Protein AF-A0A8S1NAY0-F1 (afdb_monomer_lite)

Structure (mmCIF, N/CA/C/O backbone):
data_AF-A0A8S1NAY0-F1
#
_entry.id   AF-A0A8S1NAY0-F1
#
loop_
_atom_site.group_PDB
_atom_site.id
_atom_site.type_symbol
_atom_site.label_atom_id
_atom_site.label_alt_id
_atom_site.label_comp_id
_atom_site.label_asym_id
_atom_site.label_entity_id
_atom_site.label_seq_id
_atom_site.pdbx_PDB_ins_code
_atom_site.Cartn_x
_atom_site.Cartn_y
_atom_site.Cartn_z
_atom_site.occupancy
_atom_site.B_iso_or_equiv
_atom_site.auth_seq_id
_atom_site.auth_comp_id
_atom_site.auth_asym_id
_atom_site.auth_atom_id
_atom_site.pdbx_PDB_model_num
ATOM 1 N N . MET A 1 1 ? 5.849 4.229 -7.018 1.00 86.25 1 MET A N 1
ATOM 2 C CA . MET A 1 1 ? 4.544 4.861 -6.757 1.00 86.25 1 MET A CA 1
ATOM 3 C C . MET A 1 1 ? 4.091 4.501 -5.354 1.00 86.25 1 MET A C 1
ATOM 5 O O . MET A 1 1 ? 4.391 3.398 -4.928 1.00 86.25 1 MET A O 1
ATOM 9 N N . PHE A 1 2 ? 3.414 5.404 -4.643 1.00 90.12 2 PHE A N 1
ATOM 10 C CA . PHE A 1 2 ? 3.100 5.224 -3.222 1.00 90.12 2 PHE A CA 1
ATOM 11 C C . PHE A 1 2 ? 1.638 5.580 -2.940 1.00 90.12 2 PHE A C 1
ATOM 13 O O . PHE A 1 2 ? 1.212 6.673 -3.317 1.00 90.12 2 PHE A O 1
ATOM 20 N N . PHE A 1 3 ? 0.903 4.657 -2.321 1.00 93.12 3 PHE A N 1
ATOM 21 C CA . PHE A 1 3 ? -0.475 4.816 -1.867 1.00 93.12 3 PHE A CA 1
ATOM 22 C C . PHE A 1 3 ? -0.513 5.612 -0.566 1.00 93.12 3 PHE A C 1
ATOM 24 O O . PHE A 1 3 ? 0.152 5.241 0.404 1.00 93.12 3 PHE A O 1
ATOM 31 N N . VAL A 1 4 ? -1.312 6.673 -0.543 1.00 90.25 4 VAL A N 1
ATOM 32 C CA . VAL A 1 4 ? -1.624 7.452 0.658 1.00 90.25 4 VAL A CA 1
ATOM 33 C C . VAL A 1 4 ? -3.137 7.476 0.786 1.00 90.25 4 VAL A C 1
ATOM 35 O O . VAL A 1 4 ? -3.835 7.734 -0.194 1.00 90.25 4 VAL A O 1
ATOM 38 N N . HIS A 1 5 ? -3.637 7.195 1.983 1.00 91.88 5 HIS A N 1
ATOM 39 C CA . HIS A 1 5 ? -5.064 7.217 2.274 1.00 91.88 5 HIS A CA 1
ATOM 40 C C . HIS A 1 5 ? -5.289 7.728 3.691 1.00 91.88 5 HIS A C 1
ATOM 42 O O . HIS A 1 5 ? -4.441 7.533 4.563 1.00 91.88 5 HIS A O 1
ATOM 48 N N . GLU A 1 6 ? -6.409 8.405 3.919 1.00 90.75 6 GLU A N 1
ATOM 49 C CA . GLU A 1 6 ? -6.708 8.974 5.227 1.00 90.75 6 GLU A CA 1
ATOM 50 C C . GLU A 1 6 ? -6.904 7.884 6.285 1.00 90.75 6 GLU A C 1
ATOM 52 O O . GLU A 1 6 ? -7.499 6.832 6.040 1.00 90.75 6 GLU A O 1
ATOM 57 N N . THR A 1 7 ? -6.397 8.157 7.483 1.00 92.12 7 THR A N 1
ATOM 58 C CA . THR A 1 7 ? -6.534 7.285 8.647 1.00 92.12 7 THR A CA 1
ATOM 59 C C . THR A 1 7 ? -7.938 7.449 9.246 1.00 92.12 7 THR A C 1
ATOM 61 O O . THR A 1 7 ? -8.336 8.591 9.489 1.00 92.12 7 THR A O 1
ATOM 64 N N . PRO A 1 8 ? -8.680 6.362 9.536 1.00 94.31 8 PRO A N 1
ATOM 65 C CA . PRO A 1 8 ? -9.880 6.438 10.368 1.00 94.31 8 PRO A CA 1
ATOM 66 C C . PRO A 1 8 ? -9.581 7.088 11.727 1.00 94.31 8 PRO A C 1
ATOM 68 O O . PRO A 1 8 ? -8.444 7.057 12.193 1.00 94.31 8 PRO A O 1
ATOM 71 N N . GLU A 1 9 ? -10.583 7.657 12.396 1.00 95.00 9 GLU A N 1
ATOM 72 C CA . GLU A 1 9 ? -10.365 8.363 13.671 1.00 95.00 9 GLU A CA 1
ATOM 73 C C . GLU A 1 9 ? -11.336 7.886 14.748 1.00 95.00 9 GLU A C 1
ATOM 75 O O . GLU A 1 9 ? -12.532 7.763 14.496 1.00 95.00 9 GLU A O 1
ATOM 80 N N . ILE A 1 10 ? -10.850 7.673 15.972 1.00 96.19 10 ILE A N 1
ATOM 81 C CA . ILE A 1 10 ? -11.715 7.462 17.139 1.00 96.19 10 ILE A CA 1
ATOM 82 C C . ILE A 1 10 ? -12.368 8.802 17.494 1.00 96.19 10 ILE A C 1
ATOM 84 O O . ILE A 1 10 ? -11.670 9.771 17.793 1.00 96.19 10 ILE A O 1
ATOM 88 N N . ILE A 1 11 ? -13.701 8.856 17.508 1.00 94.88 11 ILE A N 1
ATOM 89 C CA . ILE A 1 11 ? -14.461 10.089 17.796 1.00 94.88 11 ILE A CA 1
ATOM 90 C C . ILE A 1 11 ? -15.290 10.012 19.080 1.00 94.88 11 ILE A C 1
ATOM 92 O O . ILE A 1 11 ? -15.780 11.035 19.552 1.00 94.88 11 ILE A O 1
ATOM 96 N N . ASP A 1 12 ? -15.426 8.828 19.675 1.00 93.06 12 ASP A N 1
ATOM 97 C CA . ASP A 1 12 ? -16.081 8.665 20.975 1.00 93.06 12 ASP A CA 1
ATOM 98 C C . ASP A 1 12 ? -15.187 9.096 22.152 1.00 93.06 12 ASP A C 1
ATOM 100 O O . ASP A 1 12 ? -13.979 9.290 22.006 1.00 93.06 12 ASP A O 1
ATOM 104 N N . ASN A 1 13 ? -15.794 9.203 23.336 1.00 89.62 13 ASN A N 1
ATOM 105 C CA . ASN A 1 13 ? -15.108 9.379 24.616 1.00 89.62 13 ASN A CA 1
ATOM 106 C C . ASN A 1 13 ? -15.479 8.232 25.570 1.00 89.62 13 ASN A C 1
ATOM 108 O O . ASN A 1 13 ? -15.991 8.474 26.662 1.00 89.62 13 ASN A O 1
ATOM 112 N N . VAL A 1 14 ? -15.298 6.979 25.138 1.00 88.25 14 VAL A N 1
ATOM 113 C CA . VAL A 1 14 ? -15.527 5.808 26.002 1.00 88.25 14 VAL A CA 1
ATOM 114 C C . VAL A 1 14 ? -14.641 5.893 27.249 1.00 88.25 14 VAL A C 1
ATOM 116 O O . VAL A 1 14 ? -13.421 6.002 27.147 1.00 88.25 14 VAL A O 1
ATOM 119 N N . GLN A 1 15 ? -15.274 5.819 28.422 1.00 88.25 15 GLN A N 1
ATOM 120 C CA . GLN A 1 15 ? -14.637 5.883 29.739 1.00 88.25 15 GLN A CA 1
ATOM 121 C C . GLN A 1 15 ? -14.642 4.494 30.382 1.00 88.25 15 GLN A C 1
ATOM 123 O O . GLN A 1 15 ? -15.621 4.089 31.013 1.00 88.25 15 GLN A O 1
ATOM 128 N N . PHE A 1 16 ? -13.549 3.750 30.220 1.00 88.81 16 PHE A N 1
ATOM 129 C CA . PHE A 1 16 ? -13.402 2.419 30.818 1.00 88.81 16 PHE A CA 1
ATOM 130 C C . PHE A 1 16 ? -13.302 2.487 32.344 1.00 88.81 16 PHE A C 1
ATOM 132 O O . PHE A 1 16 ? -13.708 1.556 33.041 1.00 88.81 16 PHE A O 1
ATOM 139 N N . ILE A 1 17 ? -12.811 3.605 32.878 1.00 83.69 17 ILE A N 1
ATOM 140 C CA . ILE A 1 17 ? -12.644 3.840 34.308 1.00 83.69 17 ILE A CA 1
ATOM 141 C C . ILE A 1 17 ? -13.961 3.784 35.082 1.00 83.69 17 ILE A C 1
ATOM 143 O O . ILE A 1 17 ? -13.957 3.481 36.276 1.00 83.69 17 ILE A O 1
ATOM 147 N N . ASN A 1 18 ? -15.092 4.007 34.411 1.00 87.31 18 ASN A N 1
ATOM 148 C CA . ASN A 1 18 ? -16.414 3.931 35.026 1.00 87.31 18 ASN A CA 1
ATOM 149 C C . ASN A 1 18 ? -16.748 2.506 35.496 1.00 87.31 18 ASN A C 1
ATOM 151 O O . ASN A 1 18 ? -17.522 2.338 36.435 1.00 87.31 18 ASN A O 1
ATOM 155 N N . PHE A 1 19 ? -16.101 1.483 34.927 1.00 85.75 19 PHE A N 1
ATOM 156 C CA . PHE A 1 19 ? -16.286 0.094 35.340 1.00 85.75 19 PHE A CA 1
ATOM 157 C C . PHE A 1 19 ? -15.449 -0.310 36.552 1.00 85.75 19 PHE A C 1
ATOM 159 O O . PHE A 1 19 ? -15.673 -1.391 37.079 1.00 85.75 19 PHE A O 1
ATOM 166 N N . LYS A 1 20 ? -14.518 0.523 37.042 1.00 82.69 20 LYS A N 1
ATOM 167 C CA . LYS A 1 20 ? -13.555 0.125 38.090 1.00 82.69 20 LYS A CA 1
ATOM 168 C C . LYS A 1 20 ? -14.205 -0.400 39.378 1.00 82.69 20 LYS A C 1
ATOM 170 O O . LYS A 1 20 ? -13.636 -1.249 40.048 1.00 82.69 20 LYS A O 1
ATOM 175 N N . ASN A 1 21 ? -15.398 0.087 39.716 1.00 81.25 21 ASN A N 1
ATOM 176 C CA . ASN A 1 21 ? -16.114 -0.300 40.935 1.00 81.25 21 ASN A CA 1
ATOM 177 C C . ASN A 1 21 ? -17.147 -1.411 40.692 1.00 81.25 21 ASN A C 1
ATOM 179 O O . ASN A 1 21 ? -17.970 -1.678 41.565 1.00 81.25 21 ASN A O 1
ATOM 183 N N . LYS A 1 22 ? -17.157 -2.022 39.502 1.00 85.06 22 LYS A N 1
ATOM 184 C CA . LYS A 1 22 ? -18.103 -3.084 39.175 1.00 85.06 22 LYS A CA 1
ATOM 1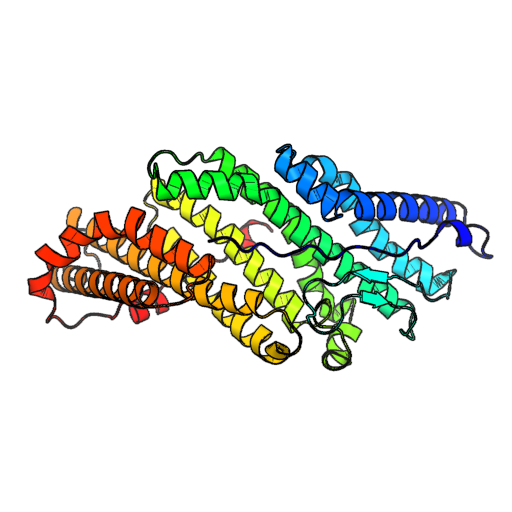85 C C . LYS A 1 22 ? -17.807 -4.330 40.009 1.00 85.06 22 LYS A C 1
ATOM 187 O O . LYS A 1 22 ? -16.651 -4.716 40.185 1.00 85.06 22 LYS A O 1
ATOM 192 N N . GLU A 1 23 ? -18.868 -4.944 40.520 1.00 82.25 23 GLU A N 1
ATOM 193 C CA . GLU A 1 23 ? -18.780 -6.147 41.343 1.00 82.25 23 GLU A CA 1
ATOM 194 C C . GLU A 1 23 ? -18.048 -7.275 40.594 1.00 82.25 23 GLU A C 1
ATOM 196 O O . GLU A 1 23 ? -18.279 -7.503 39.406 1.00 82.25 23 GLU A O 1
ATOM 201 N N . GLY A 1 24 ? -17.134 -7.963 41.285 1.00 81.75 24 GLY A N 1
ATOM 202 C CA . GLY A 1 24 ? -16.341 -9.061 40.719 1.00 81.75 24 GLY A CA 1
ATOM 203 C C . GLY A 1 24 ? -15.045 -8.655 40.002 1.00 81.75 24 GLY A C 1
ATOM 204 O O . GLY A 1 24 ? -14.338 -9.537 39.511 1.00 81.75 24 GLY A O 1
ATOM 205 N N . LEU A 1 25 ? -14.697 -7.363 39.953 1.00 87.19 25 LEU A N 1
ATOM 206 C CA . LEU A 1 25 ? -13.386 -6.906 39.479 1.00 87.19 25 LEU A CA 1
ATOM 207 C C . LEU A 1 25 ? -12.354 -6.883 40.612 1.00 87.19 25 LEU A C 1
ATOM 209 O O . LEU A 1 25 ? -12.577 -6.267 41.654 1.00 87.19 25 LEU A O 1
ATOM 213 N N . ILE A 1 26 ? -11.204 -7.523 40.390 1.00 89.75 26 ILE A N 1
ATOM 214 C CA . ILE A 1 26 ? -10.059 -7.469 41.311 1.00 89.75 26 ILE A CA 1
ATOM 215 C C . ILE A 1 26 ? -9.203 -6.224 41.041 1.00 89.75 26 ILE A C 1
ATOM 217 O O . ILE A 1 26 ? -9.323 -5.591 39.992 1.00 89.75 26 ILE A O 1
ATOM 221 N N . GLN A 1 27 ? -8.295 -5.883 41.960 1.00 89.88 27 GLN A N 1
ATOM 222 C CA . GLN A 1 27 ? -7.415 -4.711 41.833 1.00 89.88 27 GLN A CA 1
ATOM 223 C C . GLN A 1 27 ? -6.628 -4.691 40.507 1.00 89.88 27 GLN A C 1
ATOM 225 O O . GLN A 1 27 ? -6.456 -3.633 39.903 1.00 89.88 27 GLN A O 1
ATOM 230 N N . GLU A 1 28 ? -6.205 -5.857 40.012 1.00 91.25 28 GLU A N 1
ATOM 231 C CA . GLU A 1 28 ? -5.529 -5.979 38.715 1.00 91.25 28 GLU A CA 1
ATOM 232 C C . GLU A 1 28 ? -6.429 -5.573 37.537 1.00 91.25 28 GLU A C 1
ATOM 234 O O . GLU A 1 28 ? -5.970 -4.875 36.634 1.00 91.25 28 GLU A O 1
ATOM 239 N N . ASP A 1 29 ? -7.721 -5.928 37.561 1.00 91.00 29 ASP A N 1
ATOM 240 C CA . ASP A 1 29 ? -8.676 -5.525 36.518 1.00 91.00 29 ASP A CA 1
ATOM 241 C C . ASP A 1 29 ? -8.904 -4.009 36.539 1.00 91.00 29 ASP A C 1
ATOM 243 O O . ASP A 1 29 ? -9.025 -3.368 35.495 1.00 91.00 29 ASP A O 1
ATOM 247 N N . GLN A 1 30 ? -8.946 -3.417 37.734 1.00 90.00 30 GLN A N 1
ATOM 248 C CA . GLN A 1 30 ? -9.108 -1.973 37.908 1.00 90.00 30 GLN A CA 1
ATOM 249 C C . GLN A 1 30 ? -7.905 -1.209 37.351 1.00 90.00 30 GLN A C 1
ATOM 251 O O . GLN A 1 30 ? -8.074 -0.217 36.636 1.00 90.00 30 GLN A O 1
ATOM 256 N N . GLN A 1 31 ? -6.692 -1.691 37.637 1.00 91.19 31 GLN A N 1
ATOM 257 C CA . GLN A 1 31 ? -5.464 -1.130 37.080 1.00 91.19 31 GLN A CA 1
ATOM 258 C C . GLN A 1 31 ? -5.411 -1.311 35.559 1.00 91.19 31 GLN A C 1
ATOM 260 O O . GLN A 1 31 ? -5.000 -0.402 34.835 1.00 91.19 31 GLN A O 1
ATOM 265 N N . PHE A 1 32 ? -5.866 -2.460 35.056 1.00 92.44 32 PHE A N 1
ATOM 266 C CA . PHE A 1 32 ? -5.976 -2.712 33.625 1.00 92.44 32 PHE A CA 1
ATOM 267 C C . PHE A 1 32 ? -6.924 -1.718 32.940 1.00 92.44 32 PHE A C 1
ATOM 269 O O . PHE A 1 32 ? -6.541 -1.136 31.929 1.00 92.44 32 PHE A O 1
ATOM 276 N N . LEU A 1 33 ? -8.111 -1.453 33.500 1.00 91.56 33 LEU A N 1
ATOM 277 C CA . LEU A 1 33 ? -9.066 -0.479 32.948 1.00 91.56 33 LEU A CA 1
ATOM 278 C C . LEU A 1 33 ? -8.475 0.938 32.867 1.00 91.56 33 LEU A C 1
ATOM 280 O O . LEU A 1 33 ? -8.658 1.621 31.860 1.00 91.56 33 LEU A O 1
ATOM 284 N N . GLN A 1 34 ? -7.718 1.362 33.886 1.00 91.12 34 GLN A N 1
ATOM 285 C CA . GLN A 1 34 ? -6.991 2.640 33.868 1.00 91.12 34 GLN A CA 1
ATOM 286 C C . GLN A 1 34 ? -5.947 2.689 32.747 1.00 91.12 34 GLN A C 1
ATOM 288 O O . GLN A 1 34 ? -5.872 3.660 31.991 1.00 91.12 34 GLN A O 1
ATOM 293 N N . ASN A 1 35 ? -5.150 1.626 32.619 1.00 91.94 35 ASN A N 1
ATOM 294 C CA . ASN A 1 35 ? -4.120 1.526 31.589 1.00 91.94 35 ASN A CA 1
ATOM 295 C C . ASN A 1 35 ? -4.731 1.480 30.179 1.00 91.94 35 ASN A C 1
ATOM 297 O O . ASN A 1 35 ? -4.192 2.093 29.255 1.00 91.94 35 ASN A O 1
ATOM 301 N N . LEU A 1 36 ? -5.861 0.790 30.013 1.00 92.88 36 LEU A N 1
ATOM 302 C CA . LEU A 1 36 ? -6.613 0.703 28.763 1.00 92.88 36 LEU A CA 1
ATOM 303 C C . LEU A 1 36 ? -7.143 2.077 28.336 1.00 92.88 36 LEU A C 1
ATOM 305 O O . LEU A 1 36 ? -6.965 2.469 27.187 1.00 92.88 36 LEU A O 1
ATOM 309 N N . GLU A 1 37 ? -7.732 2.841 29.259 1.00 92.88 37 GLU A N 1
ATOM 310 C CA . GLU A 1 37 ? -8.231 4.190 28.970 1.00 92.88 37 GLU A CA 1
ATOM 311 C C . GLU A 1 37 ? -7.113 5.152 28.572 1.00 92.88 37 GLU A C 1
ATOM 313 O O . GLU A 1 37 ? -7.224 5.863 27.566 1.00 92.88 37 GLU A O 1
ATOM 318 N N . LYS A 1 38 ? -6.003 5.131 29.320 1.00 93.69 38 LYS A N 1
ATOM 319 C CA . LYS A 1 38 ? -4.826 5.945 29.013 1.00 93.69 38 LYS A CA 1
ATOM 320 C C . LYS A 1 38 ? -4.260 5.600 27.635 1.00 93.69 38 LYS A C 1
ATOM 322 O O . LYS A 1 38 ? -4.088 6.488 26.805 1.00 93.69 38 LYS A O 1
ATOM 327 N N . SER A 1 39 ? -4.013 4.317 27.373 1.00 94.94 39 SER A N 1
ATOM 328 C CA . SER A 1 39 ? -3.416 3.865 26.109 1.00 94.94 39 SER A CA 1
ATOM 329 C C . SER A 1 39 ? -4.332 4.097 24.901 1.00 94.94 39 SER A C 1
ATOM 331 O O . SER A 1 39 ? -3.851 4.544 23.860 1.00 94.94 39 SER A O 1
ATOM 333 N N . ARG A 1 40 ? -5.655 3.918 25.034 1.00 94.94 40 ARG A N 1
ATOM 334 C CA . ARG A 1 40 ? -6.608 4.271 23.967 1.00 94.94 40 ARG A CA 1
ATOM 335 C C . ARG A 1 40 ? -6.611 5.768 23.673 1.00 94.94 40 ARG A C 1
ATOM 337 O O . ARG A 1 40 ? -6.657 6.164 22.511 1.00 94.94 40 ARG A O 1
ATOM 344 N N . SER A 1 41 ? -6.550 6.598 24.713 1.00 94.56 41 SER A N 1
ATOM 345 C CA . SER A 1 41 ? -6.496 8.058 24.569 1.00 94.56 41 SER A CA 1
ATOM 346 C C . SER A 1 41 ? -5.208 8.509 23.878 1.00 94.56 41 SER A C 1
ATOM 348 O O . SER A 1 41 ? -5.254 9.376 23.006 1.00 94.56 41 SER A O 1
ATOM 350 N N . GLU A 1 42 ? -4.074 7.882 24.205 1.00 94.56 42 GLU A N 1
ATOM 351 C CA . GLU A 1 42 ? -2.800 8.101 23.513 1.00 94.56 42 GLU A CA 1
ATOM 352 C C . GLU A 1 42 ? -2.900 7.728 22.030 1.00 94.56 42 GLU A C 1
ATOM 354 O O . GLU A 1 42 ? -2.517 8.531 21.185 1.00 94.56 42 GLU A O 1
ATOM 359 N N . VAL A 1 43 ? -3.474 6.568 21.692 1.00 95.25 43 VAL A N 1
ATOM 360 C CA . VAL A 1 43 ? -3.692 6.162 20.292 1.00 95.25 43 VAL A CA 1
ATOM 361 C C . VAL A 1 43 ? -4.614 7.130 19.554 1.00 95.25 43 VAL A C 1
ATOM 363 O O . VAL A 1 43 ? -4.261 7.584 18.466 1.00 95.25 43 VAL A O 1
ATOM 366 N N . LYS A 1 44 ? -5.760 7.488 20.149 1.00 95.56 44 LYS A N 1
ATOM 367 C CA . LYS A 1 44 ? -6.710 8.465 19.593 1.00 95.56 44 LYS A CA 1
ATOM 368 C C . LYS A 1 44 ? -6.023 9.795 19.290 1.00 95.56 44 LYS A C 1
ATOM 370 O O . LYS A 1 44 ? -6.272 10.383 18.243 1.00 95.56 44 LYS A O 1
ATOM 375 N N . TYR A 1 45 ? -5.172 10.268 20.200 1.00 94.75 45 TYR A N 1
ATOM 376 C CA . TYR A 1 45 ? -4.409 11.492 20.002 1.00 94.75 45 TYR A CA 1
ATOM 377 C C . TYR A 1 45 ? -3.350 11.304 18.911 1.00 94.75 45 TYR A C 1
ATOM 379 O O . TYR A 1 45 ? -3.392 11.995 17.902 1.00 94.75 45 TYR A O 1
ATOM 387 N N . ILE A 1 46 ? -2.420 10.363 19.068 1.00 94.88 46 ILE A N 1
ATOM 388 C CA . ILE A 1 46 ? -1.251 10.211 18.189 1.00 94.88 46 ILE A CA 1
ATOM 389 C C . ILE A 1 46 ? -1.657 9.930 16.735 1.00 94.88 46 ILE A C 1
ATOM 391 O O . ILE A 1 46 ? -1.039 10.474 15.821 1.00 94.88 46 ILE A O 1
ATOM 395 N N . LEU A 1 47 ? -2.684 9.101 16.519 1.00 94.75 47 LEU A N 1
ATOM 396 C CA . LEU A 1 47 ? -3.136 8.693 15.186 1.00 94.75 47 LEU A CA 1
ATOM 397 C C . LEU A 1 47 ? -4.260 9.568 14.614 1.00 94.75 47 LEU A C 1
ATOM 399 O O . LEU A 1 47 ? -4.820 9.217 13.575 1.00 94.75 47 LEU A O 1
ATOM 403 N N . SER A 1 48 ? -4.593 10.698 15.247 1.00 92.00 48 SER A N 1
ATOM 404 C CA . SER A 1 48 ? -5.500 11.666 14.628 1.00 92.00 48 SER A CA 1
ATOM 405 C C . SER A 1 48 ? -4.881 12.246 13.357 1.00 92.00 48 SER A C 1
ATOM 407 O O . SER A 1 48 ? -3.659 12.395 13.241 1.00 92.00 48 SER A O 1
ATOM 409 N N . HIS A 1 49 ? -5.724 12.634 12.404 1.00 89.56 49 HIS A N 1
ATOM 410 C CA . HIS A 1 49 ? -5.280 13.240 11.156 1.00 89.56 49 HIS A CA 1
ATOM 411 C C . HIS A 1 49 ? -4.417 14.485 11.409 1.00 89.56 49 HIS A C 1
ATOM 413 O O . HIS A 1 49 ? -3.356 14.644 10.803 1.00 89.56 49 HIS A O 1
ATOM 419 N N . SER A 1 50 ? -4.836 15.351 12.339 1.00 90.44 50 SER A N 1
ATOM 420 C CA . SER A 1 50 ? -4.108 16.579 12.675 1.00 90.44 50 SER A CA 1
ATOM 421 C C . SER A 1 50 ? -2.714 16.301 13.237 1.00 90.44 50 SER A C 1
ATOM 423 O O . SER A 1 50 ? -1.755 16.973 12.851 1.00 90.44 50 SER A O 1
ATOM 425 N N . ASN A 1 51 ? -2.571 15.294 14.101 1.00 91.81 51 ASN A N 1
ATOM 426 C CA . ASN A 1 51 ? -1.282 14.960 14.694 1.00 91.81 51 ASN A CA 1
ATOM 427 C C . ASN A 1 51 ? -0.373 14.223 13.716 1.00 91.81 51 ASN A C 1
ATOM 429 O O . ASN A 1 51 ? 0.800 14.574 13.632 1.00 91.81 51 ASN A O 1
ATOM 433 N N . ILE A 1 52 ? -0.890 13.287 12.913 1.00 90.19 52 ILE A N 1
ATOM 434 C CA . ILE A 1 52 ? -0.102 12.655 11.843 1.00 90.19 52 ILE A CA 1
ATOM 435 C C . ILE A 1 52 ? 0.423 13.725 10.881 1.00 90.19 52 ILE A C 1
ATOM 437 O O . ILE A 1 52 ? 1.613 13.737 10.571 1.00 90.19 52 ILE A O 1
ATOM 441 N N . LYS A 1 53 ? -0.434 14.661 10.456 1.00 89.69 53 LYS A N 1
ATOM 442 C CA . LYS A 1 53 ? -0.034 15.781 9.598 1.00 89.69 53 LYS A CA 1
ATOM 443 C C . LYS A 1 53 ? 1.068 16.623 10.248 1.00 89.69 53 LYS A C 1
ATOM 445 O O . LYS A 1 53 ? 2.097 16.856 9.622 1.00 89.69 53 LYS A O 1
ATOM 450 N N . THR A 1 54 ? 0.897 16.991 11.516 1.00 90.88 54 THR A N 1
ATOM 451 C CA . THR A 1 54 ? 1.883 17.774 12.281 1.00 90.88 54 THR A CA 1
ATOM 452 C C . THR A 1 54 ? 3.221 17.035 12.411 1.00 90.88 54 THR A C 1
ATOM 454 O O . THR A 1 54 ? 4.282 17.636 12.259 1.00 90.88 54 THR A O 1
ATOM 457 N N . LEU A 1 55 ? 3.204 15.724 12.669 1.00 87.94 55 LEU A N 1
ATOM 458 C CA . LEU A 1 55 ? 4.411 14.893 12.734 1.00 87.94 55 LEU A CA 1
ATOM 459 C C . LEU A 1 55 ? 5.128 14.847 11.379 1.00 87.94 55 LEU A C 1
ATOM 461 O O . LEU A 1 55 ? 6.345 15.016 11.327 1.00 87.94 55 LEU A O 1
ATOM 465 N N . VAL A 1 56 ? 4.378 14.681 10.287 1.00 86.88 56 VAL A N 1
ATOM 466 C CA . VAL A 1 56 ? 4.899 14.680 8.911 1.00 86.88 56 VAL A CA 1
ATOM 467 C C . VAL A 1 56 ? 5.531 16.029 8.555 1.00 86.88 56 VAL A C 1
ATOM 469 O O . VAL A 1 56 ? 6.653 16.056 8.046 1.00 86.88 56 VAL A O 1
ATOM 472 N N . GLU A 1 57 ? 4.859 17.141 8.862 1.00 88.75 57 GLU A N 1
ATOM 473 C CA . GLU A 1 57 ? 5.349 18.507 8.624 1.00 88.75 57 GLU A CA 1
ATOM 474 C C . GLU A 1 57 ? 6.628 18.799 9.420 1.00 88.75 57 GLU A C 1
ATOM 476 O O . GLU A 1 57 ? 7.602 19.317 8.871 1.00 88.75 57 GLU A O 1
ATOM 481 N N . ASN A 1 58 ? 6.668 18.370 10.684 1.00 87.25 58 ASN A N 1
ATOM 482 C CA . ASN A 1 58 ? 7.829 18.517 11.562 1.00 87.25 58 ASN A CA 1
ATOM 483 C C . ASN A 1 58 ? 8.908 17.445 11.348 1.00 87.25 58 ASN A C 1
ATOM 485 O O . ASN A 1 58 ? 9.918 17.447 12.051 1.00 87.25 58 ASN A O 1
ATOM 489 N N . ARG A 1 59 ? 8.719 16.526 10.390 1.00 83.56 59 ARG A N 1
ATOM 490 C CA . ARG A 1 59 ? 9.641 15.417 10.082 1.00 83.56 59 ARG A CA 1
ATOM 491 C C . ARG A 1 59 ? 9.952 14.526 11.291 1.00 83.56 59 ARG A C 1
ATOM 493 O O . ARG A 1 59 ? 11.048 13.980 11.405 1.00 83.56 59 ARG A O 1
ATOM 500 N N . VAL A 1 60 ? 8.986 14.364 12.188 1.00 85.69 60 VAL A N 1
ATOM 501 C CA . VAL A 1 60 ? 9.090 13.475 13.345 1.00 85.69 60 VAL A CA 1
ATOM 502 C C . VAL A 1 60 ? 8.539 12.107 12.958 1.00 85.69 60 VAL A C 1
ATOM 504 O O . VAL A 1 60 ? 7.365 11.967 12.621 1.00 85.69 60 VAL A O 1
ATOM 507 N N . SER A 1 61 ? 9.390 11.082 13.023 1.00 85.56 61 SER A N 1
ATOM 508 C CA . SER A 1 61 ? 8.995 9.703 12.724 1.00 85.56 61 SER A CA 1
ATOM 509 C C . SER A 1 61 ? 8.010 9.169 13.766 1.00 85.56 61 SER A C 1
ATOM 511 O O . SER A 1 61 ? 8.243 9.278 14.977 1.00 85.56 61 SER A O 1
ATOM 513 N N . LEU A 1 62 ? 6.940 8.517 13.299 1.00 92.94 62 LEU A N 1
ATOM 514 C CA . LEU A 1 62 ? 5.959 7.863 14.170 1.00 92.94 62 LEU A CA 1
ATOM 515 C C . LEU A 1 62 ? 6.576 6.697 14.963 1.00 92.94 62 LEU A C 1
ATOM 517 O O . LEU A 1 62 ? 6.059 6.330 16.016 1.00 92.94 62 LEU A O 1
ATOM 521 N N . LEU A 1 63 ? 7.736 6.179 14.535 1.00 93.38 63 LEU A N 1
ATOM 522 C CA . LEU A 1 63 ? 8.504 5.187 15.297 1.00 93.38 63 LEU A CA 1
ATOM 523 C C . LEU A 1 63 ? 8.855 5.670 16.709 1.00 93.38 63 LEU A C 1
ATOM 525 O O . LEU A 1 63 ? 8.899 4.859 17.627 1.00 93.38 63 LEU A O 1
ATOM 529 N N . THR A 1 64 ? 9.027 6.980 16.915 1.00 92.38 64 THR A N 1
ATOM 530 C CA . THR A 1 64 ? 9.282 7.561 18.249 1.00 92.38 64 THR A CA 1
ATOM 531 C C . THR A 1 64 ? 8.108 7.398 19.221 1.00 92.38 64 THR A C 1
ATOM 533 O O . THR A 1 64 ? 8.262 7.614 20.421 1.00 92.38 64 THR A O 1
ATOM 536 N N . LYS A 1 65 ? 6.926 7.033 18.712 1.00 93.75 65 LYS A N 1
ATOM 537 C CA . LYS A 1 65 ? 5.694 6.800 19.475 1.00 93.75 65 LYS A CA 1
ATOM 538 C C . LYS A 1 65 ? 5.264 5.332 19.479 1.00 93.75 65 LYS A C 1
ATOM 540 O O . LYS A 1 65 ? 4.224 5.014 20.050 1.00 93.75 65 LYS A O 1
ATOM 545 N N . LYS A 1 66 ? 6.051 4.442 18.864 1.00 95.00 66 LYS A N 1
ATOM 546 C CA . LYS A 1 66 ? 5.700 3.034 18.648 1.00 95.00 66 LYS A CA 1
ATOM 547 C C . LYS A 1 66 ? 5.327 2.313 19.943 1.00 95.00 66 LYS A C 1
ATOM 549 O O . LYS A 1 66 ? 4.303 1.647 19.964 1.00 95.00 66 LYS A O 1
ATOM 554 N N . ASP A 1 67 ? 6.092 2.491 21.016 1.00 93.56 67 ASP A N 1
ATOM 555 C CA . ASP A 1 67 ? 5.852 1.769 22.274 1.00 93.56 67 ASP A CA 1
ATOM 556 C C . ASP A 1 67 ? 4.492 2.117 22.902 1.00 93.56 67 ASP A C 1
ATOM 558 O O . ASP A 1 67 ? 3.766 1.225 23.344 1.00 93.56 67 ASP A O 1
ATOM 562 N N . SER A 1 68 ? 4.097 3.397 22.874 1.00 91.50 68 SER A N 1
ATOM 563 C CA . SER A 1 68 ? 2.762 3.835 23.313 1.00 91.50 68 SER A CA 1
ATOM 564 C C . SER A 1 68 ? 1.652 3.209 22.468 1.00 91.50 68 SER A C 1
ATOM 566 O O . SER A 1 68 ? 0.644 2.749 23.004 1.00 91.50 68 SER A O 1
ATOM 568 N N . LEU A 1 69 ? 1.838 3.164 21.146 1.00 95.00 69 LEU A N 1
ATOM 569 C CA . LEU A 1 69 ? 0.848 2.601 20.230 1.00 95.00 69 LEU A CA 1
ATOM 570 C C . LEU A 1 69 ? 0.744 1.068 20.377 1.00 95.00 69 LEU A C 1
ATOM 572 O O . LEU A 1 69 ? -0.359 0.520 20.407 1.00 95.00 69 LEU A O 1
ATOM 576 N N . ASP A 1 70 ? 1.875 0.374 20.523 1.00 94.00 70 ASP A N 1
ATOM 577 C CA . ASP A 1 70 ? 1.947 -1.079 20.725 1.00 94.00 70 ASP A CA 1
ATOM 578 C C . ASP A 1 70 ? 1.297 -1.513 22.034 1.00 94.00 70 ASP A C 1
ATOM 580 O O . ASP A 1 70 ? 0.638 -2.556 22.087 1.00 94.00 70 ASP A O 1
ATOM 584 N N . ASN A 1 71 ? 1.442 -0.702 23.085 1.00 93.06 71 ASN A N 1
ATOM 585 C CA . ASN A 1 71 ? 0.802 -0.964 24.364 1.00 93.06 71 ASN A CA 1
ATOM 586 C C . ASN A 1 71 ? -0.720 -1.097 24.203 1.00 93.06 71 ASN A C 1
ATOM 588 O O . ASN A 1 71 ? -1.309 -2.036 24.736 1.00 93.06 71 ASN A O 1
ATOM 592 N N . TYR A 1 72 ? -1.352 -0.231 23.403 1.00 94.88 72 TYR A N 1
ATOM 593 C CA . TYR A 1 72 ? -2.791 -0.335 23.160 1.00 94.88 72 TYR A CA 1
ATOM 594 C C . TYR A 1 72 ? -3.176 -1.532 22.283 1.00 94.88 72 TYR A C 1
ATOM 596 O O . TYR A 1 72 ? -4.188 -2.184 22.533 1.00 94.88 72 TYR A O 1
ATOM 604 N N . LEU A 1 73 ? -2.369 -1.872 21.272 1.00 92.56 73 LEU A N 1
ATOM 605 C CA . LEU A 1 73 ? -2.614 -3.062 20.448 1.00 92.56 73 LEU A CA 1
ATOM 606 C C . LEU A 1 73 ? -2.595 -4.358 21.263 1.00 92.56 73 LEU A C 1
ATOM 608 O O . LEU A 1 73 ? -3.298 -5.308 20.917 1.00 92.56 73 LEU A O 1
ATOM 612 N N . LYS A 1 74 ? -1.784 -4.404 22.324 1.00 88.38 74 LYS A N 1
ATOM 613 C CA . LYS A 1 74 ? -1.759 -5.518 23.272 1.00 88.38 74 LYS A CA 1
ATOM 614 C C . LYS A 1 74 ? -2.996 -5.496 24.171 1.00 88.38 74 LYS A C 1
ATOM 616 O O . LYS A 1 74 ? -3.723 -6.484 24.233 1.00 88.38 74 LYS A O 1
ATOM 621 N N . THR A 1 75 ? -3.269 -4.367 24.826 1.00 87.94 75 THR A N 1
ATOM 622 C CA . THR A 1 75 ? -4.361 -4.273 25.808 1.00 87.94 75 THR A CA 1
ATOM 623 C C . THR A 1 75 ? -5.752 -4.340 25.178 1.00 87.94 75 THR A C 1
ATOM 625 O O . THR A 1 75 ? -6.681 -4.812 25.830 1.00 87.94 75 THR A O 1
ATOM 628 N N . ASN A 1 76 ? -5.933 -3.945 23.912 1.00 88.94 76 ASN A N 1
ATOM 629 C CA . ASN A 1 76 ? -7.240 -4.020 23.252 1.00 88.94 76 ASN A CA 1
ATOM 630 C C . ASN A 1 76 ? -7.701 -5.452 22.937 1.00 88.94 76 ASN A C 1
ATOM 632 O O . ASN A 1 76 ? -8.900 -5.681 22.801 1.00 88.94 76 ASN A O 1
ATOM 636 N N . VAL A 1 77 ? -6.784 -6.423 22.886 1.00 85.81 77 VAL A N 1
ATOM 637 C CA . VAL A 1 77 ? -7.138 -7.849 22.808 1.00 85.81 77 VAL A CA 1
ATOM 638 C C . VAL A 1 77 ? -7.625 -8.335 24.173 1.00 85.81 77 VAL A C 1
ATOM 640 O O . VAL A 1 77 ? -8.690 -8.942 24.275 1.00 85.81 77 VAL A O 1
ATOM 643 N N . ASP A 1 78 ? -6.902 -7.989 25.241 1.00 86.88 78 ASP A N 1
ATOM 644 C CA . ASP A 1 78 ? -7.265 -8.349 26.619 1.00 86.88 78 ASP A CA 1
ATOM 645 C C . ASP A 1 78 ? -8.584 -7.697 27.071 1.00 86.88 78 ASP A C 1
ATOM 647 O O . ASP A 1 78 ? -9.335 -8.267 27.868 1.00 86.88 78 ASP A O 1
ATOM 651 N N . MET A 1 79 ? -8.920 -6.532 26.505 1.00 89.00 79 MET A N 1
ATOM 652 C CA . MET A 1 79 ? -10.203 -5.859 26.708 1.00 89.00 79 MET A CA 1
ATOM 653 C C . MET A 1 79 ? -11.379 -6.783 26.366 1.00 89.00 79 MET A C 1
ATOM 655 O O . MET A 1 79 ? -12.351 -6.829 27.120 1.00 89.00 79 MET A O 1
ATOM 659 N N . MET A 1 80 ? -11.285 -7.552 25.277 1.00 84.75 80 MET A N 1
ATOM 660 C CA . MET A 1 80 ? -12.346 -8.469 24.858 1.00 84.75 80 MET A CA 1
ATOM 661 C C . MET A 1 80 ? -12.651 -9.501 25.950 1.00 84.75 80 MET A C 1
ATOM 663 O O . MET A 1 80 ? -13.810 -9.698 26.312 1.00 84.75 80 MET A O 1
ATOM 667 N N . ARG A 1 81 ? -11.613 -10.094 26.555 1.00 83.25 81 ARG A N 1
ATOM 668 C CA . ARG A 1 81 ? -11.759 -11.043 27.670 1.00 83.25 81 ARG A CA 1
ATOM 669 C C . ARG A 1 81 ? -12.488 -10.408 28.855 1.00 83.25 81 ARG A C 1
ATOM 671 O O . ARG A 1 81 ? -13.364 -11.039 29.449 1.00 83.25 81 ARG A O 1
ATOM 678 N N . LEU A 1 82 ? -12.140 -9.168 29.199 1.00 85.69 82 LEU A N 1
ATOM 679 C CA . LEU A 1 82 ? -12.747 -8.465 30.325 1.00 85.69 82 LEU A CA 1
ATOM 680 C C . LEU A 1 82 ? -14.237 -8.174 30.085 1.00 85.69 82 LEU A C 1
ATOM 682 O O . LEU A 1 82 ? -15.061 -8.413 30.973 1.00 85.69 82 LEU A O 1
ATOM 686 N N . TYR A 1 83 ? -14.588 -7.719 28.879 1.00 84.62 83 TYR A N 1
ATOM 687 C CA . TYR A 1 83 ? -15.972 -7.434 28.505 1.00 84.62 83 TYR A CA 1
ATOM 688 C C . TYR A 1 83 ? -16.842 -8.689 28.423 1.00 84.62 83 TYR A C 1
ATOM 690 O O . TYR A 1 83 ? -17.973 -8.669 28.906 1.00 84.62 83 TYR A O 1
ATOM 698 N N . LEU A 1 84 ? -16.312 -9.791 27.888 1.00 81.06 84 LEU A N 1
ATOM 699 C CA . LEU A 1 84 ? -17.056 -11.045 27.749 1.00 81.06 84 LEU A CA 1
ATOM 700 C C . LEU A 1 84 ? -17.304 -11.749 29.088 1.00 81.06 84 LEU A C 1
ATOM 702 O O . LEU A 1 84 ? -18.384 -12.293 29.306 1.00 81.06 84 LEU A O 1
ATOM 706 N N . ILE A 1 85 ? -16.317 -11.748 29.989 1.00 82.50 85 ILE A N 1
ATOM 707 C CA . ILE A 1 85 ? -16.373 -12.571 31.206 1.00 82.50 85 ILE A CA 1
ATOM 708 C C . ILE A 1 85 ? -16.901 -11.778 32.405 1.00 82.50 85 ILE A C 1
ATOM 710 O O . ILE A 1 85 ? -17.754 -12.278 33.143 1.00 82.50 85 ILE A O 1
ATOM 714 N N . LYS A 1 86 ? -16.390 -10.558 32.619 1.00 84.00 86 LYS A N 1
ATOM 715 C CA . LYS A 1 86 ? -16.599 -9.815 33.871 1.00 84.00 86 LYS A CA 1
ATOM 716 C C . LYS A 1 86 ? -17.586 -8.663 33.716 1.00 84.00 86 LYS A C 1
ATOM 718 O O . LYS A 1 86 ? -18.538 -8.578 34.484 1.00 84.00 86 LYS A O 1
ATOM 723 N N . ILE A 1 87 ? -17.394 -7.793 32.720 1.00 84.62 87 ILE A N 1
ATOM 724 C CA . ILE A 1 87 ? -18.245 -6.603 32.573 1.00 84.62 87 ILE A CA 1
ATOM 725 C C . ILE A 1 87 ? -19.623 -6.986 32.030 1.00 84.62 87 ILE A C 1
ATOM 727 O O . ILE A 1 87 ? -20.613 -6.498 32.558 1.00 84.62 87 ILE A O 1
ATOM 731 N N . LYS A 1 88 ? -19.732 -7.864 31.027 1.00 79.50 88 LYS A N 1
ATOM 732 C CA . LYS A 1 88 ? -21.023 -8.273 30.435 1.00 79.50 88 LYS A CA 1
ATOM 733 C C . LYS A 1 88 ? -21.888 -7.092 29.958 1.00 79.50 88 LYS A C 1
ATOM 735 O O . LYS A 1 88 ? -23.111 -7.153 30.005 1.00 79.50 88 LYS A O 1
ATOM 740 N N . GLU A 1 89 ? -21.246 -6.013 29.515 1.00 82.56 89 GLU A N 1
ATOM 741 C CA . GLU A 1 89 ? -21.889 -4.884 28.833 1.00 82.56 89 GLU A CA 1
ATOM 742 C C . GLU A 1 89 ? -21.324 -4.756 27.419 1.00 82.56 89 GLU A C 1
ATOM 744 O O . GLU A 1 89 ? -20.254 -5.284 27.117 1.00 82.56 89 GLU A O 1
ATOM 749 N N . HIS A 1 90 ? -22.034 -4.052 26.543 1.00 81.19 90 HIS A N 1
ATOM 750 C CA . HIS A 1 90 ? -21.576 -3.808 25.179 1.00 81.19 90 HIS A CA 1
ATOM 751 C C . HIS A 1 90 ? -20.829 -2.471 25.119 1.00 81.19 90 HIS A C 1
ATOM 753 O O . HIS A 1 90 ? -21.435 -1.433 25.409 1.00 81.19 90 HIS A O 1
ATOM 759 N N . PRO A 1 91 ? -19.532 -2.455 24.759 1.00 85.81 91 PRO A N 1
ATOM 760 C CA . PRO A 1 91 ? -18.826 -1.197 24.590 1.00 85.81 91 PRO A CA 1
ATOM 761 C C . PRO A 1 91 ? -19.380 -0.435 23.382 1.00 85.81 91 PRO A C 1
ATOM 763 O O . PRO A 1 91 ? -19.675 -1.021 22.343 1.00 85.81 91 PRO A O 1
ATOM 766 N N . LYS A 1 92 ? -19.505 0.888 23.524 1.00 91.25 92 LYS A N 1
ATOM 767 C CA . LYS A 1 92 ? -20.048 1.786 22.495 1.00 91.25 92 LYS A CA 1
ATOM 768 C C . LYS A 1 92 ? -18.941 2.628 21.863 1.00 91.25 92 LYS A C 1
ATOM 770 O O . LYS A 1 92 ? -18.778 3.804 22.174 1.00 91.25 92 LYS A O 1
ATOM 775 N N . PHE A 1 93 ? -18.181 2.022 20.966 1.00 95.19 93 PHE A N 1
ATOM 776 C CA . PHE A 1 93 ? -17.174 2.703 20.154 1.00 95.19 93 PHE A CA 1
ATOM 777 C C . PHE A 1 93 ? -17.786 3.465 18.979 1.00 95.19 93 PHE A C 1
ATOM 779 O O . PHE A 1 93 ? -18.788 3.023 18.404 1.00 95.19 93 PHE A O 1
ATOM 786 N N . SER A 1 94 ? -17.164 4.585 18.607 1.00 96.31 94 SER A N 1
ATOM 787 C CA . SER A 1 94 ? -17.508 5.372 17.423 1.00 96.31 94 SER A CA 1
ATOM 788 C C . SER A 1 94 ? -16.264 5.836 16.670 1.00 96.31 94 SER A C 1
ATOM 790 O O . SER A 1 94 ? -15.328 6.374 17.268 1.00 96.31 94 SER A O 1
ATOM 792 N N . TYR A 1 95 ? -16.305 5.718 15.343 1.00 96.69 95 TYR A N 1
ATOM 793 C CA . TYR A 1 95 ? -15.208 6.104 14.458 1.00 96.69 95 TYR A CA 1
ATOM 794 C C . TYR A 1 95 ? -15.689 7.002 13.330 1.00 96.69 95 TYR A C 1
ATOM 796 O O . TYR A 1 95 ? -16.810 6.858 12.842 1.00 96.69 95 TYR A O 1
ATOM 804 N N . LYS A 1 96 ? -14.804 7.884 12.878 1.00 96.06 96 LYS A N 1
ATOM 805 C CA . LYS A 1 96 ? -14.882 8.523 11.570 1.00 96.06 96 LYS A CA 1
ATOM 806 C C . LYS A 1 96 ? -14.270 7.584 10.530 1.00 96.06 96 LYS A C 1
ATOM 808 O O . LYS A 1 96 ? -13.168 7.073 10.735 1.00 96.06 96 LYS A O 1
ATOM 813 N N . LEU A 1 97 ? -15.005 7.357 9.450 1.00 95.19 97 LEU A N 1
ATOM 814 C CA . LEU A 1 97 ? -14.651 6.459 8.355 1.00 95.19 97 LEU A CA 1
ATOM 815 C C . LEU A 1 97 ? -13.956 7.216 7.219 1.00 95.19 97 LEU A C 1
ATOM 817 O O . LEU A 1 97 ? -14.224 8.401 7.014 1.00 95.19 97 LEU A O 1
ATOM 821 N N . THR A 1 98 ? -13.084 6.522 6.487 1.00 93.69 98 THR A N 1
ATOM 822 C CA . THR A 1 98 ? -12.321 7.086 5.356 1.00 93.69 98 THR A CA 1
ATOM 823 C C . THR A 1 98 ? -12.393 6.233 4.088 1.00 93.69 98 THR A C 1
ATOM 825 O O . THR A 1 98 ? -12.113 6.737 3.002 1.00 93.69 98 THR A O 1
ATOM 828 N N . ILE A 1 99 ? -12.816 4.965 4.187 1.00 95.06 99 ILE A N 1
ATOM 829 C CA . ILE A 1 99 ? -12.928 4.048 3.045 1.00 95.06 99 ILE A CA 1
ATOM 830 C C . ILE A 1 99 ? -14.365 4.036 2.518 1.00 95.06 99 ILE A C 1
ATOM 832 O O . ILE A 1 99 ? -14.581 4.069 1.304 1.00 95.06 99 ILE A O 1
ATOM 836 N N . ASN A 1 100 ? -15.349 3.992 3.418 1.00 94.88 100 ASN A N 1
ATOM 837 C CA . ASN A 1 100 ? -16.768 4.021 3.086 1.00 94.88 100 ASN A CA 1
ATOM 838 C C . ASN A 1 100 ? -17.188 5.397 2.549 1.00 94.88 100 ASN A C 1
ATOM 840 O O . ASN A 1 100 ? -17.201 6.381 3.283 1.00 94.88 100 ASN A O 1
ATOM 844 N N . LYS A 1 101 ? -17.619 5.461 1.283 1.00 94.44 101 LYS A N 1
ATOM 845 C CA . LYS A 1 101 ? -18.078 6.725 0.681 1.00 94.44 101 LYS A CA 1
ATOM 846 C C . LYS A 1 101 ? -19.518 7.097 1.039 1.00 94.44 101 LYS A C 1
ATOM 848 O O . LYS A 1 101 ? -19.932 8.229 0.805 1.00 94.44 101 LYS A O 1
ATOM 853 N N . LYS A 1 102 ? -20.321 6.142 1.528 1.00 91.56 102 LYS A N 1
ATOM 854 C CA . LYS A 1 102 ? -21.748 6.351 1.842 1.00 91.56 102 LYS A CA 1
ATOM 855 C C . LYS A 1 10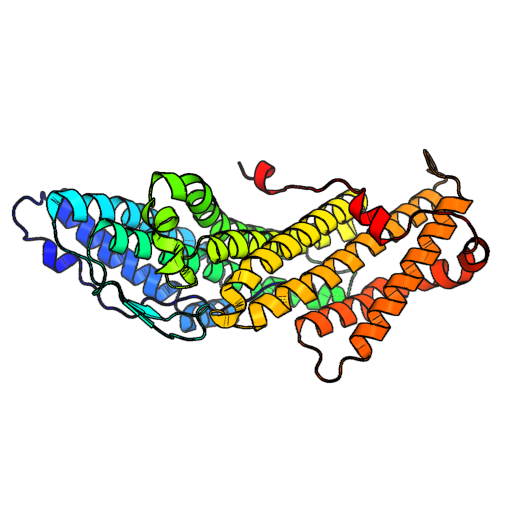2 ? -21.959 6.852 3.266 1.00 91.56 102 LYS A C 1
ATOM 857 O O . LYS A 1 102 ? -22.918 7.575 3.519 1.00 91.56 102 LYS A O 1
ATOM 862 N N . GLN A 1 103 ? -21.105 6.437 4.197 1.00 89.81 103 GLN A N 1
ATOM 863 C CA . GLN A 1 103 ? -21.208 6.775 5.614 1.00 89.81 103 GLN A CA 1
ATOM 864 C C . GLN A 1 103 ? -19.882 7.343 6.105 1.00 89.81 103 GLN A C 1
ATOM 866 O O . GLN A 1 103 ? -18.842 6.726 5.929 1.00 89.81 103 GLN A O 1
ATOM 871 N N . GLN A 1 104 ? -19.934 8.491 6.779 1.00 90.75 104 GLN A N 1
ATOM 872 C CA . GLN A 1 104 ? -18.744 9.135 7.347 1.00 90.75 104 GLN A CA 1
ATOM 873 C C . GLN A 1 104 ? -18.429 8.672 8.773 1.00 90.75 104 GLN A C 1
ATOM 875 O O . GLN A 1 104 ? -17.358 8.974 9.296 1.00 90.75 104 GLN A O 1
ATOM 880 N N . GLN A 1 105 ? -19.366 7.992 9.436 1.00 94.62 105 GLN A N 1
ATOM 881 C CA . GLN A 1 105 ? -19.217 7.554 10.819 1.00 94.62 105 GLN A CA 1
ATOM 882 C C . GLN A 1 105 ? -19.759 6.143 11.006 1.00 94.62 105 GLN A C 1
ATOM 884 O O . GLN A 1 105 ? -20.775 5.777 10.417 1.00 94.62 105 GLN A O 1
ATOM 889 N N . TYR A 1 106 ? -19.110 5.393 11.890 1.00 94.12 106 TYR A N 1
ATOM 890 C CA . TYR A 1 106 ? -19.547 4.083 12.350 1.00 94.12 106 TYR A CA 1
ATOM 891 C C . TYR A 1 106 ? -19.697 4.082 13.862 1.00 94.12 106 TYR A C 1
ATOM 893 O O . TYR A 1 106 ? -18.852 4.636 14.566 1.00 94.12 106 TYR A O 1
ATOM 901 N N . LYS A 1 107 ? -20.759 3.447 14.361 1.00 94.38 107 LYS A N 1
ATOM 902 C CA . LYS A 1 107 ? -21.035 3.297 15.790 1.00 94.38 107 LYS A CA 1
ATOM 903 C C . LYS A 1 107 ? -21.376 1.847 16.087 1.00 94.38 107 LYS A C 1
ATOM 905 O O . LYS A 1 107 ? -22.231 1.264 15.429 1.00 94.38 107 LYS A O 1
ATOM 910 N N . THR A 1 108 ? -20.754 1.297 17.119 1.00 91.88 108 THR A N 1
ATOM 911 C CA . THR A 1 108 ? -20.977 -0.092 17.558 1.00 91.88 108 THR A CA 1
ATOM 912 C C . THR A 1 108 ? -22.201 -0.253 18.464 1.00 91.88 108 THR A C 1
ATOM 914 O O . THR A 1 108 ? -22.544 -1.364 18.837 1.00 91.88 108 THR A O 1
ATOM 917 N N . GLU A 1 109 ? -22.912 0.832 18.786 1.00 86.44 109 GLU A N 1
ATOM 918 C CA . GLU A 1 109 ? -24.112 0.801 19.637 1.00 86.44 109 GLU A CA 1
ATOM 919 C C . GLU A 1 109 ? -25.234 -0.098 19.091 1.00 86.44 109 GLU A C 1
ATOM 921 O O . GLU A 1 109 ? -26.035 -0.615 19.861 1.00 86.44 109 GLU A O 1
ATOM 926 N N . GLN A 1 110 ? -25.278 -0.303 17.773 1.00 78.69 110 GLN A N 1
ATOM 927 C CA . GLN A 1 110 ? -26.262 -1.165 17.111 1.00 78.69 110 GLN A CA 1
ATOM 928 C C . GLN A 1 110 ? -25.838 -2.645 17.057 1.00 78.69 110 GLN A C 1
ATOM 930 O O . GLN A 1 110 ? -26.561 -3.468 16.502 1.00 78.69 110 GLN A O 1
ATOM 935 N N . ILE A 1 111 ? -24.663 -2.992 17.592 1.00 83.75 111 ILE A N 1
ATOM 936 C CA . ILE A 1 111 ? -24.135 -4.356 17.594 1.00 83.75 111 ILE A CA 1
ATOM 937 C C . ILE A 1 111 ? -24.666 -5.120 18.809 1.00 83.75 111 ILE A C 1
ATOM 939 O O . ILE A 1 111 ? -24.615 -4.642 19.939 1.00 83.75 111 ILE A O 1
ATOM 943 N N . ASN A 1 112 ? -25.121 -6.350 18.572 1.00 75.69 112 ASN A N 1
ATOM 944 C CA . ASN A 1 112 ? -25.812 -7.158 19.579 1.00 75.69 112 ASN A CA 1
ATOM 945 C C . ASN A 1 112 ? -24.878 -7.894 20.556 1.00 75.69 112 ASN A C 1
ATOM 947 O O . ASN A 1 112 ? -25.351 -8.432 21.554 1.00 75.69 112 ASN A O 1
ATOM 951 N N . THR A 1 113 ? -23.572 -7.982 20.278 1.00 85.88 113 THR A N 1
ATOM 952 C CA . THR A 1 113 ? -22.617 -8.737 21.105 1.00 85.88 113 THR A CA 1
ATOM 953 C C . THR A 1 113 ? -21.376 -7.913 21.445 1.00 85.88 113 THR A C 1
ATOM 955 O O . THR A 1 113 ? -20.894 -7.096 20.661 1.00 85.88 113 THR A O 1
ATOM 958 N N . ALA A 1 114 ? -20.843 -8.113 22.656 1.00 86.44 114 ALA A N 1
ATOM 959 C CA . ALA A 1 114 ? -19.625 -7.432 23.096 1.00 86.44 114 ALA A CA 1
ATOM 960 C C . ALA A 1 114 ? -18.393 -7.925 22.321 1.00 86.44 114 ALA A C 1
ATOM 962 O O . ALA A 1 114 ? -17.454 -7.160 22.118 1.00 86.44 114 ALA A O 1
ATOM 963 N N . GLU A 1 115 ? -18.419 -9.180 21.864 1.00 87.62 115 GLU A N 1
ATOM 964 C CA . GLU A 1 115 ? -17.396 -9.770 20.999 1.00 87.62 115 GLU A CA 1
ATOM 965 C C . GLU A 1 115 ? -17.267 -8.996 19.688 1.00 87.62 115 GLU A C 1
ATOM 967 O O . GLU A 1 115 ? -16.179 -8.546 19.349 1.00 87.62 115 GLU A O 1
ATOM 972 N N . GLU A 1 116 ? -18.381 -8.762 18.992 1.00 89.12 116 GLU A N 1
ATOM 973 C CA . GLU A 1 116 ? -18.382 -8.039 17.720 1.00 89.12 116 GLU A CA 1
ATOM 974 C C . GLU A 1 116 ? -17.940 -6.583 17.899 1.00 89.12 116 GLU A C 1
ATOM 976 O O . GLU A 1 116 ? -17.134 -6.085 17.114 1.00 89.12 116 GLU A O 1
ATOM 981 N N . ALA A 1 117 ? -18.401 -5.902 18.954 1.00 90.75 117 ALA A N 1
ATOM 982 C CA . ALA A 1 117 ? -17.994 -4.526 19.239 1.00 90.75 117 ALA A CA 1
ATOM 983 C C . ALA A 1 117 ? -16.489 -4.419 19.563 1.00 90.75 117 ALA A C 1
ATOM 985 O O . ALA A 1 117 ? -15.798 -3.562 19.008 1.00 90.75 117 ALA A O 1
ATOM 986 N N . CYS A 1 118 ? -15.957 -5.315 20.402 1.00 91.56 118 CYS A N 1
ATOM 987 C CA . CYS A 1 118 ? -14.520 -5.401 20.685 1.00 91.56 118 CYS A CA 1
ATOM 988 C C . CYS A 1 118 ? -13.713 -5.790 19.439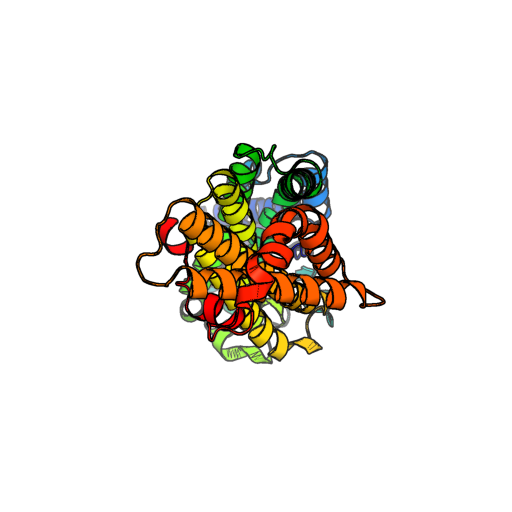 1.00 91.56 118 CYS A C 1
ATOM 990 O O . CYS A 1 118 ? -12.652 -5.221 19.189 1.00 91.56 118 CYS A O 1
ATOM 992 N N . GLY A 1 119 ? -14.222 -6.720 18.632 1.00 91.44 119 GLY A N 1
ATOM 993 C CA . GLY A 1 119 ? -13.619 -7.136 17.372 1.00 91.44 119 GLY A CA 1
ATOM 994 C C . GLY A 1 119 ? -13.523 -5.993 16.365 1.00 91.44 119 GLY A C 1
ATOM 995 O O . GLY A 1 119 ? -12.484 -5.813 15.730 1.00 91.44 119 GLY A O 1
ATOM 996 N N . CYS A 1 120 ? -14.561 -5.155 16.279 1.00 92.50 120 CYS A N 1
ATOM 997 C CA . CYS A 1 120 ? -14.526 -3.928 15.486 1.00 92.50 120 CYS A CA 1
ATOM 998 C C . CYS A 1 120 ? -13.411 -2.982 15.961 1.00 92.50 120 CYS A C 1
ATOM 1000 O O . CYS A 1 120 ? -12.652 -2.499 15.127 1.00 92.50 120 CYS A O 1
ATOM 1002 N N . GLU A 1 121 ? -13.257 -2.754 17.272 1.00 94.31 121 GLU A N 1
ATOM 1003 C CA . GLU A 1 121 ? -12.157 -1.931 17.814 1.00 94.31 121 GLU A CA 1
ATOM 1004 C C . GLU A 1 121 ? -10.790 -2.529 17.476 1.00 94.31 121 GLU A C 1
ATOM 1006 O O . GLU A 1 121 ? -9.899 -1.813 17.020 1.00 94.31 121 GLU A O 1
ATOM 1011 N N . ILE A 1 122 ? -10.630 -3.848 17.610 1.00 93.69 122 ILE A N 1
ATOM 1012 C CA . ILE A 1 122 ? -9.395 -4.552 17.253 1.00 93.69 122 ILE A CA 1
ATOM 1013 C C . ILE A 1 122 ? -9.010 -4.269 15.794 1.00 93.69 122 ILE A C 1
ATOM 1015 O O . ILE A 1 122 ? -7.853 -3.917 15.542 1.00 93.69 122 ILE A O 1
ATOM 1019 N N . VAL A 1 123 ? -9.953 -4.388 14.854 1.00 94.25 123 VAL A N 1
ATOM 1020 C CA . VAL A 1 123 ? -9.720 -4.159 13.418 1.00 94.25 123 VAL A CA 1
ATOM 1021 C C . VAL A 1 123 ? -9.483 -2.680 13.116 1.00 94.25 123 VAL A C 1
ATOM 1023 O O . VAL A 1 123 ? -8.481 -2.343 12.484 1.00 94.25 123 VAL A O 1
ATOM 1026 N N . MET A 1 124 ? -10.358 -1.791 13.593 1.00 94.94 124 MET A N 1
ATOM 1027 C CA . MET A 1 124 ? -10.282 -0.352 13.317 1.00 94.94 124 MET A CA 1
ATOM 1028 C C . MET A 1 124 ? -8.966 0.245 13.807 1.00 94.94 124 MET A C 1
ATOM 1030 O O . MET A 1 124 ? -8.289 0.946 13.060 1.00 94.94 124 MET A O 1
ATOM 1034 N N . VAL A 1 125 ? -8.533 -0.100 15.019 1.00 94.94 125 VAL A N 1
ATOM 1035 C CA . VAL A 1 125 ? -7.262 0.387 15.572 1.00 94.94 125 VAL A CA 1
ATOM 1036 C C . VAL A 1 125 ? -6.075 -0.102 14.745 1.00 94.94 125 VAL A C 1
ATOM 1038 O O . VAL A 1 125 ? -5.122 0.644 14.536 1.00 94.94 125 VAL A O 1
ATOM 1041 N N . ARG A 1 126 ? -6.120 -1.332 14.224 1.00 94.62 126 ARG A N 1
ATOM 1042 C CA . ARG A 1 126 ? -5.048 -1.876 13.376 1.00 94.62 126 ARG A CA 1
ATOM 1043 C C . ARG A 1 126 ? -5.031 -1.227 11.992 1.00 94.62 126 ARG A C 1
ATOM 1045 O O . ARG A 1 126 ? -3.946 -1.005 11.464 1.00 94.62 126 ARG A O 1
ATOM 1052 N N . TYR A 1 127 ? -6.185 -0.841 11.448 1.00 94.69 127 TYR A N 1
ATOM 1053 C CA . TYR A 1 127 ? -6.256 0.034 10.273 1.00 94.69 127 TYR A CA 1
ATOM 1054 C C . TYR A 1 127 ? -5.624 1.396 10.529 1.00 94.69 127 TYR A C 1
ATOM 1056 O O . TYR A 1 127 ? -4.809 1.858 9.729 1.00 94.69 127 TYR A O 1
ATOM 1064 N N . MET A 1 128 ? -5.979 2.024 11.653 1.00 95.31 128 MET A N 1
ATOM 1065 C CA . MET A 1 128 ? -5.415 3.313 12.040 1.00 95.31 128 MET A CA 1
ATOM 1066 C C . MET A 1 128 ? -3.896 3.226 12.167 1.00 95.31 128 MET A C 1
ATOM 1068 O O . MET A 1 128 ? -3.175 4.088 11.673 1.00 95.31 128 MET A O 1
ATOM 1072 N N . TYR A 1 129 ? -3.412 2.154 12.791 1.00 95.62 129 TYR A N 1
ATOM 1073 C CA . TYR A 1 129 ? -1.994 1.883 12.969 1.00 95.62 129 TYR A CA 1
ATOM 1074 C C . TYR A 1 129 ? -1.289 1.693 11.614 1.00 95.62 129 TYR A C 1
ATOM 1076 O O . TYR A 1 129 ? -0.315 2.388 11.326 1.00 95.62 129 TYR A O 1
ATOM 1084 N N . LEU A 1 130 ? -1.816 0.827 10.740 1.00 96.12 130 LEU A N 1
ATOM 1085 C CA . LEU A 1 130 ? -1.287 0.579 9.394 1.00 96.12 130 LEU A CA 1
ATOM 1086 C C . LEU A 1 130 ? -1.149 1.876 8.582 1.00 96.12 130 LEU A C 1
ATOM 1088 O O . LEU A 1 130 ? -0.079 2.173 8.046 1.00 96.12 130 LEU A O 1
ATOM 1092 N N . LEU A 1 131 ? -2.234 2.648 8.498 1.00 95.56 131 LEU A N 1
ATOM 1093 C CA . LEU A 1 131 ? -2.292 3.866 7.692 1.00 95.56 131 LEU A CA 1
ATOM 1094 C C . LEU A 1 131 ? -1.508 5.013 8.329 1.00 95.56 131 LEU A C 1
ATOM 1096 O O . LEU A 1 131 ? -0.843 5.756 7.613 1.00 95.56 131 LEU A O 1
ATOM 1100 N N . GLY A 1 132 ? -1.501 5.126 9.658 1.00 95.12 132 GLY A N 1
ATOM 1101 C CA . GLY A 1 132 ? -0.711 6.125 10.374 1.00 95.12 132 GLY A CA 1
ATOM 1102 C C . GLY A 1 132 ? 0.786 5.973 10.115 1.00 95.12 132 GLY A C 1
ATOM 1103 O O . GLY A 1 132 ? 1.446 6.935 9.715 1.00 95.12 132 GLY A O 1
ATOM 1104 N N . PHE A 1 133 ? 1.315 4.754 10.250 1.00 96.06 133 PHE A N 1
ATOM 1105 C CA . PHE A 1 133 ? 2.714 4.471 9.929 1.00 96.06 133 PHE A CA 1
ATOM 1106 C C . PHE A 1 133 ? 3.004 4.660 8.437 1.00 96.06 133 PHE A C 1
ATOM 1108 O O . PHE A 1 133 ? 3.971 5.344 8.100 1.00 96.06 133 PHE A O 1
ATOM 1115 N N . ASN A 1 134 ? 2.143 4.168 7.538 1.00 95.19 134 ASN A N 1
ATOM 1116 C CA . ASN A 1 134 ? 2.300 4.395 6.099 1.00 95.19 134 ASN A CA 1
ATOM 1117 C C . ASN A 1 134 ? 2.379 5.891 5.749 1.00 95.19 134 ASN A C 1
ATOM 1119 O O . ASN A 1 134 ? 3.289 6.327 5.046 1.00 95.19 134 ASN A O 1
ATOM 1123 N N . ASN A 1 135 ? 1.466 6.695 6.289 1.00 93.31 135 ASN A N 1
ATOM 1124 C CA . ASN A 1 135 ? 1.407 8.128 6.024 1.00 93.31 135 ASN A CA 1
ATOM 1125 C C . ASN A 1 135 ? 2.600 8.871 6.640 1.00 93.31 135 ASN A C 1
ATOM 1127 O O . ASN A 1 135 ? 3.094 9.827 6.041 1.00 93.31 135 ASN A O 1
ATOM 1131 N N . SER A 1 136 ? 3.137 8.398 7.769 1.00 93.06 136 SER A N 1
ATOM 1132 C CA . SER A 1 136 ? 4.355 8.966 8.362 1.00 93.06 136 SER A CA 1
ATOM 1133 C C . SER A 1 136 ? 5.615 8.760 7.506 1.00 93.06 136 SER A C 1
ATOM 1135 O O . SER A 1 136 ? 6.577 9.512 7.649 1.00 93.06 136 SER A O 1
ATOM 1137 N N . ALA A 1 137 ? 5.600 7.819 6.552 1.00 93.25 137 ALA A N 1
ATOM 1138 C CA . ALA A 1 137 ? 6.685 7.632 5.587 1.00 93.25 137 ALA A CA 1
ATOM 1139 C C . ALA A 1 137 ? 6.655 8.643 4.417 1.00 93.25 137 ALA A C 1
ATOM 1141 O O . ALA A 1 137 ? 7.611 8.724 3.641 1.00 93.25 137 ALA A O 1
ATOM 1142 N N . THR A 1 138 ? 5.598 9.459 4.291 1.00 91.06 138 THR A N 1
ATOM 1143 C CA . THR A 1 138 ? 5.411 10.418 3.183 1.00 91.06 138 THR A CA 1
ATOM 1144 C C . THR A 1 138 ? 6.605 11.358 2.951 1.00 91.06 138 THR A C 1
ATOM 1146 O O . THR A 1 138 ? 6.981 11.529 1.789 1.00 91.06 138 THR A O 1
ATOM 1149 N N . PRO A 1 139 ? 7.273 11.937 3.974 1.00 89.88 139 PRO A N 1
ATOM 1150 C CA . PRO A 1 139 ? 8.445 12.787 3.747 1.00 89.88 139 PRO A CA 1
ATOM 1151 C C . PRO A 1 139 ? 9.575 12.082 2.987 1.00 89.88 139 PRO A C 1
ATOM 1153 O O . PRO A 1 139 ? 10.210 12.695 2.129 1.00 89.88 139 PRO A O 1
ATOM 1156 N N . TYR A 1 140 ? 9.808 10.800 3.276 1.00 91.31 140 TYR A N 1
ATOM 1157 C CA . TYR A 1 140 ? 10.824 9.982 2.610 1.00 91.31 140 TYR A CA 1
ATOM 1158 C C . TYR A 1 140 ? 10.414 9.664 1.171 1.00 91.31 140 TYR A C 1
ATOM 1160 O O . TYR A 1 140 ? 11.229 9.761 0.258 1.00 91.31 140 TYR A O 1
ATOM 1168 N N . VAL A 1 141 ? 9.127 9.376 0.943 1.00 89.12 141 VAL A N 1
ATOM 1169 C CA . VAL A 1 141 ? 8.569 9.191 -0.405 1.00 89.12 141 VAL A CA 1
ATOM 1170 C C . VAL A 1 141 ? 8.774 10.443 -1.250 1.00 89.12 141 VAL A C 1
ATOM 1172 O O . VAL A 1 141 ? 9.202 10.335 -2.393 1.00 89.12 141 VAL A O 1
ATOM 1175 N N . LEU A 1 142 ? 8.475 11.631 -0.719 1.00 88.12 142 LEU A N 1
ATOM 1176 C CA . LEU A 1 142 ? 8.610 12.887 -1.460 1.00 88.12 142 LEU A CA 1
ATOM 1177 C C . LEU A 1 142 ? 10.068 13.170 -1.840 1.00 88.12 142 LEU A C 1
ATOM 1179 O O . LEU A 1 142 ? 10.330 13.521 -2.991 1.00 88.12 142 LEU A O 1
ATOM 1183 N N . ARG A 1 143 ? 11.014 12.954 -0.915 1.00 87.31 143 ARG A N 1
ATOM 1184 C CA . ARG A 1 143 ? 12.452 13.071 -1.209 1.00 87.31 143 ARG A CA 1
ATOM 1185 C C . ARG A 1 143 ? 12.892 12.063 -2.260 1.00 87.31 143 ARG A C 1
ATOM 1187 O O . ARG A 1 143 ? 13.519 12.450 -3.239 1.00 87.31 143 ARG A O 1
ATOM 1194 N N . LEU A 1 144 ? 12.476 10.805 -2.122 1.00 87.50 144 LEU A N 1
ATOM 1195 C CA . LEU A 1 144 ? 12.782 9.763 -3.095 1.00 87.50 144 LEU A CA 1
ATOM 1196 C C . LEU A 1 144 ? 12.218 10.097 -4.480 1.00 87.50 144 LEU A C 1
ATOM 1198 O O . LEU A 1 144 ? 12.935 9.983 -5.465 1.00 87.50 144 LEU A O 1
ATOM 1202 N N . ARG A 1 145 ? 10.968 10.571 -4.574 1.00 86.50 145 ARG A N 1
ATOM 1203 C CA . ARG A 1 145 ? 10.364 11.006 -5.845 1.00 86.50 145 ARG A CA 1
ATOM 1204 C C . ARG A 1 145 ? 11.151 12.149 -6.481 1.00 86.50 145 ARG A C 1
ATOM 1206 O O . ARG A 1 145 ? 11.392 12.103 -7.684 1.00 86.50 145 ARG A O 1
ATOM 1213 N N . TYR A 1 146 ? 11.559 13.142 -5.691 1.00 84.06 146 TYR A N 1
ATOM 1214 C CA . TYR A 1 146 ? 12.397 14.236 -6.177 1.00 84.06 146 TYR A CA 1
ATOM 1215 C C . TYR A 1 146 ? 13.742 13.717 -6.697 1.00 84.06 146 TYR A C 1
ATOM 1217 O O . TYR A 1 146 ? 14.107 14.011 -7.834 1.00 84.06 146 TYR A O 1
ATOM 1225 N N . SER A 1 147 ? 14.435 12.874 -5.925 1.00 82.25 147 SER A N 1
ATOM 1226 C CA . SER A 1 147 ? 15.687 12.256 -6.364 1.00 82.25 147 SER A CA 1
ATOM 1227 C C . SER A 1 147 ? 15.493 11.436 -7.638 1.00 82.25 147 SER A C 1
ATOM 1229 O O . SER A 1 147 ? 16.260 11.592 -8.576 1.00 82.25 147 SER A O 1
ATOM 1231 N N . MET A 1 148 ? 14.449 10.612 -7.728 1.00 81.00 148 MET A N 1
ATOM 1232 C CA . MET A 1 148 ? 14.167 9.793 -8.910 1.00 81.00 148 MET A CA 1
ATOM 1233 C C . MET A 1 148 ? 13.928 10.626 -10.171 1.00 81.00 148 MET A C 1
ATOM 1235 O O . MET A 1 148 ? 14.429 10.263 -11.230 1.00 81.00 148 MET A O 1
ATOM 1239 N N . LEU A 1 149 ? 13.139 11.699 -10.076 1.00 80.81 149 LEU A N 1
ATOM 1240 C CA . LEU A 1 149 ? 12.694 12.461 -11.245 1.00 80.81 149 LEU A CA 1
ATOM 1241 C C . LEU A 1 149 ? 13.668 13.573 -11.652 1.00 80.81 149 LEU A C 1
ATOM 1243 O O . LEU A 1 149 ? 13.711 13.913 -12.830 1.00 80.81 149 LEU A O 1
ATOM 1247 N N . SER A 1 150 ? 14.437 14.118 -10.706 1.00 76.12 150 SER A N 1
ATOM 1248 C CA . SER A 1 150 ? 15.296 15.289 -10.935 1.00 76.12 150 SER A CA 1
ATOM 1249 C C . SER A 1 150 ? 16.791 14.970 -10.855 1.00 76.12 150 SER A C 1
ATOM 1251 O O . SER A 1 150 ? 17.581 15.551 -11.593 1.00 76.12 150 SER A O 1
ATOM 1253 N N . THR A 1 151 ? 17.208 14.056 -9.971 1.00 72.06 151 THR A N 1
ATOM 1254 C CA . THR A 1 151 ? 18.628 13.717 -9.742 1.00 72.06 151 THR A CA 1
ATOM 1255 C C . THR A 1 151 ? 18.823 12.202 -9.554 1.00 72.06 151 THR A C 1
ATOM 1257 O O . THR A 1 151 ? 19.217 11.760 -8.470 1.00 72.06 151 THR A O 1
ATOM 1260 N N . PRO A 1 152 ? 18.538 11.374 -10.580 1.00 65.75 152 PRO A N 1
ATOM 1261 C CA . PRO A 1 152 ? 18.316 9.926 -10.442 1.00 65.75 152 PRO A CA 1
ATOM 1262 C C . PRO A 1 152 ? 19.507 9.106 -9.926 1.00 65.75 152 PRO A C 1
ATOM 1264 O O . PRO A 1 152 ? 19.310 7.939 -9.579 1.00 65.75 152 PRO A O 1
ATOM 1267 N N . ASN A 1 153 ? 20.704 9.702 -9.866 1.00 66.75 153 ASN A N 1
ATOM 1268 C CA . ASN A 1 153 ? 21.938 9.103 -9.347 1.00 66.75 153 ASN A CA 1
ATOM 1269 C C . ASN A 1 153 ? 22.200 9.409 -7.856 1.00 66.75 153 ASN A C 1
ATOM 1271 O O . ASN A 1 153 ? 23.100 8.814 -7.276 1.00 66.75 153 ASN A O 1
ATOM 1275 N N . ASN A 1 154 ? 21.414 10.295 -7.232 1.00 72.50 154 ASN A N 1
ATOM 1276 C CA . ASN A 1 154 ? 21.577 10.735 -5.840 1.00 72.50 154 ASN A CA 1
ATOM 1277 C C . ASN A 1 154 ? 20.413 10.237 -4.968 1.00 72.50 154 ASN A C 1
ATOM 1279 O O . ASN A 1 154 ? 19.631 11.023 -4.425 1.00 72.50 154 ASN A O 1
ATOM 1283 N N . ILE A 1 155 ? 20.254 8.917 -4.887 1.00 78.19 155 ILE A N 1
ATOM 1284 C CA . ILE A 1 155 ? 19.284 8.289 -3.984 1.00 78.19 155 ILE A CA 1
ATOM 1285 C C . ILE A 1 155 ? 19.960 8.049 -2.634 1.00 78.19 155 ILE A C 1
ATOM 1287 O O . ILE A 1 155 ? 20.975 7.358 -2.575 1.00 78.19 155 ILE A O 1
ATOM 1291 N N . ASP A 1 156 ? 19.381 8.579 -1.558 1.00 84.00 156 ASP A N 1
ATOM 1292 C CA . ASP A 1 156 ? 19.828 8.277 -0.199 1.00 84.00 156 ASP A CA 1
ATOM 1293 C C . ASP A 1 156 ? 19.229 6.940 0.267 1.00 84.00 156 ASP A C 1
ATOM 1295 O O . ASP A 1 156 ? 18.017 6.800 0.449 1.00 84.00 156 ASP A O 1
ATOM 1299 N N . LEU A 1 157 ? 20.087 5.933 0.447 1.00 86.88 157 LEU A N 1
ATOM 1300 C CA . LEU A 1 157 ? 19.673 4.612 0.918 1.00 86.88 157 LEU A CA 1
ATOM 1301 C C . LEU A 1 157 ? 19.200 4.633 2.380 1.00 86.88 157 LEU A C 1
ATOM 1303 O O . LEU A 1 157 ? 18.376 3.795 2.746 1.00 86.88 157 LEU A O 1
ATOM 1307 N N . ASN A 1 158 ? 19.656 5.586 3.201 1.00 88.50 158 ASN A N 1
ATOM 1308 C CA . ASN A 1 158 ? 19.199 5.715 4.587 1.00 88.50 158 ASN A CA 1
ATOM 1309 C C . ASN A 1 158 ? 17.729 6.138 4.637 1.00 88.50 158 ASN A C 1
ATOM 1311 O O . ASN A 1 158 ? 16.955 5.601 5.428 1.00 88.50 158 ASN A O 1
ATOM 1315 N N . ASP A 1 159 ? 17.325 7.049 3.747 1.00 88.75 159 ASP A N 1
ATOM 1316 C CA . ASP A 1 159 ? 15.928 7.466 3.615 1.00 88.75 159 ASP A CA 1
ATOM 1317 C C . ASP A 1 159 ? 15.023 6.291 3.228 1.00 88.75 159 ASP A C 1
ATOM 1319 O O . ASP A 1 159 ? 13.911 6.160 3.743 1.00 88.75 159 ASP A O 1
ATOM 1323 N N . ILE A 1 160 ? 15.505 5.412 2.345 1.00 91.75 160 ILE A N 1
ATOM 1324 C CA . ILE A 1 160 ? 14.782 4.200 1.953 1.00 91.75 160 ILE A CA 1
ATOM 1325 C C . ILE A 1 160 ? 14.647 3.233 3.135 1.00 91.75 160 ILE A C 1
ATOM 1327 O O . ILE A 1 160 ? 13.553 2.730 3.395 1.00 91.75 160 ILE A O 1
ATOM 1331 N N . GLN A 1 161 ? 15.737 2.976 3.861 1.00 92.19 161 GLN A N 1
ATOM 1332 C CA . GLN A 1 161 ? 15.739 2.063 5.006 1.00 92.19 161 GLN A CA 1
ATOM 1333 C C . GLN A 1 161 ? 14.825 2.551 6.132 1.00 92.19 161 GLN A C 1
ATOM 1335 O O . GLN A 1 161 ? 14.055 1.762 6.683 1.00 92.19 161 GLN A O 1
ATOM 1340 N N . GLU A 1 162 ? 14.860 3.845 6.446 1.00 92.44 162 GLU A N 1
ATOM 1341 C CA . GLU A 1 162 ? 14.008 4.421 7.485 1.00 92.44 162 GLU A CA 1
ATOM 1342 C C . GLU A 1 162 ? 12.529 4.372 7.078 1.00 92.44 162 GLU A C 1
ATOM 1344 O O . GLU A 1 162 ? 11.683 3.965 7.875 1.00 92.44 162 GLU A O 1
ATOM 1349 N N . ALA A 1 163 ? 12.201 4.672 5.816 1.00 93.69 163 ALA A N 1
ATOM 1350 C CA . ALA A 1 163 ? 10.835 4.538 5.314 1.00 93.69 163 ALA A CA 1
ATOM 1351 C C . ALA A 1 163 ? 10.321 3.091 5.387 1.00 93.69 163 ALA A C 1
ATOM 1353 O O . ALA A 1 163 ? 9.204 2.849 5.849 1.00 93.69 163 ALA A O 1
ATOM 1354 N N . LEU A 1 164 ? 11.146 2.119 4.981 1.00 94.69 164 LEU A N 1
ATOM 1355 C CA . LEU A 1 164 ? 10.821 0.696 5.087 1.00 94.69 164 LEU A CA 1
ATOM 1356 C C . LEU A 1 164 ? 10.599 0.276 6.541 1.00 94.69 164 LEU A C 1
ATOM 1358 O O . LEU A 1 164 ? 9.637 -0.436 6.823 1.00 94.69 164 LEU A O 1
ATOM 1362 N N . LYS A 1 165 ? 11.437 0.744 7.472 1.00 95.19 165 LYS A N 1
ATOM 1363 C CA . LYS A 1 165 ? 11.298 0.469 8.909 1.00 95.19 165 LYS A CA 1
ATOM 1364 C C . LYS A 1 165 ? 9.983 1.013 9.466 1.00 95.19 165 LYS A C 1
ATOM 1366 O O . LYS A 1 165 ? 9.284 0.300 10.186 1.00 95.19 165 LYS A O 1
ATOM 1371 N N . ILE A 1 166 ? 9.628 2.246 9.104 1.00 95.31 166 ILE A N 1
ATOM 1372 C CA . ILE A 1 166 ? 8.365 2.888 9.483 1.00 95.31 166 ILE A CA 1
ATOM 1373 C C . ILE A 1 166 ? 7.173 2.068 8.971 1.00 95.31 166 ILE A C 1
ATOM 1375 O O . ILE A 1 166 ? 6.304 1.686 9.754 1.00 95.31 166 ILE A O 1
ATOM 1379 N N . ILE A 1 167 ? 7.133 1.759 7.672 1.00 95.75 167 ILE A N 1
ATOM 1380 C CA . ILE A 1 167 ? 5.998 1.049 7.061 1.00 95.75 167 ILE A CA 1
ATOM 1381 C C . ILE A 1 167 ? 5.884 -0.369 7.620 1.00 95.75 167 ILE A C 1
ATOM 1383 O O . ILE A 1 167 ? 4.786 -0.804 7.963 1.00 95.75 167 ILE A O 1
ATOM 1387 N N . SER A 1 168 ? 7.012 -1.064 7.784 1.00 95.00 168 SER A N 1
ATOM 1388 C CA . SER A 1 168 ? 7.051 -2.422 8.336 1.00 95.00 168 SER A CA 1
ATOM 1389 C C . SER A 1 168 ? 6.513 -2.470 9.766 1.00 95.00 168 SER A C 1
ATOM 1391 O O . SER A 1 168 ? 5.781 -3.398 10.108 1.00 95.00 168 SER A O 1
ATOM 1393 N N . ALA A 1 169 ? 6.817 -1.460 10.593 1.00 94.81 169 ALA A N 1
ATOM 1394 C CA . ALA A 1 169 ? 6.270 -1.362 11.946 1.00 94.81 169 ALA A CA 1
ATOM 1395 C C . ALA A 1 169 ? 4.736 -1.281 11.931 1.00 94.81 169 ALA A C 1
ATOM 1397 O O . ALA A 1 169 ? 4.089 -1.980 12.706 1.00 94.81 169 ALA A O 1
ATOM 1398 N N . GLY A 1 170 ? 4.165 -0.497 11.010 1.00 94.00 170 GLY A N 1
ATOM 1399 C CA . GLY A 1 170 ? 2.719 -0.400 10.793 1.00 94.00 170 GLY A CA 1
ATOM 1400 C C . GLY A 1 170 ? 2.074 -1.672 10.248 1.00 94.00 170 GLY A C 1
ATOM 1401 O O . GLY A 1 170 ? 0.974 -2.057 10.647 1.00 94.00 170 GLY A O 1
ATOM 1402 N N . TRP A 1 171 ? 2.764 -2.320 9.314 1.00 95.06 171 TRP A N 1
ATOM 1403 C CA . TRP A 1 171 ? 2.255 -3.454 8.555 1.00 95.06 171 TRP A CA 1
ATOM 1404 C C . TRP A 1 171 ? 2.235 -4.759 9.358 1.00 95.06 171 TRP A C 1
ATOM 1406 O O . TRP A 1 171 ? 1.264 -5.510 9.265 1.00 95.06 171 TRP A O 1
ATOM 1416 N N . MET A 1 172 ? 3.239 -5.012 10.206 1.00 93.00 172 MET A N 1
ATOM 1417 C CA . MET A 1 172 ? 3.349 -6.269 10.961 1.00 93.00 172 MET A CA 1
ATOM 1418 C C . MET A 1 172 ? 2.118 -6.588 11.837 1.00 93.00 172 MET A C 1
ATOM 1420 O O . MET A 1 172 ? 1.600 -7.705 11.739 1.00 93.00 172 MET A O 1
ATOM 1424 N N . PRO A 1 173 ? 1.585 -5.673 12.677 1.00 93.12 173 PRO A N 1
ATOM 1425 C CA . PRO A 1 173 ? 0.386 -5.964 13.467 1.00 93.12 173 PRO A CA 1
ATOM 1426 C C . PRO A 1 173 ? -0.850 -6.260 12.612 1.00 93.12 173 PRO A C 1
ATOM 1428 O O . PRO A 1 173 ? -1.671 -7.104 12.977 1.00 93.12 173 PRO A O 1
ATOM 1431 N N . PHE A 1 174 ? -0.975 -5.591 11.464 1.00 93.38 174 PHE A N 1
ATOM 1432 C CA . PHE A 1 174 ? -2.081 -5.791 10.533 1.00 93.38 174 PHE A CA 1
ATOM 1433 C C . PHE A 1 174 ? -1.972 -7.132 9.794 1.00 93.38 174 PHE A C 1
ATOM 1435 O O . PHE A 1 174 ? -2.963 -7.843 9.635 1.00 93.38 174 PHE A O 1
ATOM 1442 N N . GLN A 1 175 ? -0.759 -7.535 9.408 1.00 91.88 175 GLN A N 1
ATOM 1443 C CA . GLN A 1 175 ? -0.500 -8.861 8.849 1.00 91.88 175 GLN A CA 1
ATOM 1444 C C . GLN A 1 175 ? -0.845 -9.965 9.857 1.00 91.88 175 GLN A C 1
ATOM 1446 O O . GLN A 1 175 ? -1.483 -10.948 9.489 1.00 91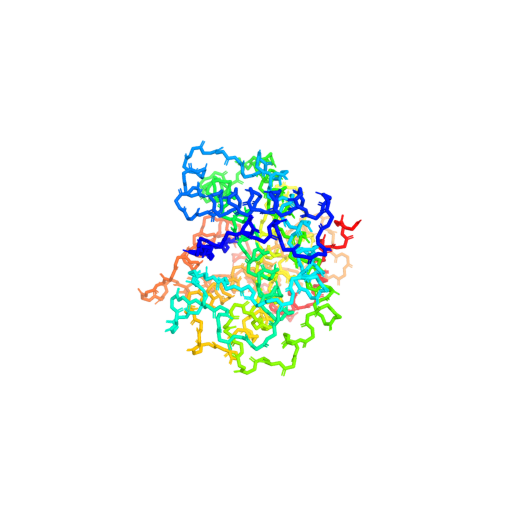.88 175 GLN A O 1
ATOM 1451 N N . ARG A 1 176 ? -0.472 -9.799 11.135 1.00 89.88 176 ARG A N 1
ATOM 1452 C CA . ARG A 1 176 ? -0.823 -10.761 12.192 1.00 89.88 176 ARG A CA 1
ATOM 1453 C C . ARG A 1 176 ? -2.332 -10.903 12.349 1.00 89.88 176 ARG A C 1
ATOM 1455 O O . ARG A 1 176 ? -2.800 -12.030 12.428 1.00 89.88 176 ARG A O 1
ATOM 1462 N N . LEU A 1 177 ? -3.080 -9.793 12.322 1.00 89.88 177 LEU A N 1
ATOM 1463 C CA . LEU A 1 177 ? -4.548 -9.817 12.308 1.00 89.88 177 LEU A CA 1
ATOM 1464 C C . LEU A 1 177 ? -5.076 -10.655 11.140 1.00 89.88 177 LEU A C 1
ATOM 1466 O O . LEU A 1 177 ? -5.895 -11.537 11.357 1.00 89.88 177 LEU A O 1
ATOM 1470 N N . CYS A 1 178 ? -4.561 -10.432 9.928 1.00 88.88 178 CYS A N 1
ATOM 1471 C CA . CYS A 1 178 ? -4.969 -11.180 8.738 1.00 88.88 178 CYS A CA 1
ATOM 1472 C C . CYS A 1 178 ? -4.781 -12.700 8.867 1.00 88.88 178 CYS A C 1
ATOM 1474 O O . CYS A 1 178 ? -5.522 -13.440 8.232 1.00 88.88 178 CYS A O 1
ATOM 1476 N N . ASN A 1 179 ? -3.817 -13.161 9.669 1.00 86.19 179 ASN A N 1
ATOM 1477 C CA . ASN A 1 179 ? -3.527 -14.587 9.843 1.00 86.19 179 ASN A CA 1
ATOM 1478 C C . ASN A 1 179 ? -4.418 -15.280 10.884 1.00 86.19 179 ASN A C 1
ATOM 1480 O O . ASN A 1 179 ? -4.458 -16.502 10.907 1.00 86.19 179 ASN A O 1
ATOM 1484 N N . VAL A 1 180 ? -5.077 -14.523 11.765 1.00 83.62 180 VAL A N 1
ATOM 1485 C CA . VAL A 1 180 ? -5.871 -15.064 12.889 1.00 83.62 180 VAL A CA 1
ATOM 1486 C C . VAL A 1 180 ? -7.340 -14.655 12.822 1.00 83.62 180 VAL A C 1
ATOM 1488 O O . VAL A 1 180 ? -8.111 -14.939 13.732 1.00 83.62 180 VAL A O 1
ATOM 1491 N N . MET A 1 181 ? -7.724 -13.927 11.776 1.00 82.94 181 MET A N 1
ATOM 1492 C CA . MET A 1 181 ? -9.042 -13.313 11.653 1.00 82.94 181 MET A CA 1
ATOM 1493 C C . MET A 1 181 ? -10.162 -14.346 11.553 1.00 82.94 181 MET A C 1
ATOM 1495 O O . MET A 1 181 ? -11.206 -14.157 12.172 1.00 82.94 181 MET A O 1
ATOM 1499 N N . ASP A 1 182 ? -9.919 -15.442 10.837 1.00 77.25 182 ASP A N 1
ATOM 1500 C CA . ASP A 1 182 ? -10.900 -16.516 10.672 1.00 77.25 182 ASP A CA 1
ATOM 1501 C C . ASP A 1 182 ? -11.177 -17.243 12.001 1.00 77.25 182 ASP A C 1
ATOM 1503 O O . ASP A 1 182 ? -12.312 -17.649 12.249 1.00 77.25 182 ASP A O 1
ATOM 1507 N N . ASP A 1 183 ? -10.170 -17.321 12.880 1.00 74.19 183 ASP A N 1
ATOM 1508 C CA . ASP A 1 183 ? -10.250 -18.014 14.171 1.00 74.19 183 ASP A CA 1
ATOM 1509 C C . ASP A 1 183 ? -10.762 -17.112 15.304 1.00 74.19 183 ASP A C 1
ATOM 1511 O O . ASP A 1 183 ? -11.563 -17.538 16.134 1.00 74.19 183 ASP A O 1
ATOM 1515 N N . LEU A 1 184 ? -10.285 -15.863 15.372 1.00 71.75 184 LEU A N 1
ATOM 1516 C CA . LEU A 1 184 ? -10.555 -14.953 16.493 1.00 71.75 184 LEU A CA 1
ATOM 1517 C C . LEU A 1 184 ? -11.731 -14.008 16.252 1.00 71.75 184 LEU A C 1
ATOM 1519 O O . LEU A 1 184 ? -12.262 -13.459 17.212 1.00 71.75 184 LEU A O 1
ATOM 1523 N N . LEU A 1 185 ? -12.109 -13.765 14.996 1.00 82.19 185 LEU A N 1
ATOM 1524 C CA . LEU A 1 185 ? -13.121 -12.777 14.618 1.00 82.19 185 LEU A CA 1
ATOM 1525 C C . LEU A 1 185 ? -14.087 -13.368 13.582 1.00 82.19 185 LEU A C 1
ATOM 1527 O O . LEU A 1 185 ? -14.376 -12.753 12.558 1.00 82.19 185 LEU A O 1
ATOM 1531 N N . TYR A 1 186 ? -14.618 -14.560 13.864 1.00 82.94 186 TYR A N 1
ATOM 1532 C CA . TYR A 1 186 ? -15.464 -15.343 12.951 1.00 82.94 186 TYR A CA 1
ATOM 1533 C C . TYR A 1 186 ? -16.691 -14.584 12.405 1.00 82.94 186 TYR A C 1
ATOM 1535 O O . TYR A 1 186 ? -17.164 -14.848 11.293 1.00 82.94 186 TYR A O 1
ATOM 1543 N N . PHE A 1 187 ? -17.206 -13.591 13.140 1.00 86.12 187 PHE A N 1
ATOM 1544 C CA . PHE A 1 187 ? -18.282 -12.723 12.646 1.00 86.12 187 PHE A CA 1
ATOM 1545 C C . PHE A 1 187 ? -17.872 -11.932 11.395 1.00 86.12 187 PHE A C 1
ATOM 1547 O O . PHE A 1 187 ? -18.721 -11.655 10.547 1.00 86.12 187 PHE A O 1
ATOM 1554 N N . LEU A 1 188 ? -16.584 -11.596 11.253 1.00 83.88 188 LEU A N 1
ATOM 1555 C CA . LEU A 1 188 ? -16.066 -10.978 10.042 1.00 83.88 188 LEU A CA 1
ATOM 1556 C C . LEU A 1 188 ? -16.279 -11.935 8.876 1.00 83.88 188 LEU A C 1
ATOM 1558 O O . LEU A 1 188 ? -16.839 -11.532 7.872 1.00 83.88 188 LEU A O 1
ATOM 1562 N N . VAL A 1 189 ? -15.989 -13.225 9.016 1.00 84.62 189 VAL A N 1
ATOM 1563 C CA . VAL A 1 189 ? -16.208 -14.204 7.938 1.00 84.62 189 VAL A CA 1
ATOM 1564 C C . VAL A 1 189 ? -17.696 -14.369 7.601 1.00 84.62 189 VAL A C 1
ATOM 1566 O O . VAL A 1 189 ? -18.079 -14.375 6.432 1.00 84.62 189 VAL A O 1
ATOM 1569 N N . THR A 1 190 ? -18.559 -14.465 8.613 1.00 87.94 190 THR A N 1
ATOM 1570 C CA . THR A 1 190 ? -19.969 -14.849 8.418 1.00 87.94 190 THR A CA 1
ATOM 1571 C C . THR A 1 190 ? -20.918 -13.703 8.085 1.00 87.94 190 THR A C 1
ATOM 1573 O O . THR A 1 190 ? -21.951 -13.939 7.457 1.00 87.94 190 THR A O 1
ATOM 1576 N N . LYS A 1 191 ? -20.592 -12.458 8.451 1.00 90.88 191 LYS A N 1
ATOM 1577 C CA . LYS A 1 191 ? -21.488 -11.299 8.280 1.00 90.88 191 LYS A CA 1
ATOM 1578 C C . LYS A 1 191 ? -21.063 -10.325 7.180 1.00 90.88 191 LYS A C 1
ATOM 1580 O O . LYS A 1 191 ? -21.528 -9.191 7.174 1.00 90.88 191 LYS A O 1
ATOM 1585 N N . GLN A 1 192 ? -20.238 -10.740 6.214 1.00 89.88 192 GLN A N 1
ATOM 1586 C CA . GLN A 1 192 ? -19.654 -9.856 5.184 1.00 89.88 192 GLN A CA 1
ATOM 1587 C C . GLN A 1 192 ? -20.637 -8.891 4.489 1.00 89.88 192 GLN A C 1
ATOM 1589 O O . GLN A 1 192 ? -20.264 -7.761 4.189 1.00 89.88 192 GLN A O 1
ATOM 1594 N N . GLN A 1 193 ? -21.891 -9.293 4.258 1.00 89.56 193 GLN A N 1
ATOM 1595 C CA . GLN A 1 193 ? -22.899 -8.440 3.609 1.00 89.56 193 GLN A CA 1
ATOM 1596 C C . GLN A 1 193 ? -23.463 -7.329 4.513 1.00 89.56 193 GLN A C 1
ATOM 1598 O O . GLN A 1 193 ? -23.997 -6.346 4.010 1.00 89.56 193 GLN A O 1
ATOM 1603 N N . GLN A 1 194 ? -23.353 -7.479 5.835 1.00 90.69 194 GLN A N 1
ATOM 1604 C CA . GLN A 1 194 ? -23.859 -6.527 6.834 1.00 90.69 194 GLN A CA 1
ATOM 1605 C C . GLN A 1 194 ? -22.776 -5.556 7.319 1.00 90.69 194 GLN A C 1
ATOM 1607 O O . GLN A 1 194 ? -23.086 -4.531 7.922 1.00 90.69 194 GLN A O 1
ATOM 1612 N N . LEU A 1 195 ? -21.506 -5.889 7.086 1.00 92.31 195 LEU A N 1
ATOM 1613 C CA . LEU A 1 195 ? -20.372 -5.097 7.542 1.00 92.31 195 LEU A CA 1
ATOM 1614 C C . LEU A 1 195 ? -20.192 -3.838 6.695 1.00 92.31 195 LEU A C 1
ATOM 1616 O O . LEU A 1 195 ? -20.402 -3.847 5.482 1.00 92.31 195 LEU A O 1
ATOM 1620 N N . ILE A 1 196 ? -19.716 -2.771 7.335 1.00 94.38 196 ILE A N 1
ATOM 1621 C CA . ILE A 1 196 ? -19.185 -1.604 6.627 1.00 94.38 196 ILE A CA 1
ATOM 1622 C C . ILE A 1 196 ? -17.930 -1.989 5.825 1.00 94.38 196 ILE A C 1
ATOM 1624 O O . ILE A 1 196 ? -17.232 -2.931 6.214 1.00 94.38 196 ILE A O 1
ATOM 1628 N N . PRO A 1 197 ? -17.595 -1.264 4.743 1.00 95.38 197 PRO A N 1
ATOM 1629 C CA . PRO A 1 197 ? -16.432 -1.548 3.911 1.00 95.38 197 PRO A CA 1
ATOM 1630 C C . PRO A 1 197 ? -15.130 -1.765 4.682 1.00 95.38 197 PRO A C 1
ATOM 1632 O O . PRO A 1 197 ? -14.434 -2.729 4.390 1.00 95.38 197 PRO A O 1
ATOM 1635 N N . GLU A 1 198 ? -14.818 -0.949 5.687 1.00 94.56 198 GLU A N 1
ATOM 1636 C CA . GLU A 1 198 ? -13.609 -1.056 6.517 1.00 94.56 198 GLU A CA 1
ATOM 1637 C C . GLU A 1 198 ? -13.472 -2.426 7.192 1.00 94.56 198 GLU A C 1
ATOM 1639 O O . GLU A 1 198 ? -12.364 -2.902 7.398 1.00 94.56 198 GLU A O 1
ATOM 1644 N N . LEU A 1 199 ? -14.584 -3.082 7.522 1.00 94.31 199 LEU A N 1
ATOM 1645 C CA . LEU A 1 199 ? -14.588 -4.370 8.216 1.00 94.31 199 LEU A CA 1
ATOM 1646 C C . LEU A 1 199 ? -14.745 -5.560 7.256 1.00 94.31 199 LEU A C 1
ATOM 1648 O O . LEU A 1 199 ? -14.686 -6.713 7.681 1.00 94.31 199 LEU A O 1
ATOM 1652 N N . LYS A 1 200 ? -14.941 -5.320 5.954 1.00 94.56 200 LYS A N 1
ATOM 1653 C CA . LYS A 1 200 ? -15.025 -6.400 4.964 1.00 94.56 200 LYS A CA 1
ATOM 1654 C C . LYS A 1 200 ? -13.646 -7.013 4.725 1.00 94.56 200 LYS A C 1
ATOM 1656 O O . LYS A 1 200 ? -12.659 -6.299 4.543 1.00 94.56 200 LYS A O 1
ATOM 1661 N N . MET A 1 201 ? -13.592 -8.340 4.605 1.00 92.06 201 MET A N 1
ATOM 1662 C CA . MET A 1 201 ? -12.367 -9.086 4.281 1.00 92.06 201 MET A CA 1
ATOM 1663 C C . MET A 1 201 ? -11.774 -8.614 2.957 1.00 92.06 201 MET A C 1
ATOM 1665 O O . MET A 1 201 ? -10.559 -8.476 2.816 1.00 92.06 201 MET A O 1
ATOM 1669 N N . THR A 1 202 ? -12.653 -8.295 2.005 1.00 93.94 202 THR A N 1
ATOM 1670 C CA . THR A 1 202 ? -12.311 -7.673 0.727 1.00 93.94 202 THR A CA 1
ATOM 1671 C C . THR A 1 202 ? -11.423 -6.447 0.920 1.00 93.94 202 THR A C 1
ATOM 1673 O O . THR A 1 202 ? -10.390 -6.340 0.263 1.00 93.94 202 THR A O 1
ATOM 1676 N N . THR A 1 203 ? -11.769 -5.549 1.841 1.00 95.50 203 THR A N 1
ATOM 1677 C CA . THR A 1 203 ? -11.000 -4.329 2.112 1.00 95.50 203 THR A CA 1
ATOM 1678 C C . THR A 1 203 ? -9.746 -4.632 2.919 1.00 95.50 203 THR A C 1
ATOM 1680 O O . THR A 1 203 ? -8.675 -4.141 2.563 1.00 95.50 203 THR A O 1
ATOM 1683 N N . ILE A 1 204 ? -9.851 -5.473 3.953 1.00 94.94 204 ILE A N 1
ATOM 1684 C CA . ILE A 1 204 ? -8.738 -5.822 4.851 1.00 94.94 204 ILE A CA 1
ATOM 1685 C C . ILE A 1 204 ? -7.581 -6.415 4.059 1.00 94.94 204 ILE A C 1
ATOM 1687 O O . ILE A 1 204 ? -6.469 -5.881 4.061 1.00 94.94 204 ILE A O 1
ATOM 1691 N N . PHE A 1 205 ? -7.849 -7.466 3.289 1.00 94.44 205 PHE A N 1
ATOM 1692 C CA . PHE A 1 205 ? -6.804 -8.090 2.497 1.00 94.44 205 PHE A CA 1
ATOM 1693 C C . PHE A 1 205 ? -6.337 -7.216 1.339 1.00 94.44 205 PHE A C 1
ATOM 1695 O O . PHE A 1 205 ? -5.173 -7.308 0.964 1.00 94.44 205 PHE A O 1
ATOM 1702 N N . SER A 1 206 ? -7.192 -6.365 0.769 1.00 97.12 206 SER A N 1
ATOM 1703 C CA . SER A 1 206 ? -6.744 -5.453 -0.288 1.00 97.12 206 SER A CA 1
ATOM 1704 C C . SER A 1 206 ? -5.765 -4.423 0.262 1.00 97.12 206 SER A C 1
ATOM 1706 O O . SER A 1 206 ? -4.685 -4.277 -0.295 1.00 97.12 206 SER A O 1
ATOM 1708 N N . PHE A 1 207 ? -6.059 -3.789 1.399 1.00 96.69 207 PHE A N 1
ATOM 1709 C CA . PHE A 1 207 ? -5.150 -2.820 2.019 1.00 96.69 207 PHE A CA 1
ATOM 1710 C C . PHE A 1 207 ? -3.819 -3.452 2.433 1.00 96.69 207 PHE A C 1
ATOM 1712 O O . PHE A 1 207 ? -2.778 -2.835 2.218 1.00 96.69 207 PHE A O 1
ATOM 1719 N N . LYS A 1 208 ? -3.816 -4.704 2.917 1.00 95.19 208 LYS A N 1
ATOM 1720 C CA . LYS A 1 208 ? -2.572 -5.467 3.125 1.00 95.19 208 LYS A CA 1
ATOM 1721 C C . LYS A 1 208 ? -1.708 -5.478 1.853 1.00 95.19 208 LYS A C 1
ATOM 1723 O O . LYS A 1 208 ? -0.537 -5.108 1.910 1.00 95.19 208 LYS A O 1
ATOM 1728 N N . LEU A 1 209 ? -2.296 -5.841 0.710 1.00 96.12 209 LEU A N 1
ATOM 1729 C CA . LEU A 1 209 ? -1.597 -5.899 -0.579 1.00 96.12 209 LEU A CA 1
ATOM 1730 C C . LEU A 1 209 ? -1.130 -4.516 -1.063 1.00 96.12 209 LEU A C 1
ATOM 1732 O O . LEU A 1 209 ? -0.023 -4.397 -1.590 1.00 96.12 209 LEU A O 1
ATOM 1736 N N . LEU A 1 210 ? -1.937 -3.463 -0.876 1.00 97.06 210 LEU A N 1
ATOM 1737 C CA . LEU A 1 210 ? -1.556 -2.096 -1.265 1.00 97.06 210 LEU A CA 1
ATOM 1738 C C . LEU A 1 210 ? -0.329 -1.610 -0.476 1.00 97.06 210 LEU A C 1
ATOM 1740 O O . LEU A 1 210 ? 0.578 -1.012 -1.054 1.00 97.06 210 LEU A O 1
ATOM 1744 N N . ILE A 1 211 ? -0.255 -1.912 0.824 1.00 96.50 211 ILE A N 1
ATOM 1745 C CA . ILE A 1 211 ? 0.895 -1.535 1.657 1.00 96.50 211 ILE A CA 1
ATOM 1746 C C . ILE A 1 211 ? 2.140 -2.372 1.328 1.00 96.50 211 ILE A C 1
ATOM 1748 O O . ILE A 1 211 ? 3.249 -1.840 1.303 1.00 96.50 211 ILE A O 1
ATOM 1752 N N . GLU A 1 212 ? 1.985 -3.646 0.966 1.00 95.44 212 GLU A N 1
ATOM 1753 C CA . GLU A 1 212 ? 3.094 -4.442 0.418 1.00 95.44 212 GLU A CA 1
ATOM 1754 C C . GLU A 1 212 ? 3.642 -3.837 -0.884 1.00 95.44 212 GLU A C 1
ATOM 1756 O O . GLU A 1 212 ? 4.857 -3.773 -1.080 1.00 95.44 212 GLU A O 1
ATOM 1761 N N . CYS A 1 213 ? 2.773 -3.300 -1.746 1.00 96.62 213 CYS A N 1
ATOM 1762 C CA . CYS A 1 213 ? 3.201 -2.585 -2.951 1.00 96.62 213 CYS A CA 1
ATOM 1763 C C . CYS A 1 213 ? 3.964 -1.290 -2.623 1.00 96.62 213 CYS A C 1
ATOM 1765 O O . CYS A 1 213 ? 4.919 -0.946 -3.326 1.00 96.62 213 CYS A O 1
ATOM 1767 N N . ASN A 1 214 ? 3.596 -0.597 -1.542 1.00 95.62 214 ASN A N 1
ATOM 1768 C CA . ASN A 1 214 ? 4.340 0.559 -1.045 1.00 95.62 214 ASN A CA 1
ATOM 1769 C C . ASN A 1 214 ? 5.749 0.184 -0.568 1.00 95.62 214 ASN A C 1
ATOM 1771 O O . ASN A 1 214 ? 6.698 0.890 -0.899 1.00 95.62 214 ASN A O 1
ATOM 1775 N N . MET A 1 215 ? 5.913 -0.931 0.150 1.00 95.38 215 MET A N 1
ATOM 1776 C CA . MET A 1 215 ? 7.244 -1.438 0.522 1.00 95.38 215 MET A CA 1
ATOM 1777 C C . MET A 1 215 ? 8.057 -1.833 -0.719 1.00 95.38 215 MET A C 1
ATOM 1779 O O . MET A 1 215 ? 9.216 -1.448 -0.859 1.00 95.38 215 MET A O 1
ATOM 1783 N N . ASN A 1 216 ? 7.430 -2.508 -1.686 1.00 94.94 216 ASN A N 1
ATOM 1784 C CA . ASN A 1 216 ? 8.068 -2.880 -2.950 1.00 94.94 216 ASN A CA 1
ATOM 1785 C C . ASN A 1 216 ? 8.573 -1.676 -3.753 1.00 94.94 216 ASN A C 1
ATOM 1787 O O . ASN A 1 216 ? 9.613 -1.774 -4.400 1.00 94.94 216 ASN A O 1
ATOM 1791 N N . PHE A 1 217 ? 7.890 -0.531 -3.696 1.00 94.19 217 PHE A N 1
ATOM 1792 C CA . PHE A 1 217 ? 8.397 0.701 -4.300 1.00 94.19 217 PHE A CA 1
ATOM 1793 C C . PHE A 1 217 ? 9.772 1.105 -3.736 1.00 94.19 217 PHE A C 1
ATOM 1795 O O . PHE A 1 217 ? 10.657 1.470 -4.504 1.00 94.19 217 PHE A O 1
ATOM 1802 N N . PHE A 1 218 ? 9.985 0.982 -2.428 1.00 93.88 218 PHE A N 1
ATOM 1803 C CA . PHE A 1 218 ? 11.277 1.259 -1.795 1.00 93.88 218 PHE A CA 1
ATOM 1804 C C . PHE A 1 218 ? 12.343 0.204 -2.113 1.00 93.88 218 PHE A C 1
ATOM 1806 O O . PHE A 1 218 ? 13.503 0.548 -2.357 1.00 93.88 218 PHE A O 1
ATOM 1813 N N . TYR A 1 219 ? 11.958 -1.073 -2.171 1.00 93.56 219 TYR A N 1
ATOM 1814 C CA . TYR A 1 219 ? 12.876 -2.138 -2.576 1.00 93.56 219 TYR A CA 1
ATOM 1815 C C . TYR A 1 219 ? 13.392 -1.935 -4.007 1.00 93.56 219 TYR A C 1
ATOM 1817 O O . TYR A 1 219 ? 14.594 -2.060 -4.242 1.00 93.56 219 TYR A O 1
ATOM 1825 N N . LEU A 1 220 ? 12.534 -1.526 -4.951 1.00 92.94 220 LEU A N 1
ATOM 1826 C CA . LEU A 1 220 ? 12.961 -1.199 -6.319 1.00 92.94 220 LEU A CA 1
ATOM 1827 C C . LEU A 1 220 ? 14.065 -0.141 -6.345 1.00 92.94 220 LEU A C 1
ATOM 1829 O O . LEU A 1 220 ? 15.075 -0.312 -7.028 1.00 92.94 220 LEU A O 1
ATOM 1833 N N . GLU A 1 221 ? 13.908 0.919 -5.558 1.00 91.12 221 GLU A N 1
ATOM 1834 C CA . GLU A 1 221 ? 14.886 2.004 -5.512 1.00 91.12 221 GLU A CA 1
ATOM 1835 C C . GLU A 1 221 ? 16.156 1.641 -4.727 1.00 91.12 221 GLU A C 1
ATOM 1837 O O . GLU A 1 221 ? 17.196 2.259 -4.941 1.00 91.12 221 GLU A O 1
ATOM 1842 N N . THR A 1 222 ? 16.126 0.581 -3.911 1.00 91.38 222 THR A N 1
ATOM 1843 C CA . THR A 1 222 ? 17.345 -0.047 -3.367 1.00 91.38 222 THR A CA 1
ATOM 1844 C C . THR A 1 222 ? 18.117 -0.807 -4.449 1.00 91.38 222 THR A C 1
ATOM 1846 O O . THR A 1 222 ? 19.345 -0.721 -4.522 1.00 91.38 222 THR A O 1
ATOM 1849 N N . PHE A 1 223 ? 17.414 -1.557 -5.303 1.00 92.75 223 PHE A N 1
ATOM 1850 C CA . PHE A 1 223 ? 18.028 -2.425 -6.316 1.00 92.75 223 PHE A CA 1
ATOM 1851 C C . PHE A 1 223 ? 18.508 -1.687 -7.559 1.00 92.75 223 PHE A C 1
ATOM 1853 O O . PHE A 1 223 ? 19.490 -2.108 -8.177 1.00 92.75 223 PHE A O 1
ATOM 1860 N N . ARG A 1 224 ? 17.842 -0.586 -7.924 1.00 90.44 224 ARG A N 1
ATOM 1861 C CA . ARG A 1 224 ? 18.125 0.158 -9.154 1.00 90.44 224 ARG A CA 1
ATOM 1862 C C . ARG A 1 224 ? 19.571 0.676 -9.231 1.00 90.44 224 ARG A C 1
ATOM 1864 O O . ARG A 1 224 ? 20.224 0.371 -10.230 1.00 90.44 224 ARG A O 1
ATOM 1871 N N . PRO A 1 225 ? 20.134 1.371 -8.219 1.00 87.69 225 PRO A N 1
ATOM 1872 C CA . PRO A 1 225 ? 21.535 1.810 -8.256 1.00 87.69 225 PRO A CA 1
ATOM 1873 C C . PRO A 1 225 ? 22.530 0.644 -8.310 1.00 87.69 225 PRO A C 1
ATOM 1875 O O . PRO A 1 225 ? 23.594 0.755 -8.913 1.00 87.69 225 PRO A O 1
ATOM 1878 N N . GLN A 1 226 ? 22.158 -0.492 -7.716 1.00 90.31 226 GLN A N 1
ATOM 1879 C CA . GLN A 1 226 ? 22.968 -1.711 -7.668 1.00 90.31 226 GLN A CA 1
ATOM 1880 C C . GLN A 1 226 ? 22.843 -2.565 -8.937 1.00 90.31 226 GLN A C 1
ATOM 1882 O O . GLN A 1 226 ? 23.498 -3.601 -9.039 1.00 90.31 226 GLN A O 1
ATOM 1887 N N . LYS A 1 227 ? 21.999 -2.158 -9.898 1.00 92.12 227 LYS A N 1
ATOM 1888 C CA . LYS A 1 227 ? 21.735 -2.881 -11.151 1.00 92.12 227 LYS A CA 1
ATOM 1889 C C . LYS A 1 227 ? 21.288 -4.333 -10.929 1.00 92.12 227 LYS A C 1
ATOM 1891 O O . LYS A 1 227 ? 21.570 -5.209 -11.744 1.00 92.12 227 LYS A O 1
ATOM 1896 N N . GLN A 1 228 ? 20.570 -4.601 -9.836 1.00 93.88 228 GLN A N 1
ATOM 1897 C CA . GLN A 1 228 ? 20.019 -5.929 -9.544 1.00 93.88 228 GLN A CA 1
ATOM 1898 C C . GLN A 1 228 ? 18.723 -6.163 -10.337 1.00 93.88 228 GLN A C 1
ATOM 1900 O O . GLN A 1 228 ? 17.636 -6.283 -9.768 1.00 93.88 228 GLN A O 1
ATOM 1905 N N . TYR A 1 229 ? 18.834 -6.199 -11.667 1.00 94.75 229 TYR A N 1
ATOM 1906 C CA . TYR A 1 229 ? 17.684 -6.210 -12.575 1.00 94.75 229 TYR A CA 1
ATOM 1907 C C . TYR A 1 229 ? 16.751 -7.399 -12.350 1.00 94.75 229 TYR A C 1
ATOM 1909 O O . TYR A 1 229 ? 15.539 -7.224 -12.387 1.00 94.75 229 TYR A O 1
ATOM 1917 N N . ASP A 1 230 ? 17.286 -8.582 -12.037 1.00 93.25 230 ASP A N 1
ATOM 1918 C CA . ASP A 1 230 ? 16.461 -9.745 -11.700 1.00 93.25 230 ASP A CA 1
ATOM 1919 C C . ASP A 1 230 ? 15.556 -9.473 -10.497 1.00 93.25 230 ASP A C 1
ATOM 1921 O O . ASP A 1 230 ? 14.348 -9.681 -10.582 1.00 93.25 230 ASP A O 1
ATOM 1925 N N . ASN A 1 231 ? 16.102 -8.927 -9.408 1.00 95.19 231 ASN A N 1
ATOM 1926 C CA . ASN A 1 231 ? 15.308 -8.575 -8.229 1.00 95.19 231 ASN A CA 1
ATOM 1927 C C . ASN A 1 231 ? 14.256 -7.513 -8.569 1.00 95.19 231 ASN A C 1
ATOM 1929 O O . ASN A 1 231 ? 13.102 -7.653 -8.169 1.00 95.19 231 ASN A O 1
ATOM 1933 N N . MET A 1 232 ? 14.613 -6.505 -9.373 1.00 96.00 232 MET A N 1
ATOM 1934 C CA . MET A 1 232 ? 13.666 -5.485 -9.839 1.00 96.00 232 MET A CA 1
ATOM 1935 C C . MET A 1 232 ? 12.496 -6.102 -10.620 1.00 96.00 232 MET A C 1
ATOM 1937 O O . MET A 1 232 ? 11.341 -5.766 -10.360 1.00 96.00 232 MET A O 1
ATOM 1941 N N . ILE A 1 233 ? 12.767 -7.048 -11.527 1.00 96.25 233 ILE A N 1
ATOM 1942 C CA . ILE A 1 233 ? 11.731 -7.754 -12.296 1.00 96.25 233 ILE A CA 1
ATOM 1943 C C . ILE A 1 233 ? 10.801 -8.521 -11.349 1.00 96.25 233 ILE A C 1
ATOM 1945 O O . ILE A 1 233 ? 9.578 -8.376 -11.450 1.00 96.25 233 ILE A O 1
ATOM 1949 N N . LYS A 1 234 ? 11.356 -9.290 -10.400 1.00 95.00 234 LYS A N 1
ATOM 1950 C CA . LYS A 1 234 ? 10.547 -10.092 -9.469 1.00 95.00 234 LYS A CA 1
ATOM 1951 C C . LYS A 1 234 ? 9.671 -9.228 -8.557 1.00 95.00 234 LYS A C 1
ATOM 1953 O O . LYS A 1 234 ? 8.509 -9.567 -8.315 1.00 95.00 234 LYS A O 1
ATOM 1958 N N . VAL A 1 235 ? 10.198 -8.094 -8.082 1.00 95.38 235 VAL A N 1
ATOM 1959 C CA . VAL A 1 235 ? 9.445 -7.108 -7.287 1.00 95.38 235 VAL A CA 1
ATOM 1960 C C . VAL A 1 235 ? 8.301 -6.515 -8.111 1.00 95.38 235 VAL A C 1
ATOM 1962 O O . VAL A 1 235 ? 7.158 -6.499 -7.657 1.00 95.38 235 VAL A O 1
ATOM 1965 N N . CYS A 1 236 ? 8.577 -6.072 -9.340 1.00 96.81 236 CYS A N 1
ATOM 1966 C CA . CYS A 1 236 ? 7.563 -5.509 -10.232 1.00 96.81 236 CYS A CA 1
ATOM 1967 C C . CYS A 1 236 ? 6.449 -6.510 -10.546 1.00 96.81 236 CYS A C 1
ATOM 1969 O O . CYS A 1 236 ? 5.272 -6.156 -10.474 1.00 96.81 236 CYS A O 1
ATOM 1971 N N . LYS A 1 237 ? 6.799 -7.768 -10.838 1.00 95.62 237 LYS A N 1
ATOM 1972 C CA . LYS A 1 237 ? 5.834 -8.850 -11.071 1.00 95.62 237 LYS A CA 1
ATOM 1973 C C . LYS A 1 237 ? 4.957 -9.105 -9.842 1.00 95.62 237 LYS A C 1
ATOM 1975 O O . LYS A 1 237 ? 3.736 -9.229 -9.971 1.00 95.62 237 LYS A O 1
ATOM 1980 N N . SER A 1 238 ? 5.569 -9.137 -8.660 1.00 95.38 238 SER A N 1
ATOM 1981 C CA . SER A 1 238 ? 4.872 -9.282 -7.380 1.00 95.38 238 SER A CA 1
ATOM 1982 C C . SER A 1 238 ? 3.868 -8.145 -7.165 1.00 95.38 238 SER A C 1
ATOM 1984 O O . SER A 1 238 ? 2.677 -8.407 -7.013 1.00 95.38 238 SER A O 1
ATOM 1986 N N . SER A 1 239 ? 4.304 -6.885 -7.262 1.00 96.88 239 SER A N 1
ATOM 1987 C CA . SER A 1 239 ? 3.423 -5.718 -7.104 1.00 96.88 239 SER A CA 1
ATOM 1988 C C . SER A 1 239 ? 2.308 -5.670 -8.146 1.00 96.88 239 SER A C 1
ATOM 1990 O O . SER A 1 239 ? 1.159 -5.416 -7.802 1.00 96.88 239 SER A O 1
ATOM 1992 N N . TYR A 1 240 ? 2.617 -5.946 -9.416 1.00 96.62 240 TYR A N 1
ATOM 1993 C CA . TYR A 1 240 ? 1.624 -5.967 -10.491 1.00 96.62 240 TYR A CA 1
ATOM 1994 C C . TYR A 1 240 ? 0.497 -6.968 -10.202 1.00 96.62 240 TYR A C 1
ATOM 1996 O O . TYR A 1 240 ? -0.677 -6.622 -10.299 1.00 96.62 240 TYR A O 1
ATOM 2004 N N . THR A 1 241 ? 0.856 -8.182 -9.775 1.00 95.69 241 THR A N 1
ATOM 2005 C CA . THR A 1 241 ? -0.112 -9.238 -9.438 1.00 95.69 241 THR A CA 1
ATOM 2006 C C . THR A 1 241 ? -0.940 -8.856 -8.208 1.00 95.69 241 THR A C 1
ATOM 2008 O O . THR A 1 241 ? -2.166 -8.896 -8.258 1.00 95.69 241 THR A O 1
ATOM 2011 N N . LYS A 1 242 ? -0.291 -8.367 -7.143 1.00 97.00 242 LYS A N 1
ATOM 2012 C CA . LYS A 1 242 ? -0.968 -7.899 -5.923 1.00 97.00 242 LYS A CA 1
ATOM 2013 C C . LYS A 1 242 ? -1.979 -6.777 -6.201 1.00 97.00 242 LYS A C 1
ATOM 2015 O O . LYS A 1 242 ? -3.057 -6.760 -5.612 1.00 97.00 242 LYS A O 1
ATOM 2020 N N . LEU A 1 243 ? -1.661 -5.854 -7.110 1.00 98.00 243 LEU A N 1
ATOM 2021 C CA . LEU A 1 243 ? -2.560 -4.761 -7.496 1.00 98.00 243 LEU A CA 1
ATOM 2022 C C . LEU A 1 243 ? -3.731 -5.227 -8.366 1.00 98.00 243 LEU A C 1
ATOM 2024 O O . LEU A 1 243 ? -4.802 -4.626 -8.290 1.00 98.00 243 LEU A O 1
ATOM 2028 N N . ILE A 1 244 ? -3.558 -6.277 -9.176 1.00 97.44 244 ILE A N 1
ATOM 2029 C CA . ILE A 1 244 ? -4.672 -6.937 -9.873 1.00 97.44 244 ILE A CA 1
ATOM 2030 C C . ILE A 1 244 ? -5.606 -7.586 -8.851 1.00 97.44 244 ILE A C 1
ATOM 2032 O O . ILE A 1 244 ? -6.814 -7.358 -8.896 1.00 97.44 244 ILE A O 1
ATOM 2036 N N . ASP A 1 245 ? -5.056 -8.334 -7.895 1.00 97.56 245 ASP A N 1
ATOM 2037 C CA . ASP A 1 245 ? -5.847 -9.020 -6.871 1.00 97.56 245 ASP A CA 1
ATOM 2038 C C . ASP A 1 245 ? -6.619 -8.030 -5.992 1.00 97.56 245 ASP A C 1
ATOM 2040 O O . ASP A 1 245 ? -7.818 -8.206 -5.758 1.00 97.56 245 ASP A O 1
ATOM 2044 N N . ALA A 1 246 ? -5.960 -6.956 -5.546 1.00 98.19 246 ALA A N 1
ATOM 2045 C CA . ALA A 1 246 ? -6.600 -5.884 -4.790 1.00 98.19 246 ALA A CA 1
ATOM 2046 C C . ALA A 1 246 ? -7.695 -5.185 -5.610 1.00 98.19 246 ALA A C 1
ATOM 2048 O O . ALA A 1 246 ? -8.798 -4.982 -5.106 1.00 98.19 246 ALA A O 1
ATOM 2049 N N . TYR A 1 247 ? -7.435 -4.871 -6.885 1.00 98.50 247 TYR A N 1
ATOM 2050 C CA . TYR A 1 247 ? -8.433 -4.265 -7.768 1.00 98.50 247 TYR A CA 1
ATOM 2051 C C . TYR A 1 247 ? -9.662 -5.160 -7.944 1.00 98.50 247 TYR A C 1
ATOM 2053 O O . TYR A 1 247 ? -10.791 -4.693 -7.790 1.00 98.50 247 TYR A O 1
ATOM 2061 N N . ASN A 1 248 ? -9.458 -6.448 -8.228 1.00 98.12 248 ASN A N 1
ATOM 2062 C CA . ASN A 1 248 ? -10.540 -7.407 -8.444 1.00 98.12 248 ASN A CA 1
ATOM 2063 C C . ASN A 1 248 ? -11.406 -7.571 -7.191 1.00 98.12 248 ASN A C 1
ATOM 2065 O O . ASN A 1 248 ? -12.632 -7.592 -7.291 1.00 98.12 248 ASN A O 1
ATOM 2069 N N . ARG A 1 249 ? -10.779 -7.633 -6.010 1.00 96.94 249 ARG A N 1
ATOM 2070 C CA . ARG A 1 249 ? -11.473 -7.669 -4.716 1.00 96.94 249 ARG A CA 1
ATOM 2071 C C . ARG A 1 249 ? -12.282 -6.396 -4.496 1.00 96.94 249 ARG A C 1
ATOM 2073 O O . ARG A 1 249 ? -13.500 -6.461 -4.364 1.00 96.94 249 ARG A O 1
ATOM 2080 N N . LEU A 1 250 ? -11.632 -5.236 -4.509 1.00 97.81 250 LEU A N 1
ATOM 2081 C CA . LEU A 1 250 ? -12.280 -3.949 -4.239 1.00 97.81 250 LEU A CA 1
ATOM 2082 C C . LEU A 1 250 ? -13.382 -3.617 -5.254 1.00 97.81 250 LEU A C 1
ATOM 2084 O O . LEU A 1 250 ? -14.370 -2.979 -4.899 1.00 97.81 250 LEU A O 1
ATOM 2088 N N . SER A 1 251 ? -13.268 -4.105 -6.492 1.00 97.69 251 SER A N 1
ATOM 2089 C CA . SER A 1 251 ? -14.300 -3.939 -7.521 1.00 97.69 251 SER A CA 1
ATOM 2090 C C . SER A 1 251 ? -15.643 -4.567 -7.137 1.00 97.69 251 SER A C 1
ATOM 2092 O O . SER A 1 251 ? -16.680 -4.084 -7.589 1.00 97.69 251 SER A O 1
ATOM 2094 N N . GLN A 1 252 ? -15.649 -5.586 -6.269 1.00 96.62 252 GLN A N 1
ATOM 2095 C CA . GLN A 1 252 ? -16.874 -6.208 -5.747 1.00 96.62 252 GLN A CA 1
ATOM 2096 C C . GLN A 1 252 ? -17.682 -5.257 -4.854 1.00 96.62 252 GLN A C 1
ATOM 2098 O O . GLN A 1 252 ? -18.890 -5.418 -4.727 1.00 96.62 252 GLN A O 1
ATOM 2103 N N . ILE A 1 253 ? -17.022 -4.261 -4.256 1.00 96.56 253 ILE A N 1
ATOM 2104 C CA . ILE A 1 253 ? -17.618 -3.269 -3.350 1.00 96.56 253 ILE A CA 1
ATOM 2105 C C . ILE A 1 253 ? -17.403 -1.833 -3.853 1.00 96.56 253 ILE A C 1
ATOM 2107 O O . ILE A 1 253 ? -17.469 -0.877 -3.080 1.00 96.56 253 ILE A O 1
ATOM 2111 N N . LYS A 1 254 ? -17.155 -1.654 -5.160 1.00 96.94 254 LYS A N 1
ATOM 2112 C CA . LYS A 1 254 ? -16.848 -0.350 -5.785 1.00 96.94 254 LYS A CA 1
ATOM 2113 C C . LYS A 1 254 ? -17.903 0.727 -5.511 1.00 96.94 254 LYS A C 1
ATOM 2115 O O . LYS A 1 254 ? -17.599 1.919 -5.462 1.00 96.94 254 LYS A O 1
ATOM 2120 N N . ASP A 1 255 ? -19.152 0.312 -5.315 1.00 96.44 255 ASP A N 1
ATOM 2121 C CA . ASP A 1 255 ? -20.274 1.209 -5.051 1.00 96.44 255 ASP A CA 1
ATOM 2122 C C . ASP A 1 255 ? -20.332 1.665 -3.588 1.00 96.44 255 ASP A C 1
ATOM 2124 O O . ASP A 1 255 ? -21.090 2.576 -3.267 1.00 96.44 255 ASP A O 1
ATOM 2128 N N . GLU A 1 256 ? -19.513 1.091 -2.707 1.00 96.31 256 GLU A N 1
ATOM 2129 C CA . GLU A 1 256 ? -19.434 1.414 -1.278 1.00 96.31 256 GLU A CA 1
ATOM 2130 C C . GLU A 1 256 ? -18.157 2.172 -0.898 1.00 96.31 256 GLU A C 1
ATOM 2132 O O . GLU A 1 256 ? -18.151 2.861 0.119 1.00 96.31 256 GLU A O 1
ATOM 2137 N N . ILE A 1 257 ? -17.103 2.087 -1.715 1.00 96.94 257 ILE A N 1
ATOM 2138 C CA . ILE A 1 257 ? -15.796 2.692 -1.425 1.00 96.94 257 ILE A CA 1
ATOM 2139 C C . ILE A 1 257 ? -15.495 3.918 -2.287 1.00 96.94 257 ILE A C 1
ATOM 2141 O O . ILE A 1 257 ? -16.073 4.102 -3.367 1.00 96.94 257 ILE A O 1
ATOM 2145 N N . HIS A 1 258 ? -14.556 4.737 -1.815 1.00 94.94 258 HIS A N 1
ATOM 2146 C CA . HIS A 1 258 ? -14.004 5.859 -2.569 1.00 94.94 258 HIS A CA 1
ATOM 2147 C C . HIS A 1 258 ? -13.328 5.406 -3.882 1.00 94.94 258 HIS A C 1
ATOM 2149 O O . HIS A 1 258 ? -12.528 4.463 -3.869 1.00 94.94 258 HIS A O 1
ATOM 2155 N N . PRO A 1 259 ? -13.626 6.058 -5.026 1.00 93.56 259 PRO A N 1
ATOM 2156 C CA . PRO A 1 259 ? -13.109 5.649 -6.335 1.00 93.56 259 PRO A CA 1
ATOM 2157 C C . PRO A 1 259 ? -11.586 5.784 -6.441 1.00 93.56 259 PRO A C 1
ATOM 2159 O O . PRO A 1 259 ? -10.959 4.974 -7.125 1.00 93.56 259 PRO A O 1
ATOM 2162 N N . GLU A 1 260 ? -10.977 6.725 -5.709 1.00 94.12 260 GLU A N 1
ATOM 2163 C CA . GLU A 1 260 ? -9.529 6.971 -5.758 1.00 94.12 260 GLU A CA 1
ATOM 2164 C C . GLU A 1 260 ? -8.697 5.731 -5.363 1.00 94.12 260 GLU A C 1
ATOM 2166 O O . GLU A 1 260 ? -7.558 5.569 -5.805 1.00 94.12 260 GLU A O 1
ATOM 2171 N N . ILE A 1 261 ? -9.262 4.816 -4.561 1.00 95.94 261 ILE A N 1
ATOM 2172 C CA . ILE A 1 261 ? -8.603 3.559 -4.169 1.00 95.94 261 ILE A CA 1
ATOM 2173 C C . ILE A 1 261 ? -8.452 2.629 -5.386 1.00 95.94 261 ILE A C 1
ATOM 2175 O O . ILE A 1 261 ? -7.396 2.024 -5.595 1.00 95.94 261 ILE A O 1
ATOM 2179 N N . LEU A 1 262 ? -9.490 2.530 -6.222 1.00 96.69 262 LEU A N 1
ATOM 2180 C CA . LEU A 1 262 ? -9.452 1.739 -7.456 1.00 96.69 262 LEU A CA 1
ATOM 2181 C C . LEU A 1 262 ? -8.580 2.409 -8.521 1.00 96.69 262 LEU A C 1
ATOM 2183 O O . LEU A 1 262 ? -7.849 1.716 -9.231 1.00 96.69 262 LEU A O 1
ATOM 2187 N N . GLU A 1 263 ? -8.612 3.742 -8.598 1.00 95.25 263 GLU A N 1
ATOM 2188 C CA . GLU A 1 263 ? -7.721 4.513 -9.469 1.00 95.25 263 GLU A CA 1
ATOM 2189 C C . GLU A 1 263 ? -6.252 4.246 -9.135 1.00 95.25 263 GLU A C 1
ATOM 2191 O O . GLU A 1 263 ? -5.469 3.949 -10.038 1.00 95.25 263 GLU A O 1
ATOM 2196 N N . TYR A 1 264 ? -5.883 4.245 -7.846 1.00 96.50 264 TYR A N 1
ATOM 2197 C CA . TYR A 1 264 ? -4.537 3.858 -7.424 1.00 96.50 264 TYR A CA 1
ATOM 2198 C C . TYR A 1 264 ? -4.168 2.456 -7.913 1.00 96.50 264 TYR A C 1
ATOM 2200 O O . TYR A 1 264 ? -3.065 2.268 -8.421 1.00 96.50 264 TYR A O 1
ATOM 2208 N N . CYS A 1 265 ? -5.065 1.472 -7.789 1.00 97.75 265 CYS A N 1
ATOM 2209 C CA . CYS A 1 265 ? -4.766 0.105 -8.212 1.00 97.75 265 CYS A CA 1
ATOM 2210 C C . CYS A 1 265 ? -4.467 0.030 -9.717 1.00 97.75 265 CYS A C 1
ATOM 2212 O O . CYS A 1 265 ? -3.480 -0.588 -10.116 1.00 97.75 265 CYS A O 1
ATOM 2214 N N . LEU A 1 266 ? -5.277 0.692 -10.549 1.00 96.31 266 LEU A N 1
ATOM 2215 C CA . LEU A 1 266 ? -5.109 0.690 -12.005 1.00 96.31 266 LEU A CA 1
ATOM 2216 C C . LEU A 1 266 ? -3.852 1.444 -12.445 1.00 96.31 266 LEU A C 1
ATOM 2218 O O . LEU A 1 266 ? -3.059 0.915 -13.227 1.00 96.31 266 LEU A O 1
ATOM 2222 N N . SER A 1 267 ? -3.628 2.651 -11.922 1.00 96.69 267 SER A N 1
ATOM 2223 C CA . SER A 1 267 ? -2.392 3.399 -12.180 1.00 96.69 267 SER A CA 1
ATOM 2224 C C . SER A 1 267 ? -1.182 2.598 -11.682 1.00 96.69 267 SER A C 1
ATOM 2226 O O . SER A 1 267 ? -0.176 2.473 -12.381 1.00 96.69 267 SER A O 1
ATOM 2228 N N . GLY A 1 268 ? -1.325 1.963 -10.511 1.00 97.06 268 GLY A N 1
ATOM 2229 C CA . GLY A 1 268 ? -0.459 0.946 -9.900 1.00 97.06 268 GLY A CA 1
ATOM 2230 C C . GLY A 1 268 ? 0.069 -0.061 -10.891 1.00 97.06 268 GLY A C 1
ATOM 2231 O O . GLY A 1 268 ? 1.279 -0.195 -11.095 1.00 97.06 268 GLY A O 1
ATOM 2232 N N . GLN A 1 269 ? -0.873 -0.767 -11.498 1.00 96.94 269 GLN A N 1
ATOM 2233 C CA . GLN A 1 269 ? -0.599 -1.816 -12.460 1.00 96.94 269 GLN A CA 1
ATOM 2234 C C . GLN A 1 269 ? 0.223 -1.281 -13.635 1.00 96.94 269 GLN A C 1
ATOM 2236 O O . GLN A 1 269 ? 1.222 -1.902 -13.993 1.00 96.94 269 GLN A O 1
ATOM 2241 N N . LYS A 1 270 ? -0.120 -0.109 -14.190 1.00 96.50 270 LYS A N 1
ATOM 2242 C CA . LYS A 1 270 ? 0.652 0.510 -15.285 1.00 96.50 270 LYS A CA 1
ATOM 2243 C C . LYS A 1 270 ? 2.085 0.820 -14.855 1.00 96.50 270 LYS A C 1
ATOM 2245 O O . LYS A 1 270 ? 3.020 0.434 -15.552 1.00 96.50 270 LYS A O 1
ATOM 2250 N N . TYR A 1 271 ? 2.262 1.453 -13.694 1.00 97.19 271 TYR A N 1
ATOM 2251 C CA . TYR A 1 271 ? 3.578 1.811 -13.162 1.00 97.19 271 TYR A CA 1
ATOM 2252 C C . TYR A 1 271 ? 4.488 0.590 -13.005 1.00 97.19 271 TYR A C 1
ATOM 2254 O O . TYR A 1 271 ? 5.578 0.556 -13.574 1.00 97.19 271 TYR A O 1
ATOM 2262 N N . PHE A 1 272 ? 4.044 -0.430 -12.264 1.00 97.44 272 PHE A N 1
ATOM 2263 C CA . PHE A 1 272 ? 4.867 -1.616 -12.011 1.00 97.44 272 PHE A CA 1
ATOM 2264 C C . PHE A 1 272 ? 5.056 -2.477 -13.262 1.00 97.44 272 PHE A C 1
ATOM 2266 O O . PHE A 1 272 ? 6.107 -3.095 -13.413 1.00 97.44 272 PHE A O 1
ATOM 2273 N N . LYS A 1 273 ? 4.095 -2.476 -14.195 1.00 96.75 273 LYS A N 1
ATOM 2274 C CA . LYS A 1 273 ? 4.254 -3.120 -15.504 1.00 96.75 273 LYS A CA 1
ATOM 2275 C C . LYS A 1 273 ? 5.366 -2.458 -16.313 1.00 96.75 273 LYS A C 1
ATOM 2277 O O . LYS A 1 273 ? 6.287 -3.150 -16.735 1.00 96.75 273 LYS A O 1
ATOM 2282 N N . VAL A 1 274 ? 5.312 -1.134 -16.472 1.00 97.12 274 VAL A N 1
ATOM 2283 C CA . VAL A 1 274 ? 6.337 -0.342 -17.173 1.00 97.12 274 VAL A CA 1
ATOM 2284 C C . VAL A 1 274 ? 7.706 -0.531 -16.530 1.00 97.12 274 VAL A C 1
ATOM 2286 O O . VAL A 1 274 ? 8.677 -0.823 -17.222 1.00 97.12 274 VAL A O 1
ATOM 2289 N N . TYR A 1 275 ? 7.785 -0.416 -15.204 1.00 97.31 275 TYR A N 1
ATOM 2290 C CA . TYR A 1 275 ? 9.032 -0.598 -14.467 1.00 97.31 275 TYR A CA 1
ATOM 2291 C C . TYR A 1 275 ? 9.582 -2.023 -14.655 1.00 97.31 275 TYR A C 1
ATOM 2293 O O . TYR A 1 275 ? 10.778 -2.208 -14.890 1.00 97.31 275 TYR A O 1
ATOM 2301 N N . GLY A 1 276 ? 8.713 -3.035 -14.607 1.00 97.19 276 GLY A N 1
ATOM 2302 C CA . GLY A 1 276 ? 9.070 -4.435 -14.819 1.00 97.19 276 GLY A CA 1
ATOM 2303 C C . GLY A 1 276 ? 9.656 -4.684 -16.204 1.00 97.19 276 GLY A C 1
ATOM 2304 O O . GLY A 1 276 ? 10.781 -5.167 -16.304 1.00 97.19 276 GLY A O 1
ATOM 2305 N N . ILE A 1 277 ? 8.948 -4.299 -17.271 1.00 97.06 277 ILE A N 1
ATOM 2306 C CA . ILE A 1 277 ? 9.443 -4.499 -18.642 1.00 97.06 277 ILE A CA 1
ATOM 2307 C C . ILE A 1 277 ? 10.700 -3.666 -18.918 1.00 97.06 277 ILE A C 1
ATOM 2309 O O . ILE A 1 277 ? 11.619 -4.155 -19.567 1.00 97.06 277 ILE A O 1
ATOM 2313 N N . TRP A 1 278 ? 10.814 -2.461 -18.352 1.00 97.19 278 TRP A N 1
ATOM 2314 C CA . TRP A 1 278 ? 12.045 -1.673 -18.423 1.00 97.19 278 TRP A CA 1
ATOM 2315 C C . TRP A 1 278 ? 13.228 -2.379 -17.747 1.00 97.19 278 TRP A C 1
ATOM 2317 O O . TRP A 1 278 ? 14.326 -2.409 -18.294 1.00 97.19 278 TRP A O 1
ATOM 2327 N N . SER A 1 279 ? 13.001 -3.025 -16.603 1.00 96.94 279 SER A N 1
ATOM 2328 C CA . SER A 1 279 ? 14.034 -3.815 -15.919 1.00 96.94 279 SER A CA 1
ATOM 2329 C C . SER A 1 279 ? 14.489 -5.014 -16.763 1.00 96.94 279 SER A C 1
ATOM 2331 O O . SER A 1 279 ? 15.679 -5.324 -16.790 1.00 96.94 279 SER A O 1
ATOM 2333 N N . ILE A 1 280 ? 13.570 -5.649 -17.505 1.00 95.62 280 ILE A N 1
ATOM 2334 C CA . ILE A 1 280 ? 13.891 -6.708 -18.481 1.00 95.62 280 ILE A CA 1
ATOM 2335 C C . ILE A 1 280 ? 14.740 -6.149 -19.625 1.00 95.62 280 ILE A C 1
ATOM 2337 O O . ILE A 1 280 ? 15.736 -6.767 -19.990 1.00 95.62 280 ILE A O 1
ATOM 2341 N N . LEU A 1 281 ? 14.397 -4.971 -20.158 1.00 95.38 281 LEU A N 1
ATOM 2342 C CA . LEU A 1 281 ? 15.199 -4.304 -21.188 1.00 95.38 281 LEU A CA 1
ATOM 2343 C C . LEU A 1 281 ? 16.626 -4.050 -20.698 1.00 95.38 281 LEU A C 1
ATOM 2345 O O . LEU A 1 281 ? 17.568 -4.437 -21.381 1.00 95.38 281 LEU A O 1
ATOM 2349 N N . LEU A 1 282 ? 16.797 -3.470 -19.506 1.00 94.75 282 LEU A N 1
ATOM 2350 C CA . LEU A 1 282 ? 18.126 -3.200 -18.944 1.00 94.75 282 LEU A CA 1
ATOM 2351 C C . LEU A 1 282 ? 18.936 -4.484 -18.729 1.00 94.75 282 LEU A C 1
ATOM 2353 O O . LEU A 1 282 ? 20.137 -4.515 -19.007 1.00 94.75 282 LEU A O 1
ATOM 2357 N N . LYS A 1 283 ? 18.279 -5.556 -18.273 1.00 93.81 283 LYS A N 1
ATOM 2358 C CA . LYS A 1 283 ? 18.902 -6.875 -18.146 1.00 93.81 283 LYS A CA 1
ATOM 2359 C C . LYS A 1 283 ? 19.363 -7.404 -19.503 1.00 93.81 283 LYS A C 1
ATOM 2361 O O . LYS A 1 283 ? 20.532 -7.742 -19.646 1.00 93.81 283 LYS A O 1
ATOM 2366 N N . ASN A 1 284 ? 18.477 -7.422 -20.496 1.00 92.75 284 ASN A N 1
ATOM 2367 C CA . ASN A 1 284 ? 18.788 -7.903 -21.840 1.00 92.75 284 ASN A CA 1
ATOM 2368 C C . ASN A 1 284 ? 19.915 -7.079 -22.486 1.00 92.75 284 ASN A C 1
ATOM 2370 O O . ASN A 1 284 ? 20.814 -7.645 -23.100 1.00 92.75 284 ASN A O 1
ATOM 2374 N N . GLU A 1 285 ? 19.911 -5.752 -22.328 1.00 91.94 285 GLU A N 1
ATOM 2375 C CA . GLU A 1 285 ? 20.987 -4.888 -22.828 1.00 91.94 285 GLU A CA 1
ATOM 2376 C C . GLU A 1 285 ? 22.329 -5.167 -22.141 1.00 91.94 285 GLU A C 1
ATOM 2378 O O . GLU A 1 285 ? 23.366 -5.160 -22.808 1.00 91.94 285 GLU A O 1
ATOM 2383 N N . SER A 1 286 ? 22.318 -5.446 -20.835 1.00 91.94 286 SER A N 1
ATOM 2384 C CA . SER A 1 286 ? 23.501 -5.891 -20.095 1.00 91.94 286 SER A CA 1
ATOM 2385 C C . SER A 1 286 ? 23.990 -7.253 -20.598 1.00 91.94 286 SER A C 1
ATOM 2387 O O . SER A 1 286 ? 25.180 -7.418 -20.858 1.00 91.94 286 SER A O 1
ATOM 2389 N N . ASP A 1 287 ? 23.092 -8.219 -20.790 1.00 90.81 287 ASP A N 1
ATOM 2390 C CA . ASP A 1 287 ? 23.450 -9.551 -21.284 1.00 90.81 287 ASP A CA 1
ATOM 2391 C C . ASP A 1 287 ? 24.024 -9.496 -22.707 1.00 90.81 287 ASP A C 1
ATOM 2393 O O . ASP A 1 287 ? 25.008 -10.174 -22.990 1.00 90.81 287 ASP A O 1
ATOM 2397 N N . ILE A 1 288 ? 23.488 -8.631 -23.575 1.00 89.31 288 ILE A N 1
ATOM 2398 C CA . ILE A 1 288 ? 24.055 -8.351 -24.901 1.00 89.31 288 ILE A CA 1
ATOM 2399 C C . ILE A 1 288 ? 25.461 -7.742 -24.786 1.00 89.31 288 ILE A C 1
ATOM 2401 O O . ILE A 1 288 ? 26.375 -8.173 -25.484 1.00 89.31 288 ILE A O 1
ATOM 2405 N N . LEU A 1 289 ? 25.643 -6.731 -23.928 1.00 88.19 289 LEU A N 1
ATOM 2406 C CA . LEU A 1 289 ? 26.914 -6.010 -23.795 1.00 88.19 289 LEU A CA 1
ATOM 2407 C C . LEU A 1 289 ? 28.054 -6.909 -23.300 1.00 88.19 289 LEU A C 1
ATOM 2409 O O . LEU A 1 289 ? 29.196 -6.733 -23.717 1.00 88.19 289 LEU A O 1
ATOM 2413 N N . PHE A 1 290 ? 27.748 -7.846 -22.404 1.00 87.12 290 PHE A N 1
ATOM 2414 C CA . PHE A 1 290 ? 28.732 -8.746 -21.796 1.00 87.12 290 PHE A CA 1
ATOM 2415 C C . PHE A 1 290 ? 28.767 -10.142 -22.429 1.00 87.12 290 PHE A C 1
ATOM 2417 O O . PHE A 1 290 ? 29.390 -11.035 -21.856 1.00 87.12 290 PHE A O 1
ATOM 2424 N N . ASP A 1 291 ? 28.082 -10.338 -23.559 1.00 81.69 291 ASP A N 1
ATOM 2425 C CA . ASP A 1 291 ? 27.939 -11.624 -24.254 1.00 81.69 291 ASP A CA 1
ATOM 2426 C C . ASP A 1 291 ? 27.466 -12.774 -23.336 1.00 81.69 291 ASP A C 1
ATOM 2428 O O . ASP A 1 291 ? 27.908 -13.920 -23.396 1.00 81.69 291 ASP A O 1
ATOM 2432 N N . ARG A 1 292 ? 26.538 -12.463 -22.424 1.00 79.19 292 ARG A N 1
ATOM 2433 C CA . ARG A 1 292 ? 25.947 -13.404 -21.455 1.00 79.19 292 ARG A CA 1
ATOM 2434 C C . ARG A 1 292 ? 24.629 -13.965 -21.967 1.00 79.19 292 ARG A C 1
ATOM 2436 O O . ARG A 1 292 ? 23.651 -14.074 -21.234 1.00 79.19 292 ARG A O 1
ATOM 2443 N N . THR A 1 293 ? 24.607 -14.359 -23.231 1.00 67.75 293 THR A N 1
ATOM 2444 C CA . THR A 1 293 ? 23.385 -14.736 -23.952 1.00 67.75 293 THR A CA 1
ATOM 2445 C C . THR A 1 293 ? 22.791 -16.089 -23.538 1.00 67.75 293 THR A C 1
ATOM 2447 O O . THR A 1 293 ? 21.761 -16.467 -24.078 1.00 67.75 293 THR A O 1
ATOM 2450 N N . LYS A 1 294 ? 23.376 -16.788 -22.545 1.00 64.69 294 LYS A N 1
ATOM 2451 C CA . LYS A 1 294 ? 23.009 -18.110 -21.976 1.00 64.69 294 LYS A CA 1
ATOM 2452 C C . LYS A 1 294 ? 21.957 -18.915 -22.764 1.00 64.69 294 LYS A C 1
ATOM 2454 O O . LYS A 1 294 ? 22.315 -19.891 -23.410 1.00 64.69 294 LYS A O 1
ATOM 2459 N N . ASN A 1 295 ? 20.680 -18.516 -22.683 1.00 65.88 295 ASN A N 1
ATOM 2460 C CA . ASN A 1 295 ? 19.518 -19.249 -23.207 1.00 65.88 295 ASN A CA 1
ATOM 2461 C C . ASN A 1 295 ? 18.778 -18.564 -24.381 1.00 65.88 295 ASN A C 1
ATOM 2463 O O . ASN A 1 295 ? 17.791 -19.113 -24.868 1.00 65.88 295 ASN A O 1
ATOM 2467 N N . LYS A 1 296 ? 19.179 -17.362 -24.816 1.00 78.94 296 LYS A N 1
ATOM 2468 C CA . LYS A 1 296 ? 18.523 -16.597 -25.893 1.00 78.94 296 LYS A CA 1
ATOM 2469 C C . LYS A 1 296 ? 19.569 -16.027 -26.843 1.00 78.94 296 LYS A C 1
ATOM 2471 O O . LYS A 1 296 ? 20.509 -15.383 -26.404 1.00 78.94 296 LYS A O 1
ATOM 2476 N N . SER A 1 297 ? 19.392 -16.209 -28.151 1.00 84.06 297 SER A N 1
ATOM 2477 C CA . SER A 1 297 ? 20.321 -15.644 -29.136 1.00 84.06 297 SER A CA 1
ATOM 2478 C C . SER A 1 297 ? 20.336 -14.111 -29.084 1.00 84.06 297 SER A C 1
ATOM 2480 O O . SER A 1 297 ? 19.329 -13.483 -28.744 1.00 84.06 297 SER A O 1
ATOM 2482 N N . TYR A 1 298 ? 21.460 -13.505 -29.484 1.00 86.62 298 TYR A N 1
ATOM 2483 C CA . TYR A 1 298 ? 21.601 -12.050 -29.626 1.00 86.62 298 TYR A CA 1
ATOM 2484 C C . TYR A 1 298 ? 20.405 -11.434 -30.369 1.00 86.62 298 TYR A C 1
ATOM 2486 O O . TYR A 1 298 ? 19.787 -10.491 -29.887 1.00 86.62 298 TYR A O 1
ATOM 2494 N N . THR A 1 299 ? 20.024 -12.032 -31.501 1.00 86.94 299 THR A N 1
ATOM 2495 C CA . THR A 1 299 ? 18.915 -11.588 -32.354 1.00 86.94 299 THR A CA 1
ATOM 2496 C C . THR A 1 299 ? 17.555 -11.617 -31.652 1.00 86.94 299 THR A C 1
ATOM 2498 O O . THR A 1 299 ? 16.721 -10.746 -31.893 1.00 86.94 299 THR A O 1
ATOM 2501 N N . ILE A 1 300 ? 17.310 -12.604 -30.784 1.00 88.81 300 ILE A N 1
ATOM 2502 C CA . ILE A 1 300 ? 16.074 -12.671 -29.993 1.00 88.81 300 ILE A CA 1
ATOM 2503 C C . ILE A 1 300 ? 16.083 -11.573 -28.928 1.00 88.81 300 ILE A C 1
ATOM 2505 O O . ILE A 1 300 ? 15.091 -10.860 -28.783 1.00 88.81 300 ILE A O 1
ATOM 2509 N N . LEU A 1 301 ? 17.200 -11.397 -28.216 1.00 88.94 301 LEU A N 1
ATOM 2510 C CA . LEU A 1 301 ? 17.322 -10.385 -27.164 1.00 88.94 301 LEU A CA 1
ATOM 2511 C C . LEU A 1 301 ? 17.160 -8.962 -27.714 1.00 88.94 301 LEU A C 1
ATOM 2513 O O . LEU A 1 301 ? 16.422 -8.168 -27.132 1.00 88.94 301 LEU A O 1
ATOM 2517 N N . THR A 1 302 ? 17.778 -8.639 -28.854 1.00 90.88 302 THR A N 1
ATOM 2518 C CA . THR A 1 302 ? 17.620 -7.325 -29.498 1.00 90.88 302 THR A CA 1
ATOM 2519 C C . THR A 1 302 ? 16.182 -7.086 -29.959 1.00 90.88 302 THR A C 1
ATOM 2521 O O . THR A 1 302 ? 15.655 -5.987 -29.774 1.00 90.88 302 THR A O 1
ATOM 2524 N N . ALA A 1 303 ? 15.511 -8.109 -30.503 1.00 91.06 303 ALA A N 1
ATOM 2525 C CA . ALA A 1 303 ? 14.100 -8.025 -30.876 1.00 91.06 303 ALA A CA 1
A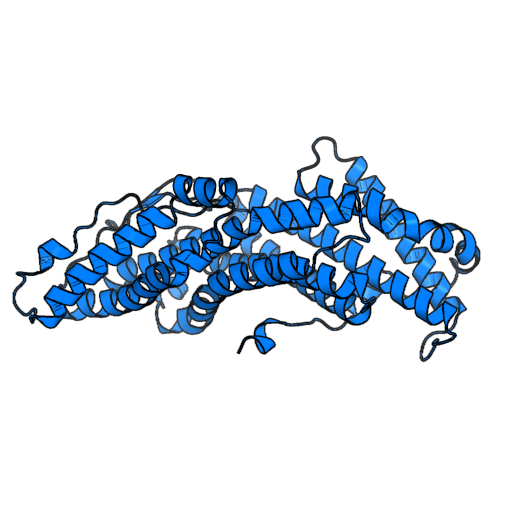TOM 2526 C C . ALA A 1 303 ? 13.191 -7.778 -29.658 1.00 91.06 303 ALA A C 1
ATOM 2528 O O . ALA A 1 303 ? 12.280 -6.953 -29.728 1.00 91.06 303 ALA A O 1
ATOM 2529 N N . GLU A 1 304 ? 13.446 -8.453 -28.531 1.00 92.81 304 GLU A N 1
ATOM 2530 C CA . GLU A 1 304 ? 12.734 -8.217 -27.266 1.00 92.81 304 GLU A CA 1
ATOM 2531 C C . GLU A 1 304 ? 12.951 -6.792 -26.752 1.00 92.81 304 GLU A C 1
ATOM 2533 O O . GLU A 1 304 ? 11.973 -6.107 -26.455 1.00 92.81 304 GLU A O 1
ATOM 2538 N N . CYS A 1 305 ? 14.198 -6.305 -26.718 1.00 94.00 305 CYS A N 1
ATOM 2539 C CA . CYS A 1 305 ? 14.503 -4.928 -26.319 1.00 94.00 305 CYS A CA 1
ATOM 2540 C C . CYS A 1 305 ? 13.733 -3.903 -27.164 1.00 94.00 305 CYS A C 1
ATOM 2542 O O . CYS A 1 305 ? 13.141 -2.970 -26.621 1.00 94.00 305 CYS A O 1
ATOM 2544 N N . HIS A 1 306 ? 13.680 -4.103 -28.485 1.00 93.44 306 HIS A N 1
ATOM 2545 C CA . HIS A 1 306 ? 12.938 -3.221 -29.381 1.00 93.44 306 HIS A CA 1
ATOM 2546 C C . HIS A 1 306 ? 11.424 -3.233 -29.099 1.00 93.44 306 HIS A C 1
ATOM 2548 O O . HIS A 1 306 ? 10.802 -2.174 -28.996 1.00 93.44 306 HIS A O 1
ATOM 2554 N N . LYS A 1 307 ? 10.820 -4.419 -28.922 1.00 94.00 307 LYS A N 1
ATOM 2555 C CA . LYS A 1 307 ? 9.385 -4.540 -28.601 1.00 94.00 307 LYS A CA 1
ATOM 2556 C C . LYS A 1 307 ? 9.042 -3.929 -27.243 1.00 94.00 307 LYS A C 1
ATOM 2558 O O . LYS A 1 307 ? 8.027 -3.244 -27.136 1.00 94.00 307 LYS A O 1
ATOM 2563 N N . ILE A 1 308 ? 9.890 -4.132 -26.232 1.00 95.62 308 ILE A N 1
ATOM 2564 C CA . ILE A 1 308 ? 9.732 -3.508 -24.913 1.00 95.62 308 ILE A CA 1
ATOM 2565 C C . ILE A 1 308 ? 9.754 -1.984 -25.043 1.00 95.62 308 ILE A C 1
ATOM 2567 O O . ILE A 1 308 ? 8.849 -1.317 -24.542 1.00 95.62 308 ILE A O 1
ATOM 2571 N N . ALA A 1 309 ? 10.754 -1.431 -25.735 1.00 95.44 309 ALA A N 1
ATOM 2572 C CA . ALA A 1 309 ? 10.888 0.012 -25.892 1.00 95.44 309 ALA A CA 1
ATOM 2573 C C . ALA A 1 309 ? 9.664 0.632 -26.588 1.00 95.44 309 ALA A C 1
ATOM 2575 O O . ALA A 1 309 ? 9.129 1.628 -26.102 1.00 95.44 309 ALA A O 1
ATOM 2576 N N . ASN A 1 310 ? 9.160 0.006 -27.659 1.00 93.69 310 ASN A N 1
ATOM 2577 C CA . ASN A 1 310 ? 7.940 0.457 -28.339 1.00 93.69 310 ASN A CA 1
ATOM 2578 C C . ASN A 1 310 ? 6.714 0.432 -27.417 1.00 93.69 310 ASN A C 1
ATOM 2580 O O . ASN A 1 310 ? 5.946 1.392 -27.400 1.00 93.69 310 ASN A O 1
ATOM 2584 N N . GLN A 1 311 ? 6.541 -0.624 -26.616 1.00 95.44 311 GLN A N 1
ATOM 2585 C CA . GLN A 1 311 ? 5.407 -0.714 -25.695 1.00 95.44 311 GLN A CA 1
ATOM 2586 C C . GLN A 1 311 ? 5.461 0.358 -24.593 1.00 95.44 311 GLN A C 1
ATOM 2588 O O . GLN A 1 311 ? 4.423 0.905 -24.213 1.00 95.44 311 GLN A O 1
ATOM 2593 N N . ILE A 1 312 ? 6.653 0.696 -24.090 1.00 97.00 312 ILE A N 1
ATOM 2594 C CA . ILE A 1 312 ? 6.817 1.786 -23.116 1.00 97.00 312 ILE A CA 1
ATOM 2595 C C . ILE A 1 312 ? 6.440 3.132 -23.750 1.00 97.00 312 ILE A C 1
ATOM 2597 O O . ILE A 1 312 ? 5.696 3.902 -23.141 1.00 97.00 312 ILE A O 1
ATOM 2601 N N . VAL A 1 313 ? 6.895 3.399 -24.982 1.00 95.25 313 VAL A N 1
ATOM 2602 C CA . VAL A 1 313 ? 6.539 4.621 -25.726 1.00 95.25 313 VAL A CA 1
ATOM 2603 C C . VAL A 1 313 ? 5.030 4.710 -25.951 1.00 95.25 313 VAL A C 1
ATOM 2605 O O . VAL A 1 313 ? 4.440 5.757 -25.689 1.00 95.25 313 VAL A O 1
ATOM 2608 N N . GLN A 1 314 ? 4.393 3.613 -26.366 1.00 95.31 314 GLN A N 1
ATOM 2609 C CA . GLN A 1 314 ? 2.941 3.551 -26.530 1.00 95.31 314 GLN A CA 1
ATOM 2610 C C . GLN A 1 314 ? 2.217 3.847 -25.209 1.00 95.31 314 GLN A C 1
ATOM 2612 O O . GLN A 1 314 ? 1.312 4.675 -25.177 1.00 95.31 314 GLN A O 1
ATOM 2617 N N . THR A 1 315 ? 2.661 3.248 -24.100 1.00 96.19 315 THR A N 1
ATOM 2618 C CA . THR A 1 315 ? 2.072 3.507 -22.776 1.00 96.19 315 THR A CA 1
ATOM 2619 C C . THR A 1 315 ? 2.185 4.989 -22.394 1.00 96.19 315 THR A C 1
ATOM 2621 O O . THR A 1 315 ? 1.245 5.570 -21.854 1.00 96.19 315 THR A O 1
ATOM 2624 N N . ALA A 1 316 ? 3.317 5.636 -22.693 1.00 96.38 316 ALA A N 1
ATOM 2625 C CA . ALA A 1 316 ? 3.493 7.067 -22.448 1.00 96.38 316 ALA A CA 1
ATOM 2626 C C . ALA A 1 316 ? 2.535 7.929 -23.286 1.00 96.38 316 ALA A C 1
ATOM 2628 O O . ALA A 1 316 ? 1.972 8.895 -22.769 1.00 96.38 316 ALA A O 1
ATOM 2629 N N . GLN A 1 317 ? 2.331 7.572 -24.558 1.00 95.88 317 GLN A N 1
ATOM 2630 C CA . GLN A 1 317 ? 1.388 8.252 -25.450 1.00 95.88 317 GLN A CA 1
ATOM 2631 C C . GLN A 1 317 ? -0.052 8.112 -24.948 1.00 95.88 317 GLN A C 1
ATOM 2633 O O . GLN A 1 317 ? -0.753 9.117 -24.825 1.00 95.88 317 GLN A O 1
ATOM 2638 N N . GLU A 1 318 ? -0.460 6.896 -24.580 1.00 95.81 318 GLU A N 1
ATOM 2639 C CA . GLU A 1 318 ? -1.777 6.616 -24.002 1.00 95.81 318 GLU A CA 1
ATOM 2640 C C . GLU A 1 318 ? -2.020 7.475 -22.757 1.00 95.81 318 GLU A C 1
ATOM 2642 O O . GLU A 1 318 ? -3.014 8.198 -22.705 1.00 95.81 318 GLU A O 1
ATOM 2647 N N . LEU A 1 319 ? -1.081 7.496 -21.804 1.00 95.94 319 LEU A N 1
ATOM 2648 C CA . LEU A 1 319 ? -1.179 8.340 -20.608 1.00 95.94 319 LEU A CA 1
ATOM 2649 C C . LEU A 1 319 ? -1.246 9.837 -20.944 1.00 95.94 319 LEU A C 1
ATOM 2651 O O . LEU A 1 319 ? -2.079 10.548 -20.386 1.00 95.94 319 LEU A O 1
ATOM 2655 N N . SER A 1 320 ? -0.417 10.319 -21.876 1.00 95.12 320 SER A N 1
ATOM 2656 C CA . SER A 1 320 ? -0.397 11.736 -22.275 1.00 95.12 320 SER A CA 1
ATOM 2657 C C . SER A 1 320 ? -1.695 12.205 -22.939 1.00 95.12 320 SER A C 1
ATOM 2659 O O . SER A 1 320 ? -2.002 13.394 -22.915 1.00 95.12 320 SER A O 1
ATOM 2661 N N . SER A 1 321 ? -2.472 11.276 -23.503 1.00 94.81 321 SER A N 1
ATOM 2662 C CA . SER A 1 321 ? -3.738 11.573 -24.179 1.00 94.81 321 SER A CA 1
ATOM 2663 C C . SER A 1 321 ? -4.935 11.693 -23.224 1.00 94.81 321 SER A C 1
ATOM 2665 O O . SER A 1 321 ? -6.018 12.119 -23.632 1.00 94.81 321 SER A O 1
ATOM 2667 N N . ILE A 1 322 ? -4.764 11.349 -21.941 1.00 94.38 322 ILE A N 1
ATOM 2668 C CA . ILE A 1 322 ? -5.838 11.398 -20.945 1.00 94.38 322 ILE A CA 1
ATOM 2669 C C . ILE A 1 322 ? -6.105 12.853 -20.540 1.00 94.38 322 ILE A C 1
ATOM 2671 O O . ILE A 1 322 ? -5.295 13.488 -19.869 1.00 94.38 322 ILE A O 1
ATOM 2675 N N . LYS A 1 323 ? -7.296 13.365 -20.879 1.00 89.31 323 LYS A N 1
ATOM 2676 C CA . LYS A 1 323 ? -7.706 14.760 -20.619 1.00 89.31 323 LYS A CA 1
ATOM 2677 C C . LYS A 1 323 ? -7.630 15.163 -19.139 1.00 89.31 323 LYS A C 1
ATOM 2679 O O . LYS A 1 323 ? -7.186 16.262 -18.832 1.00 89.31 323 LYS A O 1
ATOM 2684 N N . ASN A 1 324 ? -8.050 14.273 -18.238 1.00 89.62 324 ASN A N 1
ATOM 2685 C CA . ASN A 1 324 ? -8.062 14.487 -16.787 1.00 89.62 324 ASN A CA 1
ATOM 2686 C C . ASN A 1 324 ? -7.214 13.414 -16.094 1.00 89.62 324 ASN A C 1
ATOM 2688 O O . ASN A 1 324 ? -7.726 12.577 -15.354 1.00 89.62 324 ASN A O 1
ATOM 2692 N N . ILE A 1 325 ? -5.919 13.388 -16.407 1.00 92.81 325 ILE A N 1
ATOM 2693 C CA . ILE A 1 325 ? -4.985 12.414 -15.840 1.00 92.81 325 ILE A CA 1
ATOM 2694 C C . ILE A 1 325 ? -4.878 12.582 -14.310 1.00 92.81 325 ILE A C 1
ATOM 2696 O O . ILE A 1 325 ? -4.646 13.687 -13.814 1.00 92.81 325 ILE A O 1
ATOM 2700 N N . ASN A 1 326 ? -5.058 11.491 -13.556 1.00 92.62 326 ASN A N 1
ATOM 2701 C CA . ASN A 1 326 ? -4.933 11.494 -12.092 1.00 92.62 326 ASN A CA 1
ATOM 2702 C C . ASN A 1 326 ? -3.458 11.607 -11.652 1.00 92.62 326 ASN A C 1
ATOM 2704 O O . ASN A 1 326 ? -2.537 11.360 -12.432 1.00 92.62 326 ASN A O 1
ATOM 2708 N N . GLU A 1 327 ? -3.213 11.950 -10.385 1.00 91.88 327 GLU A N 1
ATOM 2709 C CA . GLU A 1 327 ? -1.853 12.164 -9.859 1.00 91.88 327 GLU A CA 1
ATOM 2710 C C . GLU A 1 327 ? -0.955 10.914 -9.929 1.00 91.88 327 GLU A C 1
ATOM 2712 O O . GLU A 1 327 ? 0.262 11.023 -10.099 1.00 91.88 327 GLU A O 1
ATOM 2717 N N . TYR A 1 328 ? -1.532 9.712 -9.854 1.00 93.75 328 TYR A N 1
ATOM 2718 C CA . TYR A 1 328 ? -0.787 8.454 -9.956 1.00 93.75 328 TYR A CA 1
ATOM 2719 C C . TYR A 1 328 ? -0.324 8.169 -11.394 1.00 93.75 328 TYR A C 1
ATOM 2721 O O . TYR A 1 328 ? 0.820 7.769 -11.630 1.00 93.75 328 TYR A O 1
ATOM 2729 N N . ASP A 1 329 ? -1.188 8.425 -12.372 1.00 95.25 329 ASP A N 1
ATOM 2730 C CA . ASP A 1 329 ? -0.867 8.325 -13.792 1.00 95.25 329 ASP A CA 1
ATOM 2731 C C . ASP A 1 329 ? 0.118 9.435 -14.207 1.00 95.25 329 ASP A C 1
ATOM 2733 O O . ASP A 1 329 ? 1.068 9.153 -14.939 1.00 95.25 329 ASP A O 1
ATOM 2737 N N . LYS A 1 330 ? -0.007 10.661 -13.666 1.00 94.25 330 LYS A N 1
ATOM 2738 C CA . LYS A 1 330 ? 0.999 11.732 -13.841 1.00 94.25 330 LYS A CA 1
ATOM 2739 C C . LYS A 1 330 ? 2.370 11.307 -13.329 1.00 94.25 330 LYS A C 1
ATOM 2741 O O . LYS A 1 330 ? 3.370 11.502 -14.017 1.00 94.25 330 LYS A O 1
ATOM 2746 N N . PHE A 1 331 ? 2.424 10.700 -12.143 1.00 93.00 331 PHE A N 1
ATOM 2747 C CA . PHE A 1 331 ? 3.672 10.177 -11.591 1.00 93.00 331 PHE A CA 1
ATOM 2748 C C . PHE A 1 331 ? 4.290 9.106 -12.503 1.00 93.00 331 PHE A C 1
ATOM 2750 O O . PHE A 1 331 ? 5.494 9.127 -12.757 1.00 93.00 331 PHE A O 1
ATOM 2757 N N . THR A 1 332 ? 3.467 8.197 -13.030 1.00 95.25 332 THR A N 1
ATOM 2758 C CA . THR A 1 332 ? 3.910 7.150 -13.963 1.00 95.25 332 THR A CA 1
ATOM 2759 C C . THR A 1 332 ? 4.455 7.740 -15.262 1.00 95.25 332 THR A C 1
ATOM 2761 O O . THR A 1 332 ? 5.530 7.344 -15.711 1.00 95.25 332 THR A O 1
ATOM 2764 N N . LEU A 1 333 ? 3.763 8.727 -15.836 1.00 95.69 333 LEU A N 1
ATOM 2765 C CA . LEU A 1 333 ? 4.212 9.435 -17.032 1.00 95.69 333 LEU A CA 1
ATOM 2766 C C . LEU A 1 333 ? 5.544 10.161 -16.792 1.00 95.69 333 LEU A C 1
ATOM 2768 O O . LEU A 1 333 ? 6.468 10.009 -17.588 1.00 95.69 333 LEU A O 1
ATOM 2772 N N . GLY A 1 334 ? 5.675 10.879 -15.672 1.00 93.25 334 GLY A N 1
ATOM 2773 C CA . GLY A 1 334 ? 6.920 11.554 -15.295 1.00 93.25 334 GLY A CA 1
ATOM 2774 C C . GLY A 1 334 ? 8.085 10.580 -15.103 1.00 93.25 334 GLY A C 1
ATOM 2775 O O . GLY A 1 334 ? 9.199 10.855 -15.544 1.00 93.25 334 GLY A O 1
ATOM 2776 N N . PHE A 1 335 ? 7.832 9.404 -14.518 1.00 93.56 335 PHE A N 1
ATOM 2777 C CA . PHE A 1 335 ? 8.827 8.334 -14.428 1.00 93.56 335 PHE A CA 1
ATOM 2778 C C . PHE A 1 335 ? 9.278 7.856 -15.816 1.00 93.56 335 PHE A C 1
ATOM 2780 O O . PHE A 1 335 ? 10.480 7.755 -16.064 1.00 93.56 335 PHE A O 1
ATOM 2787 N N . ILE A 1 336 ? 8.342 7.617 -16.744 1.00 95.00 336 ILE A N 1
ATOM 2788 C CA . ILE A 1 336 ? 8.695 7.213 -18.111 1.00 95.00 336 ILE A CA 1
ATOM 2789 C C . ILE A 1 336 ? 9.545 8.291 -18.788 1.00 95.00 336 ILE A C 1
ATOM 2791 O O . ILE A 1 336 ? 10.604 7.991 -19.330 1.00 95.00 336 ILE A O 1
ATOM 2795 N N . GLN A 1 337 ? 9.110 9.547 -18.723 1.00 92.44 337 GLN A N 1
ATOM 2796 C CA . GLN A 1 337 ? 9.761 10.657 -19.415 1.00 92.44 337 GLN A CA 1
ATOM 2797 C C . GLN A 1 337 ? 11.169 10.946 -18.893 1.00 92.44 337 GLN A C 1
ATOM 2799 O O . GLN A 1 337 ? 12.086 11.124 -19.693 1.00 92.44 337 GLN A O 1
ATOM 2804 N N . ASN A 1 338 ? 11.347 10.960 -17.572 1.00 89.44 338 ASN A N 1
ATOM 2805 C CA . ASN A 1 338 ? 12.581 11.449 -16.958 1.00 89.44 338 ASN A CA 1
ATOM 2806 C C . ASN A 1 338 ? 13.578 10.333 -16.630 1.00 89.44 338 ASN A C 1
ATOM 2808 O O . ASN A 1 338 ? 14.778 10.588 -16.573 1.00 89.44 338 ASN A O 1
ATOM 2812 N N . VAL A 1 339 ? 13.102 9.101 -16.417 1.00 89.44 339 VAL A N 1
ATOM 2813 C CA . VAL A 1 339 ? 13.953 7.979 -15.986 1.00 89.44 339 VAL A CA 1
ATOM 2814 C C . VAL A 1 339 ? 14.114 6.943 -17.089 1.00 89.44 339 VAL A C 1
ATOM 2816 O O . VAL A 1 339 ? 15.229 6.507 -17.369 1.00 89.44 339 VAL A O 1
ATOM 2819 N N . VAL A 1 340 ? 13.016 6.552 -17.737 1.00 92.69 340 VAL A N 1
ATOM 2820 C CA . VAL A 1 340 ? 13.026 5.428 -18.682 1.00 92.69 340 VAL A CA 1
ATOM 2821 C C . VAL A 1 340 ? 13.458 5.863 -20.080 1.00 92.69 340 VAL A C 1
ATOM 2823 O O . VAL A 1 340 ? 14.394 5.289 -20.636 1.00 92.69 340 VAL A O 1
ATOM 2826 N N . ASN A 1 341 ? 12.834 6.900 -20.642 1.00 90.88 341 ASN A N 1
ATOM 2827 C CA . ASN A 1 341 ? 13.071 7.376 -22.008 1.00 90.88 341 ASN A CA 1
ATOM 2828 C C . ASN A 1 341 ? 14.549 7.632 -22.353 1.00 90.88 341 ASN A C 1
ATOM 2830 O O . ASN A 1 341 ? 14.948 7.231 -23.451 1.00 90.88 341 ASN A O 1
ATOM 2834 N N . PRO A 1 342 ? 15.390 8.206 -21.463 1.00 88.19 342 PRO A N 1
ATOM 2835 C CA . PRO A 1 342 ? 16.819 8.372 -21.739 1.00 88.19 342 PRO A CA 1
ATOM 2836 C C . PRO A 1 342 ? 17.537 7.060 -22.088 1.00 88.19 342 PRO A C 1
ATOM 2838 O O . PRO A 1 342 ? 18.515 7.069 -22.828 1.00 88.19 342 PRO A O 1
ATOM 2841 N N . THR A 1 343 ? 17.035 5.924 -21.596 1.00 85.94 343 THR A N 1
ATOM 2842 C CA . THR A 1 343 ? 17.612 4.594 -21.847 1.00 85.94 343 THR A CA 1
ATOM 2843 C C . THR A 1 343 ? 17.051 3.908 -23.096 1.00 85.94 343 THR A C 1
ATOM 2845 O O . THR A 1 343 ? 17.640 2.952 -23.587 1.00 85.94 343 THR A O 1
ATOM 2848 N N . LEU A 1 344 ? 15.945 4.400 -23.670 1.00 90.06 344 LEU A N 1
ATOM 2849 C CA . LEU A 1 344 ? 15.266 3.721 -24.780 1.00 90.06 344 LEU A CA 1
ATOM 2850 C C . LEU A 1 344 ? 15.880 4.006 -26.156 1.00 90.06 344 LEU A C 1
ATOM 2852 O O . LEU A 1 344 ? 15.644 3.238 -27.089 1.00 90.06 344 LEU A O 1
ATOM 2856 N N . GLN A 1 345 ? 16.657 5.086 -26.315 1.00 82.56 345 GLN A N 1
ATOM 2857 C CA . GLN A 1 345 ? 17.139 5.532 -27.631 1.00 82.56 345 GLN A CA 1
ATOM 2858 C C . GLN A 1 345 ? 17.904 4.440 -28.386 1.00 82.56 345 GLN A C 1
ATOM 2860 O O . GLN A 1 345 ? 17.656 4.224 -29.575 1.00 82.56 345 GLN A O 1
ATOM 2865 N N . LYS A 1 346 ? 18.791 3.713 -27.694 1.00 77.69 346 LYS A N 1
ATOM 2866 C CA . LYS A 1 346 ? 19.553 2.602 -28.280 1.00 77.69 346 LYS A CA 1
ATOM 2867 C C . LYS A 1 346 ? 18.616 1.492 -28.760 1.00 77.69 346 LYS A C 1
ATOM 2869 O O . LYS A 1 346 ? 18.700 1.077 -29.911 1.00 77.69 346 LYS A O 1
ATOM 2874 N N . SER A 1 347 ? 17.681 1.070 -27.912 1.00 87.25 347 SER A N 1
ATOM 2875 C CA . SER A 1 347 ? 16.717 0.010 -28.223 1.00 87.25 347 SER A CA 1
ATOM 2876 C C . SER A 1 347 ? 15.741 0.363 -29.359 1.00 87.25 347 SER A C 1
ATOM 2878 O O . SER A 1 347 ? 15.366 -0.504 -30.151 1.00 87.25 347 SER A O 1
ATOM 2880 N N . LEU A 1 348 ? 15.355 1.634 -29.492 1.00 86.81 348 LEU A N 1
ATOM 2881 C CA . LEU A 1 348 ? 14.469 2.096 -30.567 1.00 86.81 348 LEU A CA 1
ATOM 2882 C C . LEU A 1 348 ? 15.193 2.236 -31.912 1.00 86.81 348 LEU A C 1
ATOM 2884 O O . LEU A 1 348 ? 14.635 1.864 -32.941 1.00 86.81 348 LEU A O 1
ATOM 2888 N N . SER A 1 349 ? 16.428 2.744 -31.913 1.00 84.12 349 SER A N 1
ATOM 2889 C CA . SER A 1 349 ? 17.180 3.026 -33.145 1.00 84.12 349 SER A CA 1
ATOM 2890 C C . SER A 1 349 ? 17.998 1.827 -33.634 1.00 84.12 349 SER A C 1
ATOM 2892 O O . SER A 1 349 ? 17.820 1.378 -34.767 1.00 84.12 349 SER A O 1
ATOM 2894 N N . VAL A 1 350 ? 18.851 1.266 -32.774 1.00 80.38 350 VAL A N 1
ATOM 2895 C CA . VAL A 1 350 ? 19.846 0.243 -33.135 1.00 80.38 350 VAL A CA 1
ATOM 2896 C C . VAL A 1 350 ? 19.193 -1.117 -33.365 1.00 80.38 350 VAL A C 1
ATOM 2898 O O . VAL A 1 350 ? 19.535 -1.818 -34.313 1.00 80.38 350 VAL A O 1
ATOM 2901 N N . TYR A 1 351 ? 18.223 -1.497 -32.531 1.00 84.38 351 TYR A N 1
ATOM 2902 C CA . TYR A 1 351 ? 17.608 -2.829 -32.598 1.00 84.38 351 TYR A CA 1
ATOM 2903 C C . TYR A 1 351 ? 16.380 -2.908 -33.517 1.00 84.38 351 TYR A C 1
ATOM 2905 O O . TYR A 1 351 ? 15.806 -3.985 -33.685 1.00 84.38 351 TYR A O 1
ATOM 2913 N N . SER A 1 352 ? 16.016 -1.805 -34.180 1.00 80.06 352 SER A N 1
ATOM 2914 C CA . SER A 1 352 ? 14.892 -1.725 -35.129 1.00 80.06 352 SER A CA 1
ATOM 2915 C C . SER A 1 352 ? 14.962 -2.769 -36.252 1.00 80.06 352 SER A C 1
ATOM 2917 O O . SER A 1 352 ? 13.945 -3.318 -36.671 1.00 80.06 352 SER A O 1
ATOM 2919 N N . GLN A 1 353 ? 16.169 -3.129 -36.694 1.00 78.94 353 GLN A N 1
ATOM 2920 C CA . GLN A 1 353 ? 16.383 -4.135 -37.739 1.00 78.94 353 GLN A CA 1
ATOM 2921 C C . GLN A 1 353 ? 15.995 -5.557 -37.296 1.00 78.94 353 GLN A C 1
ATOM 2923 O O . GLN A 1 353 ? 15.644 -6.393 -38.127 1.00 78.94 353 GLN A O 1
ATOM 2928 N N . SER A 1 354 ? 16.003 -5.830 -35.986 1.00 80.19 354 SER A N 1
ATOM 2929 C CA . SER A 1 354 ? 15.596 -7.120 -35.410 1.00 80.19 354 SER A CA 1
ATOM 2930 C C . SER A 1 354 ? 14.088 -7.198 -35.127 1.00 80.19 354 SER A C 1
ATOM 2932 O O . SER A 1 354 ? 13.601 -8.248 -34.720 1.00 80.19 354 SER A O 1
ATOM 2934 N N . ALA A 1 355 ? 13.315 -6.131 -35.379 1.00 71.12 355 ALA A N 1
ATOM 2935 C CA . ALA A 1 355 ? 11.894 -6.034 -35.019 1.00 71.12 355 ALA A CA 1
ATOM 2936 C C . ALA A 1 355 ? 11.001 -7.132 -35.626 1.00 71.12 355 ALA A C 1
ATOM 2938 O O . ALA A 1 355 ? 9.984 -7.500 -35.038 1.00 71.12 355 ALA A O 1
ATOM 2939 N N . LYS A 1 356 ? 11.379 -7.663 -36.797 1.00 78.50 356 LYS A N 1
ATOM 2940 C CA . LYS A 1 356 ? 10.630 -8.713 -37.510 1.00 78.50 356 LYS A CA 1
ATOM 2941 C C . LYS A 1 356 ? 10.833 -10.114 -36.930 1.00 78.50 356 LYS A C 1
ATOM 2943 O O . LYS A 1 356 ? 10.161 -11.047 -37.360 1.00 78.50 356 LYS A O 1
ATOM 2948 N N . GLN A 1 357 ? 11.761 -10.278 -35.992 1.00 83.38 357 GLN A N 1
ATOM 2949 C CA . GLN A 1 357 ? 12.088 -11.586 -35.445 1.00 83.38 357 GLN A CA 1
ATOM 2950 C C . GLN A 1 357 ? 11.002 -12.058 -34.464 1.00 83.38 357 GLN A C 1
ATOM 2952 O O . GLN A 1 357 ? 10.482 -11.265 -33.661 1.00 83.38 357 GLN A O 1
ATOM 2957 N N . PRO A 1 358 ? 10.632 -13.350 -34.511 1.00 84.19 358 PRO A N 1
ATOM 2958 C CA . PRO A 1 358 ? 9.725 -13.924 -33.535 1.00 84.19 358 PRO A CA 1
AT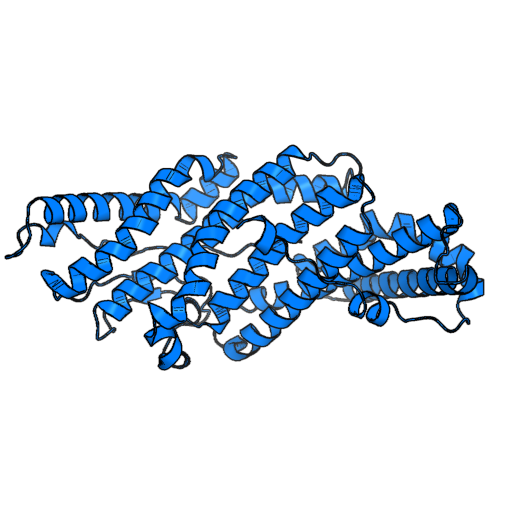OM 2959 C C . PRO A 1 358 ? 10.417 -13.938 -32.169 1.00 84.19 358 PRO A C 1
ATOM 2961 O O . PRO A 1 358 ? 11.490 -14.508 -31.991 1.00 84.19 358 PRO A O 1
ATOM 2964 N N . CYS A 1 359 ? 9.795 -13.286 -31.197 1.00 87.75 359 CYS A N 1
ATOM 2965 C CA . CYS A 1 359 ? 10.243 -13.266 -29.811 1.00 87.75 359 CYS A CA 1
ATOM 2966 C C . CYS A 1 359 ? 9.046 -13.019 -28.894 1.00 87.75 359 CYS A C 1
ATOM 2968 O O . CYS A 1 359 ? 7.978 -12.601 -29.365 1.00 87.75 359 CYS A O 1
ATOM 2970 N N . GLN A 1 360 ? 9.233 -13.280 -27.603 1.00 87.38 360 GLN A N 1
ATOM 2971 C CA . GLN A 1 360 ? 8.194 -13.095 -26.596 1.00 87.38 360 GLN A CA 1
ATOM 2972 C C . GLN A 1 360 ? 7.794 -11.619 -26.500 1.00 87.38 360 GLN A C 1
ATOM 2974 O O . GLN A 1 360 ? 8.630 -10.718 -26.588 1.00 87.38 360 GLN A O 1
ATOM 2979 N N . LEU A 1 361 ? 6.496 -11.370 -26.335 1.00 90.56 361 LEU A N 1
ATOM 2980 C CA . LEU A 1 361 ? 5.984 -10.018 -26.121 1.00 90.56 361 LEU A CA 1
ATOM 2981 C C . LEU A 1 361 ? 6.321 -9.539 -24.698 1.00 90.56 361 LEU A C 1
ATOM 2983 O O . LEU A 1 361 ? 6.423 -10.374 -23.796 1.00 90.56 361 LEU A O 1
ATOM 2987 N N . PRO A 1 362 ? 6.440 -8.221 -24.448 1.00 90.19 362 PRO A N 1
ATOM 2988 C CA . PRO A 1 362 ? 6.825 -7.717 -23.126 1.00 90.19 362 PRO A CA 1
ATOM 2989 C C . PRO A 1 362 ? 5.899 -8.185 -21.995 1.00 90.19 362 PRO A C 1
ATOM 2991 O O . PRO A 1 362 ? 6.369 -8.529 -20.911 1.00 90.19 362 PRO A O 1
ATOM 2994 N N . ASP A 1 363 ? 4.598 -8.299 -22.266 1.00 87.19 363 ASP A N 1
ATOM 2995 C CA . ASP A 1 363 ? 3.622 -8.823 -21.303 1.00 87.19 363 ASP A CA 1
ATOM 2996 C C . ASP A 1 363 ? 3.872 -10.296 -20.964 1.00 87.19 363 ASP A C 1
ATOM 2998 O O . ASP A 1 363 ? 3.790 -10.689 -19.802 1.00 87.19 363 ASP A O 1
ATOM 3002 N N . GLN A 1 364 ? 4.237 -11.107 -21.960 1.00 89.25 364 GLN A N 1
ATOM 3003 C CA . GLN A 1 364 ? 4.585 -12.514 -21.753 1.00 89.25 364 GLN A CA 1
ATOM 3004 C C . GLN A 1 364 ? 5.874 -12.638 -20.936 1.00 89.25 364 GLN A C 1
ATOM 3006 O O . GLN A 1 364 ? 5.944 -13.461 -20.027 1.00 89.25 364 GLN A O 1
ATOM 3011 N N . LEU A 1 365 ? 6.867 -11.789 -21.219 1.00 88.50 365 LEU A N 1
ATOM 3012 C CA . LEU A 1 365 ? 8.132 -11.753 -20.483 1.00 88.50 365 LEU A CA 1
ATOM 3013 C C . LEU A 1 365 ? 7.913 -11.445 -18.997 1.00 88.50 365 LEU A C 1
ATOM 3015 O O . LEU A 1 365 ? 8.476 -12.126 -18.143 1.00 88.50 365 LEU A O 1
ATOM 3019 N N . LEU A 1 366 ? 7.061 -10.466 -18.679 1.00 88.50 366 LEU A N 1
ATOM 3020 C CA . LEU A 1 366 ? 6.733 -10.140 -17.291 1.00 88.50 366 LEU A CA 1
ATOM 3021 C C . LEU A 1 366 ? 5.917 -11.251 -16.614 1.00 88.50 366 LEU A C 1
ATOM 3023 O O . LEU A 1 366 ? 6.117 -11.526 -15.434 1.00 88.50 366 LEU A O 1
ATOM 3027 N N . VAL A 1 367 ? 4.998 -11.904 -17.334 1.00 86.56 367 VAL A N 1
ATOM 3028 C CA . VAL A 1 367 ? 4.195 -13.013 -16.792 1.00 86.56 367 VAL A CA 1
ATOM 3029 C C . VAL A 1 367 ? 5.052 -14.229 -16.440 1.00 86.56 367 VAL A C 1
ATOM 3031 O O . VAL A 1 367 ? 4.795 -14.841 -15.407 1.00 86.56 367 VAL A O 1
ATOM 3034 N N . LEU A 1 368 ? 6.061 -14.542 -17.256 1.00 84.56 368 LEU A N 1
ATOM 3035 C CA . LEU A 1 368 ? 6.979 -15.667 -17.050 1.00 84.56 368 LEU A CA 1
ATOM 3036 C C . LEU A 1 368 ? 8.024 -15.425 -15.951 1.00 84.56 368 LEU A C 1
ATOM 3038 O O . LEU A 1 368 ? 8.713 -16.362 -15.555 1.00 84.56 368 LEU A O 1
ATOM 3042 N N . ALA A 1 369 ? 8.174 -14.189 -15.475 1.00 82.81 369 ALA A N 1
ATOM 3043 C CA . ALA A 1 369 ? 9.101 -13.884 -14.398 1.00 82.81 369 ALA A CA 1
ATOM 3044 C C . ALA A 1 369 ? 8.636 -14.480 -13.060 1.00 82.81 369 ALA A C 1
ATOM 3046 O O . ALA A 1 369 ? 7.446 -14.479 -12.736 1.00 82.81 369 ALA A O 1
ATOM 3047 N N . GLU A 1 370 ? 9.595 -14.925 -12.249 1.00 80.25 370 GLU A N 1
ATOM 3048 C CA . GLU A 1 370 ? 9.333 -15.315 -10.864 1.00 80.25 370 GLU A CA 1
ATOM 3049 C C . GLU A 1 370 ? 8.806 -14.120 -10.057 1.00 80.25 370 GLU A C 1
ATOM 3051 O O . GLU A 1 370 ? 9.258 -12.987 -10.225 1.00 80.25 370 GLU A O 1
ATOM 3056 N N . SER A 1 371 ? 7.864 -14.360 -9.148 1.00 72.38 371 SER A N 1
ATOM 3057 C CA . SER A 1 371 ? 7.443 -13.365 -8.161 1.00 72.38 371 SER A CA 1
ATOM 3058 C C . SER A 1 371 ? 8.322 -13.442 -6.919 1.00 72.38 371 SER A C 1
ATOM 3060 O O . SER A 1 371 ? 8.663 -14.535 -6.474 1.00 72.38 371 SER A O 1
ATOM 3062 N N . LEU A 1 372 ? 8.627 -12.293 -6.317 1.00 76.44 372 LEU A N 1
ATOM 3063 C CA . LEU A 1 372 ? 9.305 -12.241 -5.023 1.00 76.44 372 LEU A CA 1
ATOM 3064 C C . LEU A 1 372 ? 8.332 -11.868 -3.907 1.00 76.44 372 LEU A C 1
ATOM 3066 O O . LEU A 1 372 ? 7.539 -10.931 -4.056 1.00 76.44 372 LEU A O 1
ATOM 3070 N N . ASP A 1 373 ? 8.409 -12.591 -2.793 1.00 69.44 373 ASP A N 1
ATOM 3071 C CA . ASP A 1 373 ? 7.673 -12.286 -1.573 1.00 69.44 373 ASP A CA 1
ATOM 3072 C C . ASP A 1 373 ? 8.648 -11.930 -0.442 1.00 69.44 373 ASP A C 1
ATOM 3074 O O . ASP A 1 373 ? 9.322 -12.789 0.120 1.00 69.44 373 ASP A O 1
ATOM 3078 N N . TYR A 1 374 ? 8.759 -10.635 -0.131 1.00 59.97 374 TYR A N 1
ATOM 3079 C CA . TYR A 1 374 ? 9.603 -10.148 0.967 1.00 59.97 374 TYR A CA 1
ATOM 3080 C C . TYR A 1 374 ? 8.986 -10.398 2.344 1.00 59.97 374 TYR A C 1
ATOM 3082 O O . TYR A 1 374 ? 9.666 -10.238 3.356 1.00 59.97 374 TYR A O 1
ATOM 3090 N N . THR A 1 375 ? 7.717 -10.806 2.405 1.00 54.69 375 THR A N 1
ATOM 3091 C CA . THR A 1 375 ? 7.023 -11.012 3.680 1.00 54.69 375 THR A CA 1
ATOM 3092 C C . THR A 1 375 ? 7.513 -12.250 4.431 1.00 54.69 375 THR A C 1
ATOM 3094 O O . THR A 1 375 ? 7.378 -12.307 5.652 1.00 54.69 375 THR A O 1
ATOM 3097 N N . ASP A 1 376 ? 8.161 -13.193 3.740 1.00 43.00 376 ASP A N 1
ATOM 3098 C CA . ASP A 1 376 ? 8.804 -14.357 4.358 1.00 43.00 376 ASP A CA 1
ATOM 3099 C C . ASP A 1 376 ? 10.177 -14.044 4.974 1.00 43.00 376 ASP A C 1
ATOM 3101 O O . ASP A 1 376 ? 10.638 -14.795 5.826 1.00 43.00 376 ASP A O 1
ATOM 3105 N N . GLN A 1 377 ? 10.814 -12.926 4.605 1.00 39.97 377 GLN A N 1
ATOM 3106 C CA . GLN A 1 377 ? 12.106 -12.496 5.168 1.00 39.97 377 GLN A CA 1
ATOM 3107 C C . GLN A 1 377 ? 11.962 -11.671 6.459 1.00 39.97 377 GLN A C 1
ATOM 3109 O O . GLN A 1 377 ? 12.963 -11.329 7.083 1.00 39.97 377 GLN A O 1
ATOM 3114 N N . LEU A 1 378 ? 10.726 -11.320 6.833 1.00 41.38 378 LEU A N 1
ATOM 3115 C CA . LEU A 1 378 ? 10.385 -10.560 8.042 1.00 41.38 378 LEU A CA 1
ATOM 3116 C C . LEU A 1 378 ? 9.766 -11.440 9.151 1.00 41.38 378 LEU A C 1
ATOM 3118 O O . LEU A 1 378 ? 9.337 -10.904 10.175 1.00 41.38 378 LEU A O 1
ATOM 3122 N N . LYS A 1 379 ? 9.688 -12.760 8.932 1.00 33.88 379 LYS A N 1
ATOM 3123 C CA . LYS A 1 379 ? 9.391 -13.775 9.958 1.00 33.88 379 LYS A CA 1
ATOM 3124 C C . LYS A 1 379 ? 10.667 -14.115 10.715 1.00 33.88 379 LYS A C 1
ATOM 3126 O O . LYS A 1 379 ? 10.555 -14.303 11.946 1.00 33.88 379 LYS A O 1
#

Foldseek 3Di:
DADAFQAKAWDDQFQLLVCLPPPPDDPVNNVLSVLLNVLVVLLRVCLDPVNLVVCLVVLNACVVVLVSLVSNLVSLVVVLVCCVPPVVDAGWTKIQDGWFPVDRMDICPPPPDNLQNSVVVNLSSLSSLLNSLSSSLVNLVVVQLCCVLPPVLDRDLVSLVSNLVSNCSSLVSLVVCLVCCCPRPVCLVVVQVVDALSSHPLNSLLSSLSSLLNNLVSVLSVCVNVLVLLSLLQSLLQQLVSLVSNLVSVVVVVVGTDCVSNVCSVLSNLLSLLSNLLSLLSVLVVCLVVVVCPPHDNLQSLLSNLLSLVVLVVLLVVLVPDPDRDPSSVSSNSSCVRPRVVVSPCSNPVSVVSNPPDYDHSVRVSVPRHHDDCVVVVD

Organism: Paramecium primaurelia (NCBI:txid5886)

pLDDT: mean 89.77, std 8.47, range [33.88, 98.5]

Sequence (379 aa):
MFFVHETPEIIDNVQFINFKNKEGLIQEDQQFLQNLEKSRSEVKYILSHSNIKTLVENRVSLLTKKDSLDNYLKTNVDMMRLYLIKIKEHPKFSYKLTINKKQQQYKTEQINTAEEACGCEIVMVRYMYLLGFNNSATPYVLRLRYSMLSTPNNIDLNDIQEALKIISAGWMPFQRLCNVMDDLLYFLVTKQQQLIPELKMTTIFSFKLLIECNMNFFYLETFRPQKQYDNMIKVCKSSYTKLIDAYNRLSQIKDEIHPEILEYCLSGQKYFKVYGIWSILLKNESDILFDRTKNKSYTILTAECHKIANQIVQTAQELSSIKNINEYDKFTLGFIQNVVNPTLQKSLSVYSQSAKQPCQLPDQLLVLAESLDYTDQLK

Secondary structure (DSSP, 8-state):
-----PPPEE-----GGGGTT-TT--HHHHHHHHHHHHHHHHHHHHTSHHHHHHHHHTT--GGGGHHHHHHHHHHHHHHHHHIIIII-S----EEE-SSBSS-SEEEGGG-S-HHHHHHHHHHHHHHHHHHHHHHHTHHHHHHHHHHHHH-TT---HHHHHHHHHHHHHHHHHHHHHHHHHHHH-HHHHHTTTTS-GGGSHHHHHHHHHHHHHHHHHHHHHHHTTTT-HHHHHHHHHHHHHHHHHHHHHHHTTTTTB-HHHHHHHHHHHHHHHHHHHHHHHHHHHHHHHTT--TTS-HHHHHHHHHHHHHHHHHHHHHHHT-TT--HHHHHHHHHIIIIIHHHHHHHHHTGGGGTTS----HHHHHHHSPP--GGGGG-

Radius of gyration: 24.06 Å; chains: 1; bounding box: 55×38×80 Å